Protein AF-0000000065771230 (afdb_homodimer)

Sequence (674 aa):
MNNLIKFIAALPKAELHLHIEGSLEPELMFELAKRNKVTLPFPDVESVKAAYNFNNLQEFLDIYYQGTNVLKTEEDFCDLAMAYFYRAHRDNVLHSEIFFDPQSHTERGIPFNVVMNGLLAAITKAEAELGMSVQLIMCFLRHLDEESAFATLRMAEPFLDKIAGVGLDSSEVGNPPSKFRHVFAEARQKGLKLVAHAGEEGDASYIKEALDILNIDRIDHGNRITEDRLLMTRAARSAIALTICPLSNQKLQVVPDLRNHPLPYLLRQGLRVTINSDDPAYFGGYVNDNYKALAEYCGLKAADFVEIARNSFLGSFLPDQTVAAYLDVLDKYVDSFMNNLIKFIAALPKAELHLHIEGSLEPELMFELAKRNKVTLPFPDVESVKAAYNFNNLQEFLDIYYQGTNVLKTEEDFCDLAMAYFYRAHRDNVLHSEIFFDPQSHTERGIPFNVVMNGLLAAITKAEAELGMSVQLIMCFLRHLDEESAFATLRMAEPFLDKIAGVGLDSSEVGNPPSKFRHVFAEARQKGLKLVAHAGEEGDASYIKEALDILNIDRIDHGNRITEDRLLMTRAARSAIALTICPLSNQKLQVVPDLRNHPLPYLLRQGLRVTINSDDPAYFGGYVNDNYKALAEYCGLKAADFVEIARNSFLGSFLPDQTVAAYLDVLDKYVDSF

InterPro domains:
  IPR001365 Adenosine deaminase domain [PF00962] (12-332)
  IPR006330 Adenosine/adenine deaminase [PTHR43114] (3-335)
  IPR006330 Adenosine/adenine deaminase [TIGR01430] (11-328)
  IPR006330 Adenosine/adenine deaminase [cd01320] (11-328)
  IPR028892 Adenine deaminase type 2 [MF_01962] (7-319)
  IPR032466 Metal-dependent hydrolase [SSF51556] (6-336)

Solvent-accessible surface area (backbone atoms only — not comparable to full-atom values): 33976 Å² total; per-residue (Å²): 108,70,66,54,51,57,51,57,41,62,39,53,28,31,33,73,36,30,35,54,76,32,46,58,36,54,66,57,45,52,52,34,12,63,75,64,71,45,88,66,98,47,93,45,55,65,53,47,59,64,60,56,68,44,76,30,64,66,60,42,50,57,53,51,58,59,58,50,66,37,58,71,46,33,66,45,36,18,50,46,46,41,57,44,50,54,52,39,47,72,39,31,35,49,33,37,35,34,31,44,54,59,66,75,38,44,77,71,69,32,56,69,64,40,52,48,52,7,42,51,51,23,47,55,47,38,35,72,75,68,67,32,48,73,42,36,26,46,30,34,59,38,75,54,57,47,66,58,41,42,54,50,53,59,71,39,58,91,45,50,91,68,38,55,23,37,30,35,39,68,58,47,71,95,34,56,46,64,69,39,32,65,53,40,51,52,40,44,75,72,68,30,44,36,35,33,60,20,7,66,80,29,52,36,65,32,37,51,32,30,48,72,58,44,56,39,66,33,37,32,34,34,70,30,35,80,77,30,61,53,58,42,42,49,36,27,40,54,35,43,25,26,38,29,30,61,44,42,33,31,46,34,50,66,32,74,49,60,67,67,46,59,62,67,59,44,49,73,65,52,36,31,44,24,65,17,24,37,33,21,56,61,36,77,30,46,49,50,50,34,54,48,48,42,44,73,44,53,71,53,50,70,69,54,51,52,51,29,28,48,29,25,45,53,55,44,93,64,56,58,68,57,36,35,52,53,50,50,54,36,50,53,55,60,71,73,105,108,70,64,53,50,56,51,58,42,62,39,53,27,31,35,74,36,30,35,51,77,32,46,58,36,54,67,57,46,52,52,34,13,62,76,64,73,44,88,65,99,48,92,44,54,66,52,47,60,65,60,57,69,43,78,29,64,66,60,42,51,57,53,52,59,58,58,51,68,36,59,70,47,32,67,45,36,18,50,47,45,40,57,45,50,54,53,38,46,72,38,30,36,48,32,38,35,34,31,45,54,57,65,77,38,45,77,72,69,32,55,69,63,41,52,48,52,7,41,50,52,23,46,55,47,38,36,71,76,68,66,31,47,72,43,36,26,46,30,34,59,38,75,52,57,48,65,58,42,43,53,50,54,59,71,39,58,92,44,50,92,69,39,54,22,38,31,36,39,69,57,44,71,94,32,56,47,64,70,38,32,65,53,41,51,52,41,44,76,72,70,31,44,37,34,33,61,20,7,66,81,30,52,36,66,32,38,50,31,30,48,73,57,44,56,40,66,33,38,33,34,35,69,31,35,80,77,29,61,54,58,43,42,50,36,27,41,53,35,43,24,26,38,30,29,62,42,41,32,32,46,36,51,68,32,74,48,59,67,67,48,60,59,67,60,44,48,74,65,52,35,33,44,23,66,16,24,38,33,22,55,62,38,77,31,46,49,51,51,34,54,47,48,41,44,74,44,55,70,54,48,70,69,53,52,51,50,28,27,51,30,26,45,54,56,44,92,65,58,58,69,59,37,33,54,52,50,50,54,36,49,54,55,60,72,72,107

Nearest PDB structures (foldseek):
  3pbm-assembly1_A  TM=9.948E-01  e=5.299E-40  Pseudomonas aeruginosa
  3rys-assembly2_B  TM=9.887E-01  e=3.923E-39  Paenarthrobacter aurescens TC1
  6n9m-assembly1_A  TM=9.463E-01  e=4.422E-25  Salmonella enterica subsp. enterica serovar Typhimurium str. LT2
  6n91-assembly1_B  TM=9.454E-01  e=1.305E-24  Vibrio cholerae O1 biovar El Tor str. N16961
  1uio-assembly1_A  TM=9.023E-01  e=1.659E-23  Mus musculus

Radius of gyration: 28.14 Å; Cα contacts (8 Å, |Δi|>4): 1259; chains: 2; bounding box: 51×90×60 Å

Foldseek 3Di:
DVVLLVLQQQFEFAFEAAALLLQCALVLLVVLCVVQVNDAPAPGNVRLLVCLQAQAQVSVVVSSLSSCVSDAALQSLLVSLLVVLVVCLSSNYQEYEYEYEVCSVVVVVRAPVRNVNSNVVNQVVSCVPRVHHYAYEYEYEQVDALVSVQVVVVSCVVPLVRHQAYEYDDDDVPRAPLRNLVSLVVRVVSVHAYEYAAPLPHALVSVVCCCPRSVHQAYEANQRVVVPPVSLLVQLVVLHEYEHEQLVCCSNVVPVASLPRCVVVSVVSNHLYAYAHNSVSSSPHGRSVRVVSCVVRHVDGSVSSLSRRLSRLVNDSDDPVVSVVSVVVSVVSVVVD/DVVLLVLQQQFEFAFEAAALLLQCALVLLVVLCVVQVNDAPDPGNVRLLVCLQAQAQVSVVVSSLSSCVSQAALQSLLVSLLVVLVVCLSSNYQEYEYEYEVCSHVVVVRAPVRNVNSNVVNQVVSCVPRVHHYAYEYEYEQVDALVSVQVVVVSCVVPLVRHQAYEYDDDDVPRAPLRNLPSLVVRVVSVHAYEYAAPLPHALVSVVCCCPRSVHQAYEANQRVVVPPVSLLVQLVVLHEYEHEQLVCCSNVVPVASLPRCVVVSVVSNHLYAYAHNSVSSSPHGRSVRVVSCVVRHVDDSVSSLSRRLSRLVNDSDDPVVSVVSVVVSVVSVVVD

Organism: Zymomonas mobilis subsp. mobilis (strain ATCC 31821 / ZM4 / CP4) (NCBI:txid264203)

pLDDT: mean 96.6, std 3.76, range [71.5, 98.94]

Secondary structure (DSSP, 8-state):
-HHHHHHHHT--EEEEEEEGGGG--HHHHHHHHHHHTPPPS-SSHHHHHHH---SSHHHHHHHHHHHGGG--SHHHHHHHHHHHHHHHHHTTEEEEEEEE-HHHHHTTT--HHHHHHHHHHHHHHHHHHH--EEEEEEEEETTS-HHHHHHHHHHHGGGGGGEEEEEEES--TT--GGGGHHHHHHHHHTT-EEEEEESSSS-HHHHHHHHHTS--SEEEE-GGGGG-HHHHHHHHHHT-EEEE-HHHHHHTTSSS-GGG-SHHHHHHTT-EEEE--BSHHHHT--HHHHHHHHHHHS---HHHHHHHHHHHHHTSSS-HHHHHHHHHHHHHHHHH-/-HHHHHHHHT--EEEEEEEGGGG--HHHHHHHHHHHTPPPS-SSHHHHHHH---SSHHHHHHHHHHHGGG--SHHHHHHHHHHHHHHHHHTTEEEEEEEE-HHHHHTTT--HHHHHHHHHHHHHHHHHHH--EEEEEEEEETTS-HHHHHHHHHHTGGGGGGEEEEEEES--TT--GGGGHHHHHHHHHTT-EEEEEESSSS-HHHHHHHHHTS--SEEEE-GGGGG-HHHHHHHHHHT-EEEE-HHHHHHTTSSS-GGG-SHHHHHHTT-EEEE--BSHHHHT--HHHHHHHHHHHS---HHHHHHHHHHHHHTSSS-HHHHHHHHHHHHHHHHH-

Structure (mmCIF, N/CA/C/O backbone):
data_AF-0000000065771230-model_v1
#
loop_
_entity.id
_entity.type
_entity.pdbx_description
1 polymer 'Adenine deaminase'
#
loop_
_atom_site.group_PDB
_atom_site.id
_atom_site.type_symbol
_atom_site.label_atom_id
_atom_site.label_alt_id
_atom_site.label_comp_id
_atom_site.label_asym_id
_atom_site.label_entity_id
_atom_site.label_seq_id
_atom_site.pdbx_PDB_ins_code
_atom_site.Cartn_x
_atom_site.Cartn_y
_atom_site.Cartn_z
_atom_site.occupancy
_atom_site.B_iso_or_equiv
_atom_site.auth_seq_id
_atom_site.auth_comp_id
_atom_site.auth_asym_id
_atom_site.auth_atom_id
_atom_site.pdbx_PDB_model_num
ATOM 1 N N . MET A 1 1 ? 28.297 -8.625 -8.508 1 71.5 1 MET A N 1
ATOM 2 C CA . MET A 1 1 ? 27.25 -9.422 -9.156 1 71.5 1 MET A CA 1
ATOM 3 C C . MET A 1 1 ? 27.141 -10.805 -8.516 1 71.5 1 MET A C 1
ATOM 5 O O . MET A 1 1 ? 26.047 -11.25 -8.188 1 71.5 1 MET A O 1
ATOM 9 N N . ASN A 1 2 ? 28.234 -11.383 -8.18 1 77.94 2 ASN A N 1
ATOM 10 C CA . ASN A 1 2 ? 28.203 -12.711 -7.57 1 77.94 2 ASN A CA 1
ATOM 11 C C . ASN A 1 2 ? 27.594 -12.672 -6.172 1 77.94 2 ASN A C 1
ATOM 13 O O . ASN A 1 2 ? 26.781 -13.523 -5.824 1 77.94 2 ASN A O 1
ATOM 17 N N . ASN A 1 3 ? 27.859 -11.633 -5.488 1 91.25 3 ASN A N 1
ATOM 18 C CA . ASN A 1 3 ? 27.328 -11.508 -4.137 1 91.25 3 ASN A CA 1
ATOM 19 C C . ASN A 1 3 ? 25.812 -11.242 -4.152 1 91.25 3 ASN A C 1
ATOM 21 O O . ASN A 1 3 ? 25.078 -11.789 -3.328 1 91.25 3 ASN A O 1
ATOM 25 N N . LEU A 1 4 ? 25.406 -10.523 -5.156 1 94.56 4 LEU A N 1
ATOM 26 C CA . LEU A 1 4 ? 23.984 -10.219 -5.277 1 94.56 4 LEU A CA 1
ATOM 27 C C . LEU A 1 4 ? 23.188 -11.469 -5.641 1 94.56 4 LEU A C 1
ATOM 29 O O . LEU A 1 4 ? 22.125 -11.719 -5.078 1 94.56 4 LEU A O 1
ATOM 33 N N . ILE A 1 5 ? 23.719 -12.273 -6.492 1 95 5 ILE A N 1
ATOM 34 C CA . ILE A 1 5 ? 23.047 -13.477 -6.953 1 95 5 ILE A CA 1
ATOM 35 C C . ILE A 1 5 ? 22.906 -14.469 -5.801 1 95 5 ILE A C 1
ATOM 37 O O . ILE A 1 5 ? 21.875 -15.109 -5.641 1 95 5 ILE A O 1
ATOM 41 N N . LYS A 1 6 ? 23.969 -14.609 -5.062 1 95.5 6 LYS A N 1
ATOM 42 C CA . LYS A 1 6 ? 23.922 -15.469 -3.885 1 95.5 6 LYS A CA 1
ATOM 43 C C . LYS A 1 6 ? 22.891 -14.969 -2.877 1 95.5 6 LYS A C 1
ATOM 45 O O . LYS A 1 6 ? 22.141 -15.766 -2.299 1 95.5 6 LYS A O 1
ATOM 50 N N . PHE A 1 7 ? 22.922 -13.672 -2.684 1 97.56 7 PHE A N 1
ATOM 51 C CA . PHE A 1 7 ? 21.984 -13.039 -1.767 1 97.56 7 PHE A CA 1
ATOM 52 C C . PHE A 1 7 ? 20.547 -13.305 -2.199 1 97.56 7 PHE A C 1
ATOM 54 O O . PHE A 1 7 ? 19.719 -13.719 -1.39 1 97.56 7 PHE A O 1
ATOM 61 N N . ILE A 1 8 ? 20.234 -13.133 -3.473 1 97.19 8 ILE A N 1
ATOM 62 C CA . ILE A 1 8 ? 18.859 -13.25 -3.979 1 97.19 8 ILE A CA 1
ATOM 63 C C . ILE A 1 8 ? 18.438 -14.719 -3.994 1 97.19 8 ILE A C 1
ATOM 65 O O . ILE A 1 8 ? 17.266 -15.031 -3.771 1 97.19 8 ILE A O 1
ATOM 69 N N . ALA A 1 9 ? 19.344 -15.625 -4.219 1 96.69 9 ALA A N 1
ATOM 70 C CA . ALA A 1 9 ? 19.047 -17.047 -4.273 1 96.69 9 ALA A CA 1
ATOM 71 C C . ALA A 1 9 ? 18.5 -17.547 -2.934 1 96.69 9 ALA A C 1
ATOM 73 O O . ALA A 1 9 ? 17.625 -18.406 -2.895 1 96.69 9 ALA A O 1
ATOM 74 N N . ALA A 1 10 ? 19.016 -16.953 -1.856 1 97.56 10 ALA A N 1
ATOM 75 C CA . ALA A 1 10 ? 18.656 -17.422 -0.524 1 97.56 10 ALA A CA 1
ATOM 76 C C . ALA A 1 10 ? 17.625 -16.516 0.124 1 97.56 10 ALA A C 1
ATOM 78 O O . ALA A 1 10 ? 17.219 -16.734 1.268 1 97.56 10 ALA A O 1
ATOM 79 N N . LEU A 1 11 ? 17.234 -15.516 -0.562 1 98.44 11 LEU A N 1
ATOM 80 C CA . LEU A 1 11 ? 16.266 -14.555 -0.053 1 98.44 11 LEU A CA 1
ATOM 81 C C . LEU A 1 11 ? 14.922 -15.234 0.202 1 98.44 11 LEU A C 1
ATOM 83 O O . LEU A 1 11 ? 14.336 -15.836 -0.708 1 98.44 11 LEU A O 1
ATOM 87 N N . PRO A 1 12 ? 14.406 -15.234 1.511 1 98.75 12 PRO A N 1
ATOM 88 C CA . PRO A 1 12 ? 13.055 -15.758 1.739 1 98.75 12 PRO A CA 1
ATOM 89 C C . PRO A 1 12 ? 11.992 -15 0.958 1 98.75 12 PRO A C 1
ATOM 91 O O . PRO A 1 12 ? 12.031 -13.773 0.883 1 98.75 12 PRO A O 1
ATOM 94 N N . LYS A 1 13 ? 11.117 -15.703 0.333 1 98.88 13 LYS A N 1
ATOM 95 C CA . LYS A 1 13 ? 10.094 -15.07 -0.492 1 98.88 13 LYS A CA 1
ATOM 96 C C . LYS A 1 13 ? 8.852 -15.961 -0.61 1 98.88 13 LYS A C 1
ATOM 98 O O . LYS A 1 13 ? 8.859 -17.109 -0.151 1 98.88 13 LYS A O 1
ATOM 103 N N . ALA A 1 14 ? 7.809 -15.406 -1.067 1 98.94 14 ALA A N 1
ATOM 104 C CA . ALA A 1 14 ? 6.617 -16.156 -1.474 1 98.94 14 ALA A CA 1
ATOM 105 C C . ALA A 1 14 ? 6.449 -16.125 -2.99 1 98.94 14 ALA A C 1
ATOM 107 O O . ALA A 1 14 ? 7.004 -15.266 -3.672 1 98.94 14 ALA A O 1
ATOM 108 N N . GLU A 1 15 ? 5.855 -17.109 -3.531 1 98.94 15 GLU A N 1
ATOM 109 C CA . GLU A 1 15 ? 5.438 -17.141 -4.93 1 98.94 15 GLU A CA 1
ATOM 110 C C . GLU A 1 15 ? 3.918 -17.125 -5.055 1 98.94 15 GLU A C 1
ATOM 112 O O . GLU A 1 15 ? 3.246 -18.062 -4.617 1 98.94 15 GLU A O 1
ATOM 117 N N . LEU A 1 16 ? 3.391 -16.062 -5.723 1 98.94 16 LEU A N 1
ATOM 118 C CA . LEU A 1 16 ? 1.953 -15.805 -5.691 1 98.94 16 LEU A CA 1
ATOM 119 C C . LEU A 1 16 ? 1.318 -16.094 -7.047 1 98.94 16 LEU A C 1
ATOM 121 O O . LEU A 1 16 ? 0.102 -15.977 -7.207 1 98.94 16 LEU A O 1
ATOM 125 N N . HIS A 1 17 ? 2.143 -16.484 -8.039 1 98.94 17 HIS A N 1
ATOM 126 C CA . HIS A 1 17 ? 1.654 -16.766 -9.391 1 98.94 17 HIS A CA 1
ATOM 127 C C . HIS A 1 17 ? 2.398 -17.953 -10.008 1 98.94 17 HIS A C 1
ATOM 129 O O . HIS A 1 17 ? 3.508 -17.781 -10.523 1 98.94 17 HIS A O 1
ATOM 135 N N . LEU A 1 18 ? 1.807 -19.016 -9.984 1 98.81 18 LEU A N 1
ATOM 136 C CA . LEU A 1 18 ? 2.314 -20.266 -10.555 1 98.81 18 LEU A CA 1
ATOM 137 C C . LEU A 1 18 ? 1.168 -21.172 -10.992 1 98.81 18 LEU A C 1
ATOM 139 O O . LEU A 1 18 ? 0.255 -21.438 -10.211 1 98.81 18 LEU A O 1
ATOM 143 N N . HIS A 1 19 ? 1.149 -21.531 -12.195 1 98.75 19 HIS A N 1
ATOM 144 C CA . HIS A 1 19 ? 0.238 -22.562 -12.664 1 98.75 19 HIS A CA 1
ATOM 145 C C . HIS A 1 19 ? 0.822 -23.953 -12.43 1 98.75 19 HIS A C 1
ATOM 147 O O . HIS A 1 19 ? 1.832 -24.312 -13.039 1 98.75 19 HIS A O 1
ATOM 153 N N . ILE A 1 20 ? 0.173 -24.734 -11.688 1 98.75 20 ILE A N 1
ATOM 154 C CA . ILE A 1 20 ? 0.761 -26.016 -11.281 1 98.75 20 ILE A CA 1
ATOM 155 C C . ILE A 1 20 ? 0.951 -26.906 -12.5 1 98.75 20 ILE A C 1
ATOM 157 O O . ILE A 1 20 ? 1.973 -27.594 -12.633 1 98.75 20 ILE A O 1
ATOM 161 N N . GLU A 1 21 ? -0.003 -26.891 -13.43 1 98.12 21 GLU A N 1
ATOM 162 C CA . GLU A 1 21 ? 0.123 -27.672 -14.664 1 98.12 21 GLU A CA 1
ATOM 163 C C . GLU A 1 21 ? 1.32 -27.203 -15.492 1 98.12 21 GLU A C 1
ATOM 165 O O . GLU A 1 21 ? 1.944 -28 -16.188 1 98.12 21 GLU A O 1
ATOM 170 N N . GLY A 1 22 ? 1.637 -25.891 -15.328 1 97.81 22 GLY A N 1
ATOM 171 C CA . GLY A 1 22 ? 2.744 -25.297 -16.062 1 97.81 22 GLY A CA 1
ATOM 172 C C . GLY A 1 22 ? 4.102 -25.625 -15.461 1 97.81 22 GLY A C 1
ATOM 173 O O . GLY A 1 22 ? 5.133 -25.203 -15.977 1 97.81 22 GLY A O 1
ATOM 174 N N . SER A 1 23 ? 4.121 -26.391 -14.422 1 98.12 23 SER A N 1
ATOM 175 C CA . SER A 1 23 ? 5.359 -26.859 -13.797 1 98.12 23 SER A CA 1
ATOM 176 C C . SER A 1 23 ? 5.672 -28.297 -14.195 1 98.12 23 SER A C 1
ATOM 178 O O . SER A 1 23 ? 6.621 -28.891 -13.688 1 98.12 23 SER A O 1
ATOM 180 N N . LEU A 1 24 ? 4.895 -28.906 -15.078 1 97.56 24 LEU A N 1
ATOM 181 C CA . LEU A 1 24 ? 5.121 -30.266 -15.562 1 97.56 24 LEU A CA 1
ATOM 182 C C . LEU A 1 24 ? 6.367 -30.328 -16.438 1 97.56 24 LEU A C 1
ATOM 184 O O . LEU A 1 24 ? 6.305 -30.031 -17.625 1 97.56 24 LEU A O 1
ATOM 188 N N . GLU A 1 25 ? 7.426 -30.828 -15.859 1 96.56 25 GLU A N 1
ATOM 189 C CA . GLU A 1 25 ? 8.68 -30.969 -16.594 1 96.56 25 GLU A CA 1
ATOM 190 C C . GLU A 1 25 ? 8.602 -32.125 -17.594 1 96.56 25 GLU A C 1
ATOM 192 O O . GLU A 1 25 ? 7.895 -33.094 -17.375 1 96.56 25 GLU A O 1
ATOM 197 N N . PRO A 1 26 ? 9.398 -31.984 -18.641 1 95.5 26 PRO A N 1
ATOM 198 C CA . PRO A 1 26 ? 9.359 -33.031 -19.672 1 95.5 26 PRO A CA 1
ATOM 199 C C . PRO A 1 26 ? 9.648 -34.406 -19.109 1 95.5 26 PRO A C 1
ATOM 201 O O . PRO A 1 26 ? 9.016 -35.406 -19.5 1 95.5 26 PRO A O 1
ATOM 204 N N . GLU A 1 27 ? 10.586 -34.531 -18.188 1 96.31 27 GLU A N 1
ATOM 205 C CA . GLU A 1 27 ? 10.938 -35.812 -17.609 1 96.31 27 GLU A CA 1
ATOM 206 C C . GLU A 1 27 ? 9.742 -36.438 -16.891 1 96.31 27 GLU A C 1
ATOM 208 O O . GLU A 1 27 ? 9.438 -37.625 -17.094 1 96.31 27 GLU A O 1
ATOM 213 N N . LEU A 1 28 ? 9.062 -35.656 -16.078 1 97.06 28 LEU A N 1
ATOM 214 C CA . LEU A 1 28 ? 7.887 -36.156 -15.375 1 97.06 28 LEU A CA 1
ATOM 215 C C . LEU A 1 28 ? 6.75 -36.469 -16.344 1 97.06 28 LEU A C 1
ATOM 217 O O . LEU A 1 28 ? 6 -37.406 -16.172 1 97.06 28 LEU A O 1
ATOM 221 N N . MET A 1 29 ? 6.582 -35.594 -17.375 1 96.44 29 MET A N 1
ATOM 222 C CA . MET A 1 29 ? 5.574 -35.812 -18.406 1 96.44 29 MET A CA 1
ATOM 223 C C . MET A 1 29 ? 5.707 -37.219 -19.016 1 96.44 29 MET A C 1
ATOM 225 O O . MET A 1 29 ? 4.715 -37.938 -19.156 1 96.44 29 MET A O 1
ATOM 229 N N . PHE A 1 30 ? 6.934 -37.625 -19.312 1 96.06 30 PHE A N 1
ATOM 230 C CA . PHE A 1 30 ? 7.176 -38.938 -19.906 1 96.06 30 PHE A CA 1
ATOM 231 C C . PHE A 1 30 ? 6.93 -40.062 -18.906 1 96.06 30 PHE A C 1
ATOM 233 O O . PHE A 1 30 ? 6.402 -41.094 -19.266 1 96.06 30 PHE A O 1
ATOM 240 N N . GLU A 1 31 ? 7.324 -39.812 -17.703 1 97.25 31 GLU A N 1
ATOM 241 C CA . GLU A 1 31 ? 7.055 -40.781 -16.656 1 97.25 31 GLU A CA 1
ATOM 242 C C . GLU A 1 31 ? 5.555 -41.031 -16.5 1 97.25 31 GLU A C 1
ATOM 244 O O . GLU A 1 31 ? 5.113 -42.188 -16.438 1 97.25 31 GLU A O 1
ATOM 249 N N . LEU A 1 32 ? 4.789 -39.969 -16.438 1 97.88 32 LEU A N 1
ATOM 250 C CA . LEU A 1 32 ? 3.342 -40.062 -16.25 1 97.88 32 LEU A CA 1
ATOM 251 C C . LEU A 1 32 ? 2.684 -40.656 -17.5 1 97.88 32 LEU A C 1
ATOM 253 O O . LEU A 1 32 ? 1.686 -41.375 -17.391 1 97.88 32 LEU A O 1
ATOM 257 N N . ALA A 1 33 ? 3.242 -40.281 -18.672 1 96.62 33 ALA A N 1
ATOM 258 C CA . ALA A 1 33 ? 2.74 -40.875 -19.922 1 96.62 33 ALA A CA 1
ATOM 259 C C . ALA A 1 33 ? 2.857 -42.406 -19.891 1 96.62 33 ALA A C 1
ATOM 261 O O . ALA A 1 33 ? 1.925 -43.094 -20.281 1 96.62 33 ALA A O 1
ATOM 262 N N . LYS A 1 34 ? 4 -42.875 -19.469 1 96.94 34 LYS A N 1
ATOM 263 C CA . LYS A 1 34 ? 4.227 -44.312 -19.359 1 96.94 34 LYS A CA 1
ATOM 264 C C . LYS A 1 34 ? 3.287 -44.938 -18.328 1 96.94 34 LYS A C 1
ATOM 266 O O . LYS A 1 34 ? 2.65 -45.938 -18.594 1 96.94 34 LYS A O 1
ATOM 271 N N . ARG A 1 35 ? 3.146 -44.281 -17.156 1 97.75 35 ARG A N 1
ATOM 272 C CA . ARG A 1 35 ? 2.303 -44.75 -16.078 1 97.75 35 ARG A CA 1
ATOM 273 C C . ARG A 1 35 ? 0.853 -44.906 -16.531 1 97.75 35 ARG A C 1
ATOM 275 O O . ARG A 1 35 ? 0.183 -45.875 -16.203 1 97.75 35 ARG A O 1
ATOM 282 N N . ASN A 1 36 ? 0.423 -43.938 -17.297 1 97.56 36 ASN A N 1
ATOM 283 C CA . ASN A 1 36 ? -0.994 -43.844 -17.641 1 97.56 36 ASN A CA 1
ATOM 284 C C . ASN A 1 36 ? -1.267 -44.312 -19.062 1 97.56 36 ASN A C 1
ATOM 286 O O . ASN A 1 36 ? -2.383 -44.188 -19.562 1 97.56 36 ASN A O 1
ATOM 290 N N . LYS A 1 37 ? -0.222 -44.812 -19.75 1 96.38 37 LYS A N 1
ATOM 291 C CA . LYS A 1 37 ? -0.319 -45.344 -21.109 1 96.38 37 LYS A CA 1
ATOM 292 C C . LYS A 1 37 ? -0.861 -44.312 -22.078 1 96.38 37 LYS A C 1
ATOM 294 O O . LYS A 1 37 ? -1.798 -44.594 -22.844 1 96.38 37 LYS A O 1
ATOM 299 N N . VAL A 1 38 ? -0.374 -43.156 -21.938 1 95.31 38 VAL A N 1
ATOM 300 C CA . VAL A 1 38 ? -0.702 -42.062 -22.844 1 95.31 38 VAL A CA 1
ATOM 301 C C . VAL A 1 38 ? 0.401 -41.938 -23.891 1 95.31 38 VAL A C 1
ATOM 303 O O . VAL A 1 38 ? 1.588 -41.906 -23.562 1 95.31 38 VAL A O 1
ATOM 306 N N . THR A 1 39 ? 0.064 -41.875 -25.141 1 92.94 39 THR A N 1
ATOM 307 C CA . THR A 1 39 ? 1.026 -41.656 -26.219 1 92.94 39 THR A CA 1
ATOM 308 C C . THR A 1 39 ? 1.262 -40.156 -26.406 1 92.94 39 THR A C 1
ATOM 310 O O . THR A 1 39 ? 0.318 -39.406 -26.656 1 92.94 39 THR A O 1
ATOM 313 N N . LEU A 1 40 ? 2.498 -39.719 -26.297 1 91.5 40 LEU A N 1
ATOM 314 C CA . LEU A 1 40 ? 2.873 -38.312 -26.5 1 91.5 40 LEU A CA 1
ATOM 315 C C . LEU A 1 40 ? 3.283 -38.062 -27.938 1 91.5 40 LEU A C 1
ATOM 317 O O . LEU A 1 40 ? 3.854 -38.938 -28.594 1 91.5 40 LEU A O 1
ATOM 321 N N . PRO A 1 41 ? 2.969 -36.906 -28.438 1 88.56 41 PRO A N 1
ATOM 322 C CA . PRO A 1 41 ? 3.385 -36.594 -29.797 1 88.56 41 PRO A CA 1
ATOM 323 C C . PRO A 1 41 ? 4.875 -36.25 -29.906 1 88.56 41 PRO A C 1
ATOM 325 O O . PRO A 1 41 ? 5.34 -35.812 -30.953 1 88.56 41 PRO A O 1
ATOM 328 N N . PHE A 1 42 ? 5.594 -36.469 -28.891 1 90.88 42 PHE A N 1
ATOM 329 C CA . PHE A 1 42 ? 7.035 -36.219 -28.828 1 90.88 42 PHE A CA 1
ATOM 330 C C . PHE A 1 42 ? 7.773 -37.531 -28.531 1 90.88 42 PHE A C 1
ATOM 332 O O . PHE A 1 42 ? 7.363 -38.281 -27.656 1 90.88 42 PHE A O 1
ATOM 339 N N . PRO A 1 43 ? 8.828 -37.719 -29.281 1 91.25 43 PRO A N 1
ATOM 340 C CA . PRO A 1 43 ? 9.523 -39 -29.109 1 91.25 43 PRO A CA 1
ATOM 341 C C . PRO A 1 43 ? 10.375 -39.062 -27.844 1 91.25 43 PRO A C 1
ATOM 343 O O . PRO A 1 43 ? 10.68 -40.125 -27.344 1 91.25 43 PRO A O 1
ATOM 346 N N . ASP A 1 44 ? 10.836 -37.875 -27.422 1 92.38 44 ASP A N 1
ATOM 347 C CA . ASP A 1 44 ? 11.719 -37.875 -26.25 1 92.38 44 ASP A CA 1
ATOM 348 C C . ASP A 1 44 ? 11.688 -36.5 -25.562 1 92.38 44 ASP A C 1
ATOM 350 O O . ASP A 1 44 ? 11.008 -35.594 -26.031 1 92.38 44 ASP A O 1
ATOM 354 N N . VAL A 1 45 ? 12.352 -36.5 -24.422 1 91.62 45 VAL A N 1
ATOM 355 C CA . VAL A 1 45 ? 12.398 -35.312 -23.578 1 91.62 45 VAL A CA 1
ATOM 356 C C . VAL A 1 45 ? 12.992 -34.125 -24.344 1 91.62 45 VAL A C 1
ATOM 358 O O . VAL A 1 45 ? 12.484 -33 -24.266 1 91.62 45 VAL A O 1
ATOM 361 N N . GLU A 1 46 ? 13.961 -34.344 -25.109 1 92.31 46 GLU A N 1
ATOM 362 C CA . GLU A 1 46 ? 14.656 -33.281 -25.859 1 92.31 46 GLU A CA 1
ATOM 363 C C . GLU A 1 46 ? 13.734 -32.656 -26.906 1 92.31 46 GLU A C 1
ATOM 365 O O . GLU A 1 46 ? 13.797 -31.438 -27.141 1 92.31 46 GLU A O 1
ATOM 370 N N . SER A 1 47 ? 12.969 -33.469 -27.484 1 91.5 47 SER A N 1
ATOM 371 C CA . SER A 1 47 ? 12.031 -32.969 -28.484 1 91.5 47 SER A CA 1
ATOM 372 C C . SER A 1 47 ? 10.969 -32.094 -27.859 1 91.5 47 SER A C 1
ATOM 374 O O . SER A 1 47 ? 10.523 -31.109 -28.469 1 91.5 47 SER A O 1
ATOM 376 N N . VAL A 1 48 ? 10.57 -32.469 -26.672 1 89.38 48 VAL A N 1
ATOM 377 C CA . VAL A 1 48 ? 9.602 -31.641 -25.953 1 89.38 48 VAL A CA 1
ATOM 378 C C . VAL A 1 48 ? 10.211 -30.281 -25.641 1 89.38 48 VAL A C 1
ATOM 380 O O . VAL A 1 48 ? 9.586 -29.234 -25.891 1 89.38 48 VAL A O 1
ATOM 383 N N . LYS A 1 49 ? 11.383 -30.281 -25.156 1 89.94 49 LYS A N 1
ATOM 384 C CA . LYS A 1 49 ? 12.086 -29.047 -24.828 1 89.94 49 LYS A CA 1
ATOM 385 C C . LYS A 1 49 ? 12.266 -28.172 -26.047 1 89.94 49 LYS A C 1
ATOM 387 O O . LYS A 1 49 ? 12.141 -26.938 -25.969 1 89.94 49 LYS A O 1
ATOM 392 N N . ALA A 1 50 ? 12.492 -28.797 -27.141 1 88 50 ALA A N 1
ATOM 393 C CA . ALA A 1 50 ? 12.688 -28.078 -28.391 1 88 50 ALA A CA 1
ATOM 394 C C . ALA A 1 50 ? 11.375 -27.453 -28.859 1 88 50 ALA A C 1
ATOM 396 O O . ALA A 1 50 ? 11.391 -26.422 -29.547 1 88 50 ALA A O 1
ATOM 397 N N . ALA A 1 51 ? 10.359 -28.062 -28.453 1 86.38 51 ALA A N 1
ATOM 398 C CA . ALA A 1 51 ? 9.047 -27.578 -28.875 1 86.38 51 ALA A CA 1
ATOM 399 C C . ALA A 1 51 ? 8.641 -26.344 -28.062 1 86.38 51 ALA A C 1
ATOM 401 O O . ALA A 1 51 ? 7.719 -25.625 -28.453 1 86.38 51 ALA A O 1
ATOM 402 N N . TYR A 1 52 ? 9.375 -26.078 -27 1 87.5 52 TYR A N 1
ATOM 403 C CA . TYR A 1 52 ? 9.031 -24.969 -26.109 1 87.5 52 TYR A CA 1
ATOM 404 C C . TYR A 1 52 ? 9.531 -23.656 -26.688 1 87.5 52 TYR A C 1
ATOM 406 O O . TYR A 1 52 ? 10.273 -22.922 -26.016 1 87.5 52 TYR A O 1
ATOM 414 N N . ASN A 1 53 ? 9.336 -23.406 -27.875 1 85.19 53 ASN A N 1
ATOM 415 C CA . ASN A 1 53 ? 9.586 -22.141 -28.578 1 85.19 53 ASN A CA 1
ATOM 416 C C . ASN A 1 53 ? 8.297 -21.484 -29.031 1 85.19 53 ASN A C 1
ATOM 418 O O . ASN A 1 53 ? 7.715 -21.859 -30.047 1 85.19 53 ASN A O 1
ATOM 422 N N . PHE A 1 54 ? 7.941 -20.469 -28.203 1 86.06 54 PHE A N 1
ATOM 423 C CA . PHE A 1 54 ? 6.633 -19.859 -28.422 1 86.06 54 PHE A CA 1
ATOM 424 C C . PHE A 1 54 ? 6.777 -18.438 -28.953 1 86.06 54 PHE A C 1
ATOM 426 O O . PHE A 1 54 ? 7.695 -17.703 -28.562 1 86.06 54 PHE A O 1
ATOM 433 N N . ASN A 1 55 ? 5.859 -18.109 -29.828 1 85.19 55 ASN A N 1
ATOM 434 C CA . ASN A 1 55 ? 5.844 -16.734 -30.328 1 85.19 55 ASN A CA 1
ATOM 435 C C . ASN A 1 55 ? 4.773 -15.898 -29.641 1 85.19 55 ASN A C 1
ATOM 437 O O . ASN A 1 55 ? 4.785 -14.672 -29.734 1 85.19 55 ASN A O 1
ATOM 441 N N . ASN A 1 56 ? 3.863 -16.594 -29.031 1 87.19 56 ASN A N 1
ATOM 442 C CA . ASN A 1 56 ? 2.775 -15.914 -28.344 1 87.19 56 ASN A CA 1
ATOM 443 C C . ASN A 1 56 ? 2.068 -16.844 -27.359 1 87.19 56 ASN A C 1
ATOM 445 O O . ASN A 1 56 ? 2.395 -18.031 -27.281 1 87.19 56 ASN A O 1
ATOM 449 N N . LEU A 1 57 ? 1.146 -16.328 -26.625 1 84 57 LEU A N 1
ATOM 450 C CA . LEU A 1 57 ? 0.432 -17.031 -25.562 1 84 57 LEU A CA 1
ATOM 451 C C . LEU A 1 57 ? -0.36 -18.203 -26.125 1 84 57 LEU A C 1
ATOM 453 O O . LEU A 1 57 ? -0.375 -19.297 -25.531 1 84 57 LEU A O 1
ATOM 457 N N . GLN A 1 58 ? -0.962 -18.031 -27.297 1 85.12 58 GLN A N 1
ATOM 458 C CA . GLN A 1 58 ? -1.798 -19.078 -27.844 1 85.12 58 GLN A CA 1
ATOM 459 C C . GLN A 1 58 ? -0.961 -20.297 -28.234 1 85.12 58 GLN A C 1
ATOM 461 O O . GLN A 1 58 ? -1.359 -21.438 -27.984 1 85.12 58 GLN A O 1
ATOM 466 N N . GLU A 1 59 ? 0.203 -20.078 -28.844 1 85.5 59 GLU A N 1
ATOM 467 C CA . GLU A 1 59 ? 1.106 -21.172 -29.188 1 85.5 59 GLU A CA 1
ATOM 468 C C . GLU A 1 59 ? 1.526 -21.953 -27.953 1 85.5 59 GLU A C 1
ATOM 470 O O . GLU A 1 59 ? 1.586 -23.172 -27.969 1 85.5 59 GLU A O 1
ATOM 475 N N . PHE A 1 60 ? 1.788 -21.25 -26.922 1 88.25 60 PHE A N 1
ATOM 476 C CA . PHE A 1 60 ? 2.104 -21.875 -25.641 1 88.25 60 PHE A CA 1
ATOM 477 C C . PHE A 1 60 ? 0.943 -22.734 -25.156 1 88.25 60 PHE A C 1
ATOM 479 O O . PHE A 1 60 ? 1.126 -23.906 -24.844 1 88.25 60 PHE A O 1
ATOM 486 N N . LEU A 1 61 ? -0.237 -22.172 -25.141 1 86.38 61 LEU A N 1
ATOM 487 C CA . LEU A 1 61 ? -1.404 -22.844 -24.578 1 86.38 61 LEU A CA 1
ATOM 488 C C . LEU A 1 61 ? -1.702 -24.141 -25.344 1 86.38 61 LEU A C 1
ATOM 490 O O . LEU A 1 61 ? -2.16 -25.109 -24.75 1 86.38 61 LEU A O 1
ATOM 494 N N . ASP A 1 62 ? -1.348 -24.188 -26.562 1 84.31 62 ASP A N 1
ATOM 495 C CA . ASP A 1 62 ? -1.571 -25.375 -27.375 1 84.31 62 ASP A CA 1
ATOM 496 C C . ASP A 1 62 ? -0.73 -26.547 -26.891 1 84.31 62 ASP A C 1
ATOM 498 O O . ASP A 1 62 ? -1.229 -27.672 -26.766 1 84.31 62 ASP A O 1
ATOM 502 N N . ILE A 1 63 ? 0.478 -26.234 -26.578 1 85.12 63 ILE A N 1
ATOM 503 C CA . ILE A 1 63 ? 1.384 -27.281 -26.094 1 85.12 63 ILE A CA 1
ATOM 504 C C . ILE A 1 63 ? 1.068 -27.594 -24.641 1 85.12 63 ILE A C 1
ATOM 506 O O . ILE A 1 63 ? 1.131 -28.766 -24.234 1 85.12 63 ILE A O 1
ATOM 510 N N . TYR A 1 64 ? 0.721 -26.609 -23.969 1 90.19 64 TYR A N 1
ATOM 511 C CA . TYR A 1 64 ? 0.377 -26.688 -22.547 1 90.19 64 TYR A CA 1
ATOM 512 C C . TYR A 1 64 ? -0.755 -27.688 -22.312 1 90.19 64 TYR A C 1
ATOM 514 O O . TYR A 1 64 ? -0.636 -28.594 -21.484 1 90.19 64 TYR A O 1
ATOM 522 N N . TYR A 1 65 ? -1.789 -27.625 -23.125 1 88.06 65 TYR A N 1
ATOM 523 C CA . TYR A 1 65 ? -2.967 -28.469 -22.938 1 88.06 65 TYR A CA 1
ATOM 524 C C . TYR A 1 65 ? -2.682 -29.891 -23.391 1 88.06 65 TYR A C 1
ATOM 526 O O . TYR A 1 65 ? -3.213 -30.844 -22.812 1 88.06 65 TYR A O 1
ATOM 534 N N . GLN A 1 66 ? -1.817 -30.031 -24.281 1 84.88 66 GLN A N 1
ATOM 535 C CA . GLN A 1 66 ? -1.407 -31.375 -24.688 1 84.88 66 GLN A CA 1
ATOM 536 C C . GLN A 1 66 ? -0.647 -32.062 -23.578 1 84.88 66 GLN A C 1
ATOM 538 O O . GLN A 1 66 ? -0.859 -33.281 -23.328 1 84.88 66 GLN A O 1
ATOM 543 N N . GLY A 1 67 ? 0.151 -31.312 -22.938 1 88.88 67 GLY A N 1
ATOM 544 C CA . GLY A 1 67 ? 0.937 -31.859 -21.844 1 88.88 67 GLY A CA 1
ATOM 545 C C . GLY A 1 67 ? 0.09 -32.344 -20.688 1 88.88 67 GLY A C 1
ATOM 546 O O . GLY A 1 67 ? 0.401 -33.344 -20.062 1 88.88 67 GLY A O 1
ATOM 547 N N . THR A 1 68 ? -1.024 -31.719 -20.5 1 93.06 68 THR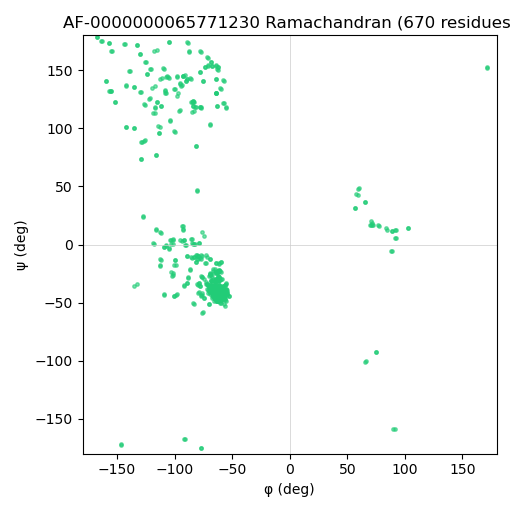 A N 1
ATOM 548 C CA . THR A 1 68 ? -1.866 -32.031 -19.344 1 93.06 68 THR A CA 1
ATOM 549 C C . THR A 1 68 ? -2.551 -33.375 -19.531 1 93.06 68 THR A C 1
ATOM 551 O O . THR A 1 68 ? -3.08 -33.938 -18.562 1 93.06 68 THR A O 1
ATOM 554 N N . ASN A 1 69 ? -2.463 -33.938 -20.656 1 94.5 69 ASN A N 1
ATOM 555 C CA . ASN A 1 69 ? -3.146 -35.188 -20.969 1 94.5 69 ASN A CA 1
ATOM 556 C C . ASN A 1 69 ? -2.59 -36.375 -20.156 1 94.5 69 ASN A C 1
ATOM 558 O O . ASN A 1 69 ? -3.26 -37.375 -19.984 1 94.5 69 ASN A O 1
ATOM 562 N N . VAL A 1 70 ? -1.4 -36.219 -19.672 1 97 70 VAL A N 1
ATOM 563 C CA . VAL A 1 70 ? -0.76 -37.312 -18.953 1 97 70 VAL A CA 1
ATOM 564 C C . VAL A 1 70 ? -1.259 -37.344 -17.516 1 97 70 VAL A C 1
ATOM 566 O O . VAL A 1 70 ? -1.038 -38.344 -16.812 1 97 70 VAL A O 1
ATOM 569 N N . LEU A 1 71 ? -1.896 -36.281 -17.047 1 98.5 71 LEU A N 1
ATOM 570 C CA . LEU A 1 71 ? -2.422 -36.219 -15.688 1 98.5 71 LEU A CA 1
ATOM 571 C C . LEU A 1 71 ? -3.799 -36.844 -15.594 1 98.5 71 LEU A C 1
ATOM 573 O O . LEU A 1 71 ? -4.785 -36.312 -16.078 1 98.5 71 LEU A O 1
ATOM 577 N N . LYS A 1 72 ? -3.869 -37.969 -14.852 1 98.19 72 LYS A N 1
ATOM 578 C CA . LYS A 1 72 ? -5.117 -38.719 -14.883 1 98.19 72 LYS A CA 1
ATOM 579 C C . LYS A 1 72 ? -5.57 -39.094 -13.477 1 98.19 72 LYS A C 1
ATOM 581 O O . LYS A 1 72 ? -6.77 -39.125 -13.188 1 98.19 72 LYS A O 1
ATOM 586 N N . THR A 1 73 ? -4.633 -39.344 -12.625 1 98.5 73 THR A N 1
ATOM 587 C CA . THR A 1 73 ? -4.969 -39.906 -11.32 1 98.5 73 THR A CA 1
ATOM 588 C C . THR A 1 73 ? -4.566 -38.938 -10.211 1 98.5 73 THR A C 1
ATOM 590 O O . THR A 1 73 ? -3.814 -38 -10.445 1 98.5 73 THR A O 1
ATOM 593 N N . GLU A 1 74 ? -5.09 -39.219 -8.992 1 98.75 74 GLU A N 1
ATOM 594 C CA . GLU A 1 74 ? -4.699 -38.438 -7.836 1 98.75 74 GLU A CA 1
ATOM 595 C C . GLU A 1 74 ? -3.182 -38.438 -7.656 1 98.75 74 GLU A C 1
ATOM 597 O O . GLU A 1 74 ? -2.596 -37.375 -7.34 1 98.75 74 GLU A O 1
ATOM 602 N N . GLU A 1 75 ? -2.607 -39.562 -7.852 1 98.75 75 GLU A N 1
ATOM 603 C CA . GLU A 1 75 ? -1.163 -39.719 -7.699 1 98.75 75 GLU A CA 1
ATOM 604 C C . GLU A 1 75 ? -0.416 -38.812 -8.688 1 98.75 75 GLU A C 1
ATOM 606 O O . GLU A 1 75 ? 0.628 -38.25 -8.352 1 98.75 75 GLU A O 1
ATOM 611 N N . ASP A 1 76 ? -0.944 -38.688 -9.914 1 98.81 76 ASP A N 1
ATOM 612 C CA . ASP A 1 76 ? -0.325 -37.844 -10.922 1 98.81 76 ASP A CA 1
ATOM 613 C C . ASP A 1 76 ? -0.283 -36.406 -10.453 1 98.81 76 ASP A C 1
ATOM 615 O O . ASP A 1 76 ? 0.751 -35.719 -10.562 1 98.81 76 ASP A O 1
ATOM 619 N N . PHE A 1 77 ? -1.398 -35.938 -9.906 1 98.88 77 PHE A N 1
ATOM 620 C CA . PHE A 1 77 ? -1.486 -34.562 -9.453 1 98.88 77 PHE A CA 1
ATOM 621 C C . PHE A 1 77 ? -0.616 -34.344 -8.219 1 98.88 77 PHE A C 1
ATOM 623 O O . PHE A 1 77 ? -0.006 -33.281 -8.07 1 98.88 77 PHE A O 1
ATOM 630 N N . CYS A 1 78 ? -0.568 -35.312 -7.375 1 98.88 78 CYS A N 1
ATOM 631 C CA . CYS A 1 78 ? 0.307 -35.219 -6.211 1 98.88 78 CYS A CA 1
ATOM 632 C C . CYS A 1 78 ? 1.769 -35.125 -6.633 1 98.88 78 CYS A C 1
ATOM 634 O O . CYS A 1 78 ? 2.508 -34.281 -6.141 1 98.88 78 CYS A O 1
ATOM 636 N N . ASP A 1 79 ? 2.162 -36 -7.574 1 98.81 79 ASP A N 1
ATOM 637 C CA . ASP A 1 79 ? 3.541 -36.031 -8.055 1 98.81 79 ASP A CA 1
ATOM 638 C C . ASP A 1 79 ? 3.906 -34.688 -8.727 1 98.81 79 ASP A C 1
ATOM 640 O O . ASP A 1 79 ? 5.004 -34.188 -8.531 1 98.81 79 ASP A O 1
ATOM 644 N N . LEU A 1 80 ? 3.012 -34.219 -9.523 1 98.81 80 LEU A N 1
ATOM 645 C CA . LEU A 1 80 ? 3.205 -32.938 -10.195 1 98.81 80 LEU A CA 1
ATOM 646 C C . LEU A 1 80 ? 3.467 -31.844 -9.18 1 98.81 80 LEU A C 1
ATOM 648 O O . LEU A 1 80 ? 4.457 -31.125 -9.289 1 98.81 80 LEU A O 1
ATOM 652 N N . ALA A 1 81 ? 2.602 -31.719 -8.203 1 98.94 81 ALA A N 1
ATOM 653 C CA . ALA A 1 81 ? 2.701 -30.656 -7.215 1 98.94 81 ALA A CA 1
ATOM 654 C C . ALA A 1 81 ? 3.957 -30.812 -6.363 1 98.94 81 ALA A C 1
ATOM 656 O O . ALA A 1 81 ? 4.656 -29.828 -6.098 1 98.94 81 ALA A O 1
ATOM 657 N N . MET A 1 82 ? 4.277 -32 -6.008 1 98.81 82 MET A N 1
ATOM 658 C CA . MET A 1 82 ? 5.445 -32.219 -5.16 1 98.81 82 MET A CA 1
ATOM 659 C C . MET A 1 82 ? 6.73 -31.859 -5.898 1 98.81 82 MET A C 1
ATOM 661 O O . MET A 1 82 ? 7.672 -31.344 -5.297 1 98.81 82 MET A O 1
ATOM 665 N N . ALA A 1 83 ? 6.738 -32.219 -7.172 1 98.75 83 ALA A N 1
ATOM 666 C CA . ALA A 1 83 ? 7.914 -31.844 -7.957 1 98.75 83 ALA A CA 1
ATOM 667 C C . ALA A 1 83 ? 8.156 -30.328 -7.898 1 98.75 83 ALA A C 1
ATOM 669 O O . ALA A 1 83 ? 9.289 -29.891 -7.719 1 98.75 83 ALA A O 1
ATOM 670 N N . TYR A 1 84 ? 7.125 -29.609 -7.996 1 98.81 84 TYR A N 1
ATOM 671 C CA . TYR A 1 84 ? 7.238 -28.156 -7.887 1 98.81 84 TYR A CA 1
ATOM 672 C C . TYR A 1 84 ? 7.641 -27.75 -6.473 1 98.81 84 TYR A C 1
ATOM 674 O O . TYR A 1 84 ? 8.5 -26.875 -6.293 1 98.81 84 TYR A O 1
ATOM 682 N N . PHE A 1 85 ? 7.023 -28.312 -5.449 1 98.88 85 PHE A N 1
ATOM 683 C CA . PHE A 1 85 ? 7.277 -27.922 -4.074 1 98.88 85 PHE A CA 1
ATOM 684 C C . PHE A 1 85 ? 8.742 -28.125 -3.709 1 98.88 85 PHE A C 1
ATOM 686 O O . PHE A 1 85 ? 9.336 -27.312 -3.004 1 98.88 85 PHE A O 1
ATOM 693 N N . TYR A 1 86 ? 9.32 -29.188 -4.223 1 98.69 86 TYR A N 1
ATOM 694 C CA . TYR A 1 86 ? 10.742 -29.422 -3.984 1 98.69 86 TYR A CA 1
ATOM 695 C C . TYR A 1 86 ? 11.586 -28.312 -4.602 1 98.69 86 TYR A C 1
ATOM 697 O O . TYR A 1 86 ? 12.539 -27.828 -3.988 1 98.69 86 TYR A O 1
ATOM 705 N N . ARG A 1 87 ? 11.211 -27.953 -5.805 1 98.38 87 ARG A N 1
ATOM 706 C CA . ARG A 1 87 ? 11.922 -26.859 -6.48 1 98.38 87 ARG A CA 1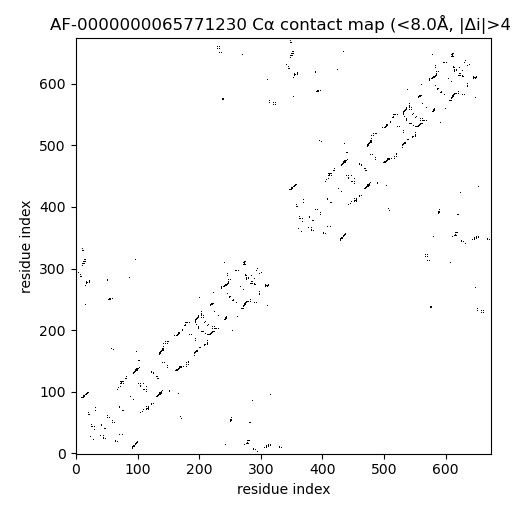
ATOM 707 C C . ARG A 1 87 ? 11.75 -25.547 -5.734 1 98.38 87 ARG A C 1
ATOM 709 O O . ARG A 1 87 ? 12.719 -24.812 -5.535 1 98.38 87 ARG A O 1
ATOM 716 N N . ALA A 1 88 ? 10.555 -25.219 -5.352 1 98.75 88 ALA A N 1
ATOM 717 C CA . ALA A 1 88 ? 10.242 -23.984 -4.625 1 98.75 88 ALA A CA 1
ATOM 718 C C . ALA A 1 88 ? 11.016 -23.922 -3.311 1 98.75 88 ALA A C 1
ATOM 720 O O . ALA A 1 88 ? 11.555 -22.875 -2.951 1 98.75 88 ALA A O 1
ATOM 721 N N . HIS A 1 89 ? 11.055 -25.047 -2.646 1 98.62 89 HIS A N 1
ATOM 722 C CA . HIS A 1 89 ? 11.781 -25.125 -1.387 1 98.62 89 HIS A CA 1
ATOM 723 C C . HIS A 1 89 ? 13.266 -24.828 -1.593 1 98.62 89 HIS A C 1
ATOM 725 O O . HIS A 1 89 ? 13.875 -24.094 -0.808 1 98.62 89 HIS A O 1
ATOM 731 N N . ARG A 1 90 ? 13.82 -25.344 -2.623 1 98.12 90 ARG A N 1
ATOM 732 C CA . ARG A 1 90 ? 15.219 -25.109 -2.941 1 98.12 90 ARG A CA 1
ATOM 733 C C . ARG A 1 90 ? 15.469 -23.641 -3.24 1 98.12 90 ARG A C 1
ATOM 735 O O . ARG A 1 90 ? 16.562 -23.125 -2.973 1 98.12 90 ARG A O 1
ATOM 742 N N . ASP A 1 91 ? 14.492 -22.984 -3.75 1 98.62 91 ASP A N 1
ATOM 743 C CA . ASP A 1 91 ? 14.594 -21.562 -4.074 1 98.62 91 ASP A CA 1
ATOM 744 C C . ASP A 1 91 ? 14.266 -20.703 -2.857 1 98.62 91 ASP A C 1
ATOM 746 O O . ASP A 1 91 ? 14.148 -19.484 -2.973 1 98.62 91 ASP A O 1
ATOM 750 N N . ASN A 1 92 ? 14.047 -21.297 -1.707 1 98.56 92 ASN A N 1
ATOM 751 C CA . ASN A 1 92 ? 13.742 -20.656 -0.428 1 98.56 92 ASN A CA 1
ATOM 752 C C . ASN A 1 92 ? 12.391 -19.938 -0.465 1 98.56 92 ASN A C 1
ATOM 754 O O . ASN A 1 92 ? 12.258 -18.844 0.06 1 98.56 92 ASN A O 1
ATOM 758 N N . VAL A 1 93 ? 11.453 -20.5 -1.15 1 98.88 93 VAL A N 1
ATOM 759 C CA . VAL A 1 93 ? 10.055 -20.094 -1.104 1 98.88 93 VAL A CA 1
ATOM 760 C C . VAL A 1 93 ? 9.398 -20.625 0.165 1 98.88 93 VAL A C 1
ATOM 762 O O . VAL A 1 93 ? 9.305 -21.844 0.356 1 98.88 93 VAL A O 1
ATOM 765 N N . LEU A 1 94 ? 8.938 -19.703 0.988 1 98.81 94 LEU A N 1
ATOM 766 C CA . LEU A 1 94 ? 8.32 -20.109 2.246 1 98.81 94 LEU A CA 1
ATOM 767 C C . LEU A 1 94 ? 6.824 -20.359 2.059 1 98.81 94 LEU A C 1
ATOM 769 O O . LEU A 1 94 ? 6.223 -21.125 2.801 1 98.81 94 LEU A O 1
ATOM 773 N N . HIS A 1 95 ? 6.238 -19.688 1.114 1 98.88 95 HIS A N 1
ATOM 774 C CA . HIS A 1 95 ? 4.809 -19.766 0.829 1 98.88 95 HIS A CA 1
ATOM 775 C C . HIS A 1 95 ? 4.543 -19.719 -0.672 1 98.88 95 HIS A C 1
ATOM 777 O O . HIS A 1 95 ? 5.188 -18.953 -1.394 1 98.88 95 HIS A O 1
ATOM 783 N N . SER A 1 96 ? 3.633 -20.578 -1.112 1 98.88 96 SER A N 1
ATOM 784 C CA . SER A 1 96 ? 3.213 -20.547 -2.51 1 98.88 96 SER A CA 1
ATOM 785 C C . SER A 1 96 ? 1.693 -20.516 -2.631 1 98.88 96 SER A C 1
ATOM 787 O O . SER A 1 96 ? 0.997 -21.234 -1.913 1 98.88 96 SER A O 1
ATOM 789 N N . GLU A 1 97 ? 1.19 -19.641 -3.414 1 98.94 97 GLU A N 1
ATOM 790 C CA . GLU A 1 97 ? -0.191 -19.688 -3.887 1 98.94 97 GLU A CA 1
ATOM 791 C C . GLU A 1 97 ? -0.267 -20.172 -5.332 1 98.94 97 GLU A C 1
ATOM 793 O O . GLU A 1 97 ? 0.084 -19.438 -6.258 1 98.94 97 GLU A O 1
ATOM 798 N N . ILE A 1 98 ? -0.715 -21.359 -5.52 1 98.88 98 ILE A N 1
ATOM 799 C CA . ILE A 1 98 ? -0.604 -21.984 -6.832 1 98.88 98 ILE A CA 1
ATOM 800 C C . ILE A 1 98 ? -1.979 -22.047 -7.496 1 98.88 98 ILE A C 1
ATOM 802 O O . ILE A 1 98 ? -2.994 -22.219 -6.82 1 98.88 98 ILE A O 1
ATOM 806 N N . PHE A 1 99 ? -1.932 -21.859 -8.781 1 98.94 99 PHE A N 1
ATOM 807 C CA . PHE A 1 99 ? -3.131 -21.938 -9.609 1 98.94 99 PHE A CA 1
ATOM 808 C C . PHE A 1 99 ? -3.334 -23.359 -10.133 1 98.94 99 PHE A C 1
ATOM 810 O O . PHE A 1 99 ? -2.367 -24.078 -10.391 1 98.94 99 PHE A O 1
ATOM 817 N N . PHE A 1 100 ? -4.555 -23.766 -10.266 1 98.75 100 PHE A N 1
ATOM 818 C CA . PHE A 1 100 ? -4.91 -24.953 -11.039 1 98.75 100 PHE A CA 1
ATOM 819 C C . PHE A 1 100 ? -6.18 -24.703 -11.844 1 98.75 100 PHE A C 1
ATOM 821 O O . PHE A 1 100 ? -7.027 -23.906 -11.453 1 98.75 100 PHE A O 1
ATOM 828 N N . ASP A 1 101 ? -6.297 -25.328 -12.984 1 98.44 101 ASP A N 1
ATOM 829 C CA . ASP A 1 101 ? -7.395 -25.141 -13.922 1 98.44 101 ASP A CA 1
ATOM 830 C C . ASP A 1 101 ? -8.234 -26.406 -14.039 1 98.44 101 ASP A C 1
ATOM 832 O O . ASP A 1 101 ? -8.023 -27.219 -14.945 1 98.44 101 ASP A O 1
ATOM 836 N N . PRO A 1 102 ? -9.305 -26.484 -13.297 1 98.5 102 PRO A N 1
ATOM 837 C CA . PRO A 1 102 ? -10.062 -27.734 -13.289 1 98.5 102 PRO A CA 1
ATOM 838 C C . PRO A 1 102 ? -10.672 -28.062 -14.648 1 98.5 102 PRO A C 1
ATOM 840 O O . PRO A 1 102 ? -10.75 -29.234 -15.031 1 98.5 102 PRO A O 1
ATOM 843 N N . GLN A 1 103 ? -11.094 -27.031 -15.367 1 98.38 103 GLN A N 1
ATOM 844 C CA . GLN A 1 103 ? -11.812 -27.25 -16.625 1 98.38 103 GLN A CA 1
ATOM 845 C C . GLN A 1 103 ? -10.945 -28 -17.625 1 98.38 103 GLN A C 1
ATOM 847 O O . GLN A 1 103 ? -11.461 -28.766 -18.438 1 98.38 103 GLN A O 1
ATOM 852 N N . SER A 1 104 ? -9.648 -27.828 -17.578 1 96.88 104 SER A N 1
ATOM 853 C CA . SER A 1 104 ? -8.734 -28.531 -18.453 1 96.88 104 SER A CA 1
ATOM 854 C C . SER A 1 104 ? -8.734 -30.031 -18.172 1 96.88 104 SER A C 1
ATOM 856 O O . SER A 1 104 ? -8.375 -30.844 -19.031 1 96.88 104 SER A O 1
ATOM 858 N N . HIS A 1 105 ? -9.094 -30.453 -17 1 98.06 105 HIS A N 1
ATOM 859 C CA . HIS A 1 105 ? -9.102 -31.844 -16.594 1 98.06 105 HIS A CA 1
ATOM 860 C C . HIS A 1 105 ? -10.5 -32.469 -16.719 1 98.06 105 HIS A C 1
ATOM 862 O O . HIS A 1 105 ? -10.656 -33.562 -17.25 1 98.06 105 HIS A O 1
ATOM 868 N N . THR A 1 106 ? -11.523 -31.719 -16.297 1 98.12 106 THR A N 1
ATOM 869 C CA . THR A 1 106 ? -12.883 -32.25 -16.312 1 98.12 106 THR A CA 1
ATOM 870 C C . THR A 1 106 ? -13.367 -32.438 -17.75 1 98.12 106 THR A C 1
ATOM 872 O O . THR A 1 106 ? -14.133 -33.375 -18.031 1 98.12 106 THR A O 1
ATOM 875 N N . GLU A 1 107 ? -12.922 -31.625 -18.609 1 96 107 GLU A N 1
ATOM 876 C CA . GLU A 1 107 ? -13.281 -31.781 -20.016 1 96 107 GLU A CA 1
ATOM 877 C C . GLU A 1 107 ? -12.719 -33.094 -20.578 1 96 107 GLU A C 1
ATOM 879 O O . GLU A 1 107 ? -13.266 -33.625 -21.547 1 96 107 GLU A O 1
ATOM 884 N N . ARG A 1 108 ? -11.664 -33.594 -19.953 1 95.38 108 ARG A N 1
ATOM 885 C CA . ARG A 1 108 ? -11.039 -34.844 -20.375 1 95.38 108 ARG A CA 1
ATOM 886 C C . ARG A 1 108 ? -11.586 -36.031 -19.609 1 95.38 108 ARG A C 1
ATOM 888 O O . ARG A 1 108 ? -11.078 -37.125 -19.719 1 95.38 108 ARG A O 1
ATOM 895 N N . GLY A 1 109 ? -12.531 -35.75 -18.781 1 96.81 109 GLY A N 1
ATOM 896 C CA . GLY A 1 109 ? -13.188 -36.812 -18.047 1 96.81 109 GLY A CA 1
ATOM 897 C C . GLY A 1 109 ? -12.562 -37.094 -16.703 1 96.81 109 GLY A C 1
ATOM 898 O O . GLY A 1 109 ? -12.898 -38.094 -16.047 1 96.81 109 GLY A O 1
ATOM 899 N N . ILE A 1 110 ? -11.617 -36.344 -16.266 1 98.31 110 ILE A N 1
ATOM 900 C CA . ILE A 1 110 ? -11.016 -36.469 -14.945 1 98.31 110 ILE A CA 1
ATOM 901 C C . ILE A 1 110 ? -11.883 -35.75 -13.914 1 98.31 110 ILE A C 1
ATOM 903 O O . ILE A 1 110 ? -12.055 -34.531 -13.977 1 98.31 110 ILE A O 1
ATOM 907 N N . PRO A 1 111 ? -12.406 -36.469 -12.945 1 98.56 111 PRO A N 1
ATOM 908 C CA . PRO A 1 111 ? -13.281 -35.812 -11.961 1 98.56 111 PRO A CA 1
ATOM 909 C C . PRO A 1 111 ? -12.57 -34.75 -11.148 1 98.56 111 PRO A C 1
ATOM 911 O O . PRO A 1 111 ? -11.383 -34.875 -10.844 1 98.56 111 PRO A O 1
ATOM 914 N N . PHE A 1 112 ? -13.359 -33.781 -10.734 1 98.69 112 PHE A N 1
ATOM 915 C CA . PHE A 1 112 ? -12.859 -32.625 -9.969 1 98.69 112 PHE A CA 1
ATOM 916 C C . PHE A 1 112 ? -12.164 -33.094 -8.695 1 98.69 112 PHE A C 1
ATOM 918 O O . PHE A 1 112 ? -11.094 -32.594 -8.352 1 98.69 112 PHE A O 1
ATOM 925 N N . ASN A 1 113 ? -12.75 -34.031 -8.039 1 98.62 113 ASN A N 1
ATOM 926 C CA . ASN A 1 113 ? -12.219 -34.5 -6.754 1 98.62 113 ASN A CA 1
ATOM 927 C C . ASN A 1 113 ? -10.883 -35.188 -6.918 1 98.62 113 ASN A C 1
ATOM 929 O O . ASN A 1 113 ? -10.062 -35.219 -5.996 1 98.62 113 ASN A O 1
ATOM 933 N N . VAL A 1 114 ? -10.641 -35.812 -8.07 1 98.81 114 VAL A N 1
ATOM 934 C CA . VAL A 1 114 ? -9.359 -36.469 -8.336 1 98.81 114 VAL A CA 1
ATOM 935 C C . VAL A 1 114 ? -8.25 -35.406 -8.336 1 98.81 114 VAL A C 1
ATOM 937 O O . VAL A 1 114 ? -7.199 -35.625 -7.719 1 98.81 114 VAL A O 1
ATOM 940 N N . VAL A 1 115 ? -8.484 -34.312 -8.984 1 98.81 115 VAL A N 1
ATOM 941 C CA . VAL A 1 115 ? -7.531 -33.219 -9.047 1 98.81 115 VAL A CA 1
ATOM 942 C C . VAL A 1 115 ? -7.293 -32.656 -7.641 1 98.81 115 VAL A C 1
ATOM 944 O O . VAL A 1 115 ? -6.148 -32.562 -7.195 1 98.81 115 VAL A O 1
ATOM 947 N N . MET A 1 116 ? -8.359 -32.406 -6.918 1 98.88 116 MET A N 1
ATOM 948 C CA . MET A 1 116 ? -8.281 -31.781 -5.598 1 98.88 116 MET A CA 1
ATOM 949 C C . MET A 1 116 ? -7.57 -32.719 -4.609 1 98.88 116 MET A C 1
ATOM 951 O O . MET A 1 116 ? -6.672 -32.281 -3.887 1 98.88 116 MET A O 1
ATOM 955 N N . ASN A 1 117 ? -8.008 -33.938 -4.621 1 98.81 117 ASN A N 1
ATOM 956 C CA . ASN A 1 117 ? -7.406 -34.875 -3.678 1 98.81 117 ASN A CA 1
ATOM 957 C C . ASN A 1 117 ? -5.906 -35 -3.912 1 98.81 117 ASN A C 1
ATOM 959 O O . ASN A 1 117 ? -5.129 -35.094 -2.957 1 98.81 117 ASN A O 1
ATOM 963 N N . GLY A 1 118 ? -5.496 -35.062 -5.16 1 98.88 118 GLY A N 1
ATOM 964 C CA . GLY A 1 118 ? -4.078 -35.156 -5.48 1 98.88 118 GLY A CA 1
ATOM 965 C C . GLY A 1 118 ? -3.295 -33.938 -5.012 1 98.88 118 GLY A C 1
ATOM 966 O O . GLY A 1 118 ? -2.256 -34.094 -4.367 1 98.88 118 GLY A O 1
ATOM 967 N N . LEU A 1 119 ? -3.787 -32.781 -5.316 1 98.94 119 LEU A N 1
ATOM 968 C CA . LEU A 1 119 ? -3.113 -31.531 -4.93 1 98.94 119 LEU A CA 1
ATOM 969 C C . LEU A 1 119 ? -3.07 -31.391 -3.412 1 98.94 119 LEU A C 1
ATOM 971 O O . LEU A 1 119 ? -2.045 -31 -2.85 1 98.94 119 LEU A O 1
ATOM 975 N N . LEU A 1 120 ? -4.18 -31.75 -2.725 1 98.88 120 LEU A N 1
ATOM 976 C CA . LEU A 1 120 ? -4.25 -31.625 -1.273 1 98.88 120 LEU A CA 1
ATOM 977 C C . LEU A 1 120 ? -3.293 -32.594 -0.595 1 98.88 120 LEU A C 1
ATOM 979 O O . LEU A 1 120 ? -2.705 -32.281 0.44 1 98.88 120 LEU A O 1
ATOM 983 N N . ALA A 1 121 ? -3.182 -33.75 -1.191 1 98.81 121 ALA A N 1
ATOM 984 C CA . ALA A 1 121 ? -2.213 -34.719 -0.664 1 98.81 121 ALA A CA 1
ATOM 985 C C . ALA A 1 121 ? -0.795 -34.156 -0.733 1 98.81 121 ALA A C 1
ATOM 987 O O . ALA A 1 121 ? -0.017 -34.312 0.214 1 98.81 121 ALA A O 1
ATOM 988 N N . ALA A 1 122 ? -0.466 -33.562 -1.838 1 98.88 122 ALA A N 1
ATOM 989 C CA . ALA A 1 122 ? 0.854 -32.969 -2.01 1 98.88 122 ALA A CA 1
ATOM 990 C C . ALA A 1 122 ? 1.067 -31.828 -1.025 1 98.88 122 ALA A C 1
ATOM 992 O O . ALA A 1 122 ? 2.152 -31.672 -0.456 1 98.88 122 ALA A O 1
ATOM 993 N N . ILE A 1 123 ? 0.075 -31 -0.805 1 98.88 123 ILE A N 1
ATOM 994 C CA . ILE A 1 123 ? 0.168 -29.859 0.089 1 98.88 123 ILE A CA 1
ATOM 995 C C . ILE A 1 123 ? 0.431 -30.328 1.516 1 98.88 123 ILE A C 1
ATOM 997 O O . ILE A 1 123 ? 1.294 -29.781 2.209 1 98.88 123 ILE A O 1
ATOM 1001 N N . THR A 1 124 ? -0.293 -31.328 1.902 1 98.69 124 THR A N 1
ATOM 1002 C CA . THR A 1 124 ? -0.091 -31.906 3.225 1 98.69 124 THR A CA 1
ATOM 1003 C C . THR A 1 124 ? 1.344 -32.406 3.387 1 98.69 124 THR A C 1
ATOM 1005 O O . THR A 1 124 ? 1.979 -32.156 4.414 1 98.69 124 THR A O 1
ATOM 1008 N N . LYS A 1 125 ? 1.799 -33.031 2.369 1 98.5 125 LYS A N 1
ATOM 1009 C CA . LYS A 1 125 ? 3.162 -33.562 2.385 1 98.5 125 LYS A CA 1
ATOM 1010 C C . LYS A 1 125 ? 4.184 -32.438 2.432 1 98.5 125 LYS A C 1
ATOM 1012 O O . LYS A 1 125 ? 5.176 -32.5 3.158 1 98.5 125 LYS A O 1
ATOM 1017 N N . ALA A 1 126 ? 4.008 -31.406 1.607 1 98.5 126 ALA A N 1
ATOM 1018 C CA . ALA A 1 126 ? 4.926 -30.281 1.554 1 98.5 126 ALA A CA 1
ATOM 1019 C C . ALA A 1 126 ? 4.992 -29.562 2.9 1 98.5 126 ALA A C 1
ATOM 1021 O O . ALA A 1 126 ? 6.07 -29.141 3.332 1 98.5 126 ALA A O 1
ATOM 1022 N N . GLU A 1 127 ? 3.855 -29.359 3.529 1 97.94 127 GLU A N 1
ATOM 1023 C CA . GLU A 1 127 ? 3.818 -28.734 4.852 1 97.94 127 GLU A CA 1
ATOM 1024 C C . GLU A 1 127 ? 4.594 -29.562 5.871 1 97.94 127 GLU A C 1
ATOM 1026 O O . GLU A 1 127 ? 5.359 -29.016 6.668 1 97.94 127 GLU A O 1
ATOM 1031 N N . ALA A 1 128 ? 4.469 -30.828 5.824 1 98.19 128 ALA A N 1
ATOM 1032 C CA . ALA A 1 128 ? 5.074 -31.734 6.793 1 98.19 128 ALA A CA 1
ATOM 1033 C C . ALA A 1 128 ? 6.57 -31.891 6.543 1 98.19 128 ALA A C 1
ATOM 1035 O O . ALA A 1 128 ? 7.371 -31.875 7.484 1 98.19 128 ALA A O 1
ATOM 1036 N N . GLU A 1 129 ? 6.93 -32.031 5.312 1 98.25 129 GLU A N 1
ATOM 1037 C CA . GLU A 1 129 ? 8.297 -32.406 4.969 1 98.25 129 GLU A CA 1
ATOM 1038 C C . GLU A 1 129 ? 9.164 -31.156 4.754 1 98.25 129 GLU A C 1
ATOM 1040 O O . GLU A 1 129 ? 10.367 -31.172 5.031 1 98.25 129 GLU A O 1
ATOM 1045 N N . LEU A 1 130 ? 8.594 -30.109 4.191 1 98.38 130 LEU A N 1
ATOM 1046 C CA . LEU A 1 130 ? 9.383 -28.969 3.742 1 98.38 130 LEU A CA 1
ATOM 1047 C C . LEU A 1 130 ? 9.102 -27.75 4.594 1 98.38 130 LEU A C 1
ATOM 1049 O O . LEU A 1 130 ? 9.836 -26.75 4.531 1 98.38 130 LEU A O 1
ATOM 1053 N N . GLY A 1 131 ? 8.047 -27.766 5.406 1 97.62 131 GLY A N 1
ATOM 1054 C CA . GLY A 1 131 ? 7.676 -26.609 6.215 1 97.62 131 GLY A CA 1
ATOM 1055 C C . GLY A 1 131 ? 7.133 -25.453 5.395 1 97.62 131 GLY A C 1
ATOM 1056 O O . GLY A 1 131 ? 7.156 -24.312 5.844 1 97.62 131 GLY A O 1
ATOM 1057 N N . MET A 1 132 ? 6.738 -25.703 4.176 1 97.25 132 MET A N 1
ATOM 1058 C CA . MET A 1 132 ? 6.18 -24.672 3.293 1 97.25 132 MET A CA 1
ATOM 1059 C C . MET A 1 132 ? 4.68 -24.531 3.514 1 97.25 132 MET A C 1
ATOM 1061 O O . MET A 1 132 ? 3.99 -25.5 3.811 1 97.25 132 MET A O 1
ATOM 1065 N N . SER A 1 133 ? 4.211 -23.312 3.438 1 98.19 133 SER A N 1
ATOM 1066 C CA . SER A 1 133 ? 2.77 -23.109 3.35 1 98.19 133 SER A CA 1
ATOM 1067 C C . SER A 1 133 ? 2.318 -22.969 1.9 1 98.19 133 SER A C 1
ATOM 1069 O O . SER A 1 133 ? 3.014 -22.359 1.084 1 98.19 133 SER A O 1
ATOM 1071 N N . VAL A 1 134 ? 1.171 -23.609 1.558 1 98.75 134 VAL A N 1
ATOM 1072 C CA . VAL A 1 134 ? 0.658 -23.578 0.192 1 98.75 134 VAL A CA 1
ATOM 1073 C C . VAL A 1 134 ? -0.844 -23.312 0.209 1 98.75 134 VAL A C 1
ATOM 1075 O O . VAL A 1 134 ? -1.567 -23.828 1.062 1 98.75 134 VAL A O 1
ATOM 1078 N N . GLN A 1 135 ? -1.295 -22.453 -0.64 1 98.81 135 GLN A N 1
ATOM 1079 C CA . GLN A 1 135 ? -2.719 -22.219 -0.847 1 98.81 135 GLN A CA 1
ATOM 1080 C C . GLN A 1 135 ? -3.105 -22.422 -2.309 1 98.81 135 GLN A C 1
ATOM 1082 O O . GLN A 1 135 ? -2.314 -22.141 -3.211 1 98.81 135 GLN A O 1
ATOM 1087 N N . LEU A 1 136 ? -4.32 -22.906 -2.52 1 98.88 136 LEU A N 1
ATOM 1088 C CA . LEU A 1 136 ? -4.812 -23.203 -3.861 1 98.88 136 LEU A CA 1
ATOM 1089 C C . LEU A 1 136 ? -5.715 -22.078 -4.363 1 98.88 136 LEU A C 1
ATOM 1091 O O . LEU A 1 136 ? -6.57 -21.594 -3.625 1 98.88 136 LEU A O 1
ATOM 1095 N N . ILE A 1 137 ? -5.48 -21.672 -5.574 1 98.94 137 ILE A N 1
ATOM 1096 C CA . ILE A 1 137 ? -6.375 -20.766 -6.285 1 98.94 137 ILE A CA 1
ATOM 1097 C C . ILE A 1 137 ? -6.941 -21.453 -7.523 1 98.94 137 ILE A C 1
ATOM 1099 O O . ILE A 1 137 ? -6.191 -21.859 -8.414 1 98.94 137 ILE A O 1
ATOM 1103 N N . MET A 1 138 ? -8.211 -21.609 -7.566 1 98.94 138 MET A N 1
ATOM 1104 C CA . MET A 1 138 ? -8.891 -22.25 -8.688 1 98.94 138 MET A CA 1
ATOM 1105 C C . MET A 1 138 ? -9.172 -21.266 -9.805 1 98.94 138 MET A C 1
ATOM 1107 O O . MET A 1 138 ? -9.867 -20.266 -9.602 1 98.94 138 MET A O 1
ATOM 1111 N N . CYS A 1 139 ? -8.68 -21.547 -10.984 1 98.88 139 CYS A N 1
ATOM 1112 C CA . CYS A 1 139 ? -8.844 -20.594 -12.07 1 98.88 139 CYS A CA 1
ATOM 1113 C C . CYS A 1 139 ? -9.906 -21.062 -13.062 1 98.88 139 CYS A C 1
ATOM 1115 O O . CYS A 1 139 ? -10.039 -22.25 -13.312 1 98.88 139 CYS A O 1
ATOM 1117 N N . PHE A 1 140 ? -10.664 -20.094 -13.586 1 98.88 140 PHE A N 1
ATOM 1118 C CA . PHE A 1 140 ? -11.586 -20.312 -14.695 1 98.88 140 PHE A CA 1
ATOM 1119 C C . PHE A 1 140 ? -10.914 -20 -16.031 1 98.88 140 PHE A C 1
ATOM 1121 O O . PHE A 1 140 ? -10.188 -19.016 -16.156 1 98.88 140 PHE A O 1
ATOM 1128 N N . LEU A 1 141 ? -11.156 -20.859 -16.969 1 98.31 141 LEU A N 1
ATOM 1129 C CA . LEU A 1 141 ? -10.648 -20.625 -18.312 1 98.31 141 LEU A CA 1
ATOM 1130 C C . LEU A 1 141 ? -11.5 -19.594 -19.047 1 98.31 141 LEU A C 1
ATOM 1132 O O . LEU A 1 141 ? -12.664 -19.859 -19.359 1 98.31 141 LEU A O 1
ATOM 1136 N N . ARG A 1 142 ? -10.844 -18.5 -19.391 1 97.75 142 ARG A N 1
ATOM 1137 C CA . ARG A 1 142 ? -11.656 -17.375 -19.844 1 97.75 142 ARG A CA 1
ATOM 1138 C C . ARG A 1 142 ? -11.984 -17.484 -21.328 1 97.75 142 ARG A C 1
ATOM 1140 O O . ARG A 1 142 ? -12.828 -16.75 -21.844 1 97.75 142 ARG A O 1
ATOM 1147 N N . HIS A 1 143 ? -11.312 -18.438 -22.094 1 96.62 143 HIS A N 1
ATOM 1148 C CA . HIS A 1 143 ? -11.734 -18.672 -23.469 1 96.62 143 HIS A CA 1
ATOM 1149 C C . HIS A 1 143 ? -13.062 -19.422 -23.531 1 96.62 143 HIS A C 1
ATOM 1151 O O . HIS A 1 143 ? -13.695 -19.484 -24.578 1 96.62 143 HIS A O 1
ATOM 1157 N N . LEU A 1 144 ? -13.492 -20.047 -22.406 1 97.56 144 LEU A N 1
ATOM 1158 C CA . LEU A 1 144 ? -14.805 -20.656 -22.266 1 97.56 144 LEU A CA 1
ATOM 1159 C C . LEU A 1 144 ? -15.828 -19.641 -21.766 1 97.56 144 LEU A C 1
ATOM 1161 O O . LEU A 1 144 ? -15.469 -18.5 -21.453 1 97.56 144 LEU A O 1
ATOM 1165 N N . ASP A 1 145 ? -17.141 -20.047 -21.719 1 97.25 145 ASP A N 1
ATOM 1166 C CA . ASP A 1 145 ? -18.172 -19.094 -21.297 1 97.25 145 ASP A CA 1
ATOM 1167 C C . ASP A 1 145 ? -18.344 -19.094 -19.781 1 97.25 145 ASP A C 1
ATOM 1169 O O . ASP A 1 145 ? -17.75 -19.938 -19.094 1 97.25 145 ASP A O 1
ATOM 1173 N N . GLU A 1 146 ? -19.016 -18.141 -19.25 1 98.62 146 GLU A N 1
ATOM 1174 C CA . GLU A 1 146 ? -19.203 -17.984 -17.812 1 98.62 146 GLU A CA 1
ATOM 1175 C C . GLU A 1 146 ? -19.953 -19.188 -17.219 1 98.62 146 GLU A C 1
ATOM 1177 O O . GLU A 1 146 ? -19.75 -19.531 -16.062 1 98.62 146 GLU A O 1
ATOM 1182 N N . GLU A 1 147 ? -20.828 -19.812 -18.016 1 98.56 147 GLU A N 1
ATOM 1183 C CA . GLU A 1 147 ? -21.562 -20.969 -17.547 1 98.56 147 GLU A CA 1
ATOM 1184 C C . GLU A 1 147 ? -20.609 -22.109 -17.156 1 98.56 147 GLU A C 1
ATOM 1186 O O . GLU A 1 147 ? -20.859 -22.812 -16.172 1 98.56 147 GLU A O 1
ATOM 1191 N N . SER A 1 148 ? -19.625 -22.25 -17.969 1 98.5 148 SER A N 1
ATOM 1192 C CA . SER A 1 148 ? -18.594 -23.234 -17.641 1 98.5 148 SER A CA 1
ATOM 1193 C C . SER A 1 148 ? -17.938 -22.922 -16.297 1 98.5 148 SER A C 1
ATOM 1195 O O . SER A 1 148 ? -17.641 -23.844 -15.523 1 98.5 148 SER A O 1
ATOM 1197 N N . ALA A 1 149 ? -17.672 -21.703 -16.047 1 98.81 149 ALA A N 1
ATOM 1198 C CA . ALA A 1 149 ? -17.078 -21.266 -14.781 1 98.81 149 ALA A CA 1
ATOM 1199 C C . ALA A 1 149 ? -18.016 -21.562 -13.609 1 98.81 149 ALA A C 1
ATOM 1201 O O . ALA A 1 149 ? -17.578 -22.031 -12.555 1 98.81 149 ALA A O 1
ATOM 1202 N N . PHE A 1 150 ? -19.312 -21.328 -13.828 1 98.88 150 PHE A N 1
ATOM 1203 C CA . PHE A 1 150 ? -20.297 -21.625 -12.789 1 98.88 150 PHE A CA 1
ATOM 1204 C C . PHE A 1 150 ? -20.328 -23.109 -12.492 1 98.88 150 PHE A C 1
ATOM 1206 O O . PHE A 1 150 ? -20.406 -23.516 -11.328 1 98.88 150 PHE A O 1
ATOM 1213 N N . ALA A 1 151 ? -20.312 -23.875 -13.531 1 98.75 151 ALA A N 1
ATOM 1214 C CA . ALA A 1 151 ? -20.297 -25.328 -13.344 1 98.75 151 ALA A CA 1
ATOM 1215 C C . ALA A 1 151 ? -19.078 -25.75 -12.523 1 98.75 151 ALA A C 1
ATOM 1217 O O . ALA A 1 151 ? -19.188 -26.609 -11.641 1 98.75 151 ALA A O 1
ATOM 1218 N N . THR A 1 152 ? -17.984 -25.156 -12.82 1 98.81 152 THR A N 1
ATOM 1219 C CA . THR A 1 152 ? -16.75 -25.453 -12.109 1 98.81 152 THR A CA 1
ATOM 1220 C C . THR A 1 152 ? -16.859 -25.047 -10.641 1 98.81 152 THR A C 1
ATOM 1222 O O . THR A 1 152 ? -16.469 -25.781 -9.75 1 98.81 152 THR A O 1
ATOM 1225 N N . LEU A 1 153 ? -17.375 -23.828 -10.391 1 98.88 153 LEU A N 1
ATOM 1226 C CA . LEU A 1 153 ? -17.562 -23.344 -9.031 1 98.88 153 LEU A CA 1
ATOM 1227 C C . LEU A 1 153 ? -18.469 -24.281 -8.242 1 98.88 153 LEU A C 1
ATOM 1229 O O . LEU A 1 153 ? -18.234 -24.531 -7.055 1 98.88 153 LEU A O 1
ATOM 1233 N N . ARG A 1 154 ? -19.469 -24.859 -8.891 1 98.62 154 ARG A N 1
ATOM 1234 C CA . ARG A 1 154 ? -20.359 -25.812 -8.234 1 98.62 154 ARG A CA 1
ATOM 1235 C C . ARG A 1 154 ? -19.625 -27.094 -7.848 1 98.62 154 ARG A C 1
ATOM 1237 O O . ARG A 1 154 ? -19.812 -27.609 -6.75 1 98.62 154 ARG A O 1
ATOM 1244 N N . MET A 1 155 ? -18.797 -27.562 -8.727 1 98.62 155 MET A N 1
ATOM 1245 C CA . MET A 1 155 ? -18 -28.766 -8.438 1 98.62 155 MET A CA 1
ATOM 1246 C C . MET A 1 155 ? -17.078 -28.516 -7.25 1 98.62 155 MET A C 1
ATOM 1248 O O . MET A 1 155 ? -16.75 -29.453 -6.523 1 98.62 155 MET A O 1
ATOM 1252 N N . ALA A 1 156 ? -16.688 -27.25 -7.027 1 98.75 156 ALA A N 1
ATOM 1253 C CA . ALA A 1 156 ? -15.711 -26.906 -6 1 98.75 156 ALA A CA 1
ATOM 1254 C C . ALA A 1 156 ? -16.375 -26.781 -4.629 1 98.75 156 ALA A C 1
ATOM 1256 O O . ALA A 1 156 ? -15.695 -26.688 -3.607 1 98.75 156 ALA A O 1
ATOM 1257 N N . GLU A 1 157 ? -17.672 -26.766 -4.52 1 98.31 157 GLU A N 1
ATOM 1258 C CA . GLU A 1 157 ? -18.422 -26.438 -3.311 1 98.31 157 GLU A CA 1
ATOM 1259 C C . GLU A 1 157 ? -17.984 -27.312 -2.137 1 98.31 157 GLU A C 1
ATOM 1261 O O . GLU A 1 157 ? -17.766 -26.812 -1.031 1 98.31 157 GLU A O 1
ATOM 1266 N N . PRO A 1 158 ? -17.734 -28.641 -2.348 1 98.19 158 PRO A N 1
ATOM 1267 C CA . PRO A 1 158 ? -17.297 -29.469 -1.221 1 98.19 158 PRO A CA 1
ATOM 1268 C C . PRO A 1 158 ? -15.891 -29.125 -0.745 1 98.19 158 PRO A C 1
ATOM 1270 O O . PRO A 1 158 ? -15.469 -29.578 0.324 1 98.19 158 PRO A O 1
ATOM 1273 N N . PHE A 1 159 ? -15.18 -28.344 -1.522 1 98.56 159 PHE A N 1
ATOM 1274 C CA . PHE A 1 159 ? -13.766 -28.094 -1.244 1 98.56 159 PHE A CA 1
ATOM 1275 C C . PHE A 1 159 ? -13.516 -26.625 -0.929 1 98.56 159 PHE A C 1
ATOM 1277 O O . PHE A 1 159 ? -12.367 -26.188 -0.916 1 98.56 159 PHE A O 1
ATOM 1284 N N . LEU A 1 160 ? -14.516 -25.875 -0.705 1 98.38 160 LEU A N 1
ATOM 1285 C CA . LEU A 1 160 ? -14.375 -24.422 -0.596 1 98.38 160 LEU A CA 1
ATOM 1286 C C . LEU A 1 160 ? -13.453 -24.047 0.56 1 98.38 160 LEU A C 1
ATOM 1288 O O . LEU A 1 160 ? -12.734 -23.047 0.487 1 98.38 160 LEU A O 1
ATOM 1292 N N . ASP A 1 161 ? -13.406 -24.891 1.587 1 98.06 161 ASP A N 1
ATOM 1293 C CA . ASP A 1 161 ? -12.57 -24.594 2.744 1 98.06 161 ASP A CA 1
ATOM 1294 C C . ASP A 1 161 ? -11.094 -24.875 2.434 1 98.06 161 ASP A C 1
ATOM 1296 O O . ASP A 1 161 ? -10.211 -24.469 3.188 1 98.06 161 ASP A O 1
ATOM 1300 N N . LYS A 1 162 ? -10.781 -25.516 1.26 1 98.62 162 LYS A N 1
ATOM 1301 C CA . LYS A 1 162 ? -9.422 -25.859 0.86 1 98.62 162 LYS A CA 1
ATOM 1302 C C . LYS A 1 162 ? -8.945 -24.953 -0.28 1 98.62 162 LYS A C 1
ATOM 1304 O O . LYS A 1 162 ? -7.785 -25.031 -0.695 1 98.62 162 LYS A O 1
ATOM 1309 N N . ILE A 1 163 ? -9.812 -24.062 -0.727 1 98.81 163 ILE A N 1
ATOM 1310 C CA . ILE A 1 163 ? -9.508 -23.172 -1.834 1 98.81 163 ILE A CA 1
ATOM 1311 C C . ILE A 1 163 ? -9.492 -21.719 -1.334 1 98.81 163 ILE A C 1
ATOM 1313 O O . ILE A 1 163 ? -10.477 -21.25 -0.772 1 98.81 163 ILE A O 1
ATOM 1317 N N . ALA A 1 164 ? -8.367 -21.078 -1.542 1 98.81 164 ALA A N 1
ATOM 1318 C CA . ALA A 1 164 ? -8.188 -19.734 -1.019 1 98.81 164 ALA A CA 1
ATOM 1319 C C . ALA A 1 164 ? -8.898 -18.703 -1.901 1 98.81 164 ALA A C 1
ATOM 1321 O O . ALA A 1 164 ? -9.359 -17.672 -1.415 1 98.81 164 ALA A O 1
ATOM 1322 N N . GLY A 1 165 ? -8.922 -19 -3.197 1 98.88 165 GLY A N 1
ATOM 1323 C CA . GLY A 1 165 ? -9.516 -18.031 -4.109 1 98.88 165 GLY A CA 1
ATOM 1324 C C . GLY A 1 165 ? -9.766 -18.594 -5.496 1 98.88 165 GLY A C 1
ATOM 1325 O O . GLY A 1 165 ? -9.484 -19.766 -5.758 1 98.88 165 GLY A O 1
ATOM 1326 N N . VAL A 1 166 ? -10.352 -17.719 -6.359 1 98.94 166 VAL A N 1
ATOM 1327 C CA . VAL A 1 166 ? -10.547 -18.062 -7.766 1 98.94 166 VAL A CA 1
ATOM 1328 C C . VAL A 1 166 ? -9.82 -17.062 -8.648 1 98.94 166 VAL A C 1
ATOM 1330 O O . VAL A 1 166 ? -9.562 -15.93 -8.234 1 98.94 166 VAL A O 1
ATOM 1333 N N . GLY A 1 167 ? -9.414 -17.531 -9.781 1 98.88 167 GLY A N 1
ATOM 1334 C CA . GLY A 1 167 ? -8.734 -16.688 -10.75 1 98.88 167 GLY A CA 1
ATOM 1335 C C . GLY A 1 167 ? -9.281 -16.844 -12.156 1 98.88 167 GLY A C 1
ATOM 1336 O O . GLY A 1 167 ? -10.172 -17.656 -12.398 1 98.88 167 GLY A O 1
ATOM 1337 N N . LEU A 1 168 ? -8.82 -16 -13 1 98.81 168 LEU A N 1
ATOM 1338 C CA . LEU A 1 168 ? -9.188 -15.984 -14.414 1 98.81 168 LEU A CA 1
ATOM 1339 C C . LEU A 1 168 ? -7.945 -16.031 -15.297 1 98.81 168 LEU A C 1
ATOM 1341 O O . LEU A 1 168 ? -7.055 -15.188 -15.164 1 98.81 168 LEU A O 1
ATOM 1345 N N . ASP A 1 169 ? -7.902 -17.062 -16.094 1 97.88 169 ASP A N 1
ATOM 1346 C CA . ASP A 1 169 ? -6.727 -17.156 -16.953 1 97.88 169 ASP A CA 1
ATOM 1347 C C . ASP A 1 169 ? -7.082 -17.781 -18.297 1 97.88 169 ASP A C 1
ATOM 1349 O O . ASP A 1 169 ? -8.258 -17.844 -18.672 1 97.88 169 ASP A O 1
ATOM 1353 N N . SER A 1 170 ? -6.129 -18.062 -19.094 1 95.5 170 SER A N 1
ATOM 1354 C CA . SER A 1 170 ? -6.164 -18.547 -20.469 1 95.5 170 SER A CA 1
ATOM 1355 C C . SER A 1 170 ? -6.141 -17.391 -21.469 1 95.5 170 SER A C 1
ATOM 1357 O O . SER A 1 170 ? -5.629 -16.312 -21.156 1 95.5 170 SER A O 1
ATOM 1359 N N . SER A 1 171 ? -6.605 -17.609 -22.734 1 93.81 171 SER A N 1
ATOM 1360 C CA . SER A 1 171 ? -6.48 -16.578 -23.766 1 93.81 171 SER A CA 1
ATOM 1361 C C . SER A 1 171 ? -7.125 -15.273 -23.312 1 93.81 171 SER A C 1
ATOM 1363 O O . SER A 1 171 ? -8.344 -15.203 -23.125 1 93.81 171 SER A O 1
ATOM 1365 N N . GLU A 1 172 ? -6.316 -14.266 -23.219 1 92.81 172 GLU A N 1
ATOM 1366 C CA . GLU A 1 172 ? -6.758 -13 -22.641 1 92.81 172 GLU A CA 1
ATOM 1367 C C . GLU A 1 172 ? -7.477 -12.141 -23.672 1 92.81 172 GLU A C 1
ATOM 1369 O O . GLU A 1 172 ? -8.594 -11.672 -23.438 1 92.81 172 GLU A O 1
ATOM 1374 N N . VAL A 1 173 ? -6.816 -11.945 -24.875 1 93.12 173 VAL A N 1
ATOM 1375 C CA . VAL A 1 173 ? -7.379 -11.07 -25.891 1 93.12 173 VAL A CA 1
ATOM 1376 C C . VAL A 1 173 ? -8.711 -11.633 -26.391 1 93.12 173 VAL A C 1
ATOM 1378 O O . VAL A 1 173 ? -8.797 -12.812 -26.719 1 93.12 173 VAL A O 1
ATOM 1381 N N . GLY A 1 174 ? -9.664 -10.828 -26.422 1 95.06 174 GLY A N 1
ATOM 1382 C CA . GLY A 1 174 ? -10.977 -11.258 -26.859 1 95.06 174 GLY A CA 1
ATOM 1383 C C . GLY A 1 174 ? -11.828 -11.82 -25.734 1 95.06 174 GLY A C 1
ATOM 1384 O O . GLY A 1 174 ? -13.008 -12.117 -25.938 1 95.06 174 GLY A O 1
ATOM 1385 N N . ASN A 1 175 ? -11.273 -11.961 -24.547 1 97.31 175 ASN A N 1
ATOM 1386 C CA . ASN A 1 175 ? -11.969 -12.492 -23.375 1 97.31 175 ASN A CA 1
ATOM 1387 C C . ASN A 1 175 ? -11.82 -11.578 -22.172 1 97.31 175 ASN A C 1
ATOM 1389 O O . ASN A 1 175 ? -11.133 -11.922 -21.203 1 97.31 175 ASN A O 1
ATOM 1393 N N . PRO A 1 176 ? -12.516 -10.477 -22.203 1 97.88 176 PRO A N 1
ATOM 1394 C CA . PRO A 1 176 ? -12.359 -9.484 -21.125 1 97.88 176 PRO A CA 1
ATOM 1395 C C . PRO A 1 176 ? -12.906 -9.969 -19.797 1 97.88 176 PRO A C 1
ATOM 1397 O O . PRO A 1 176 ? -13.75 -10.867 -19.75 1 97.88 176 PRO A O 1
ATOM 1400 N N . PRO A 1 177 ? -12.445 -9.414 -18.672 1 98.56 177 PRO A N 1
ATOM 1401 C CA . PRO A 1 177 ? -12.906 -9.812 -17.344 1 98.56 177 PRO A CA 1
ATOM 1402 C C . PRO A 1 177 ? -14.422 -9.703 -17.188 1 98.56 177 PRO A C 1
ATOM 1404 O O . PRO A 1 177 ? -15.039 -10.539 -16.516 1 98.56 177 PRO A O 1
ATOM 1407 N N . SER A 1 178 ? -15.039 -8.734 -17.828 1 98.31 178 SER A N 1
ATOM 1408 C CA . SER A 1 178 ? -16.453 -8.461 -17.656 1 98.31 178 SER A CA 1
ATOM 1409 C C . SER A 1 178 ? -17.297 -9.672 -18.047 1 98.31 178 SER A C 1
ATOM 1411 O O . SER A 1 178 ? -18.438 -9.828 -17.562 1 98.31 178 SER A O 1
ATOM 1413 N N . LYS A 1 179 ? -16.734 -10.5 -18.875 1 98.19 179 LYS A N 1
ATOM 1414 C CA . LYS A 1 179 ? -17.391 -11.727 -19.312 1 98.19 179 LYS A CA 1
ATOM 1415 C C . LYS A 1 179 ? -17.703 -12.633 -18.125 1 98.19 179 LYS A C 1
ATOM 1417 O O . LYS A 1 179 ? -18.547 -13.516 -18.234 1 98.19 179 LYS A O 1
ATOM 1422 N N . PHE A 1 180 ? -17.125 -12.406 -16.984 1 98.88 180 PHE A N 1
ATOM 1423 C CA . PHE A 1 180 ? -17.219 -13.344 -15.867 1 98.88 180 PHE A CA 1
ATOM 1424 C C . PHE A 1 180 ? -17.703 -12.641 -14.602 1 98.88 180 PHE A C 1
ATOM 1426 O O . PHE A 1 180 ? -17.438 -13.094 -13.492 1 98.88 180 PHE A O 1
ATOM 1433 N N . ARG A 1 181 ? -18.391 -11.547 -14.734 1 98.69 181 ARG A N 1
ATOM 1434 C CA . ARG A 1 181 ? -18.812 -10.688 -13.633 1 98.69 181 ARG A CA 1
ATOM 1435 C C . ARG A 1 181 ? -19.641 -11.453 -12.617 1 98.69 181 ARG A C 1
ATOM 1437 O O . ARG A 1 181 ? -19.484 -11.289 -11.406 1 98.69 181 ARG A O 1
ATOM 1444 N N . HIS A 1 182 ? -20.547 -12.359 -13.062 1 98.81 182 HIS A N 1
ATOM 1445 C CA . HIS A 1 182 ? -21.5 -12.992 -12.156 1 98.81 182 HIS A CA 1
ATOM 1446 C C . HIS A 1 182 ? -20.844 -14.117 -11.359 1 98.81 182 HIS A C 1
ATOM 1448 O O . HIS A 1 182 ? -21.125 -14.281 -10.172 1 98.81 182 HIS A O 1
ATOM 1454 N N . VAL A 1 183 ? -20.016 -14.914 -11.977 1 98.94 183 VAL A N 1
ATOM 1455 C CA . VAL A 1 183 ? -19.391 -16.031 -11.281 1 98.94 183 VAL A CA 1
ATOM 1456 C C . VAL A 1 183 ? -18.391 -15.492 -10.258 1 98.94 183 VAL A C 1
ATOM 1458 O O . VAL A 1 183 ? -18.234 -16.078 -9.18 1 98.94 183 VAL A O 1
ATOM 1461 N N . PHE A 1 184 ? -17.719 -14.383 -10.562 1 98.94 184 PHE A N 1
ATOM 1462 C CA . PHE A 1 184 ? -16.797 -13.773 -9.602 1 98.94 184 PHE A CA 1
ATOM 1463 C C . PHE A 1 184 ? -17.562 -13.211 -8.406 1 98.94 184 PHE A C 1
ATOM 1465 O O . PHE A 1 184 ? -17.125 -13.328 -7.266 1 98.94 184 PHE A O 1
ATOM 1472 N N . ALA A 1 185 ? -18.703 -12.602 -8.68 1 98.88 185 ALA A N 1
ATOM 1473 C CA . ALA A 1 185 ? -19.547 -12.117 -7.59 1 98.88 185 ALA A CA 1
ATOM 1474 C C . ALA A 1 185 ? -19.984 -13.273 -6.688 1 98.88 185 ALA A C 1
ATOM 1476 O O . ALA A 1 185 ? -20 -13.141 -5.461 1 98.88 185 ALA A O 1
ATOM 1477 N N . GLU A 1 186 ? -20.375 -14.375 -7.328 1 98.88 186 GLU A N 1
ATOM 1478 C CA . GLU A 1 186 ? -20.781 -15.547 -6.566 1 98.88 186 GLU A CA 1
ATOM 1479 C C . GLU A 1 186 ? -19.609 -16.094 -5.742 1 98.88 186 GLU A C 1
ATOM 1481 O O . GLU A 1 186 ? -19.797 -16.5 -4.59 1 98.88 186 GLU A O 1
ATOM 1486 N N . ALA A 1 187 ? -18.422 -16.156 -6.336 1 98.88 187 ALA A N 1
ATOM 1487 C CA . ALA A 1 187 ? -17.234 -16.641 -5.629 1 98.88 187 ALA A CA 1
ATOM 1488 C C . ALA A 1 187 ? -16.953 -15.773 -4.402 1 98.88 187 ALA A C 1
ATOM 1490 O O . ALA A 1 187 ? -16.625 -16.297 -3.336 1 98.88 187 ALA A O 1
ATOM 1491 N N . ARG A 1 188 ? -17.062 -14.469 -4.582 1 98.62 188 ARG A N 1
ATOM 1492 C CA . ARG A 1 188 ? -16.875 -13.562 -3.459 1 98.62 188 ARG A CA 1
ATOM 1493 C C . ARG A 1 188 ? -17.859 -13.852 -2.338 1 98.62 188 ARG A C 1
ATOM 1495 O O . ARG A 1 188 ? -17.5 -13.859 -1.162 1 98.62 188 ARG A O 1
ATOM 1502 N N . GLN A 1 189 ? -19.094 -14.055 -2.656 1 98.5 189 GLN A N 1
ATOM 1503 C CA . GLN A 1 189 ? -20.141 -14.359 -1.683 1 98.5 189 GLN A CA 1
ATOM 1504 C C . GLN A 1 189 ? -19.812 -15.641 -0.911 1 98.5 189 GLN A C 1
ATOM 1506 O O . GLN A 1 189 ? -20.203 -15.781 0.252 1 98.5 189 GLN A O 1
ATOM 1511 N N . LYS A 1 190 ? -19.109 -16.5 -1.572 1 98.56 190 LYS A N 1
ATOM 1512 C CA . LYS A 1 190 ? -18.75 -17.766 -0.942 1 98.56 190 LYS A CA 1
ATOM 1513 C C . LYS A 1 190 ? -17.484 -17.609 -0.096 1 98.56 190 LYS A C 1
ATOM 1515 O O . LYS A 1 190 ? -17 -18.594 0.483 1 98.56 190 LYS A O 1
ATOM 1520 N N . GLY A 1 191 ? -16.938 -16.406 -0.035 1 98.12 191 GLY A N 1
ATOM 1521 C CA . GLY A 1 191 ? -15.812 -16.109 0.846 1 98.12 191 GLY A CA 1
ATOM 1522 C C . GLY A 1 191 ? -14.461 -16.312 0.187 1 98.12 191 GLY A C 1
ATOM 1523 O O . GLY A 1 191 ? -13.43 -16.312 0.862 1 98.12 191 GLY A O 1
ATOM 1524 N N . LEU A 1 192 ? -14.406 -16.469 -1.133 1 98.88 192 LEU A N 1
ATOM 1525 C CA . LEU A 1 192 ? -13.156 -16.719 -1.843 1 98.88 192 LEU A CA 1
ATOM 1526 C C . LEU A 1 192 ? -12.484 -15.422 -2.25 1 98.88 192 LEU A C 1
ATOM 1528 O O . LEU A 1 192 ? -13.156 -14.438 -2.582 1 98.88 192 LEU A O 1
ATOM 1532 N N . LYS A 1 193 ? -11.156 -15.375 -2.17 1 98.88 193 LYS A N 1
ATOM 1533 C CA . LYS A 1 193 ? -10.398 -14.273 -2.756 1 98.88 193 LYS A CA 1
ATOM 1534 C C . LYS A 1 193 ? -10.484 -14.297 -4.281 1 98.88 193 LYS A C 1
ATOM 1536 O O . LYS A 1 193 ? -10.75 -15.344 -4.875 1 98.88 193 LYS A O 1
ATOM 1541 N N . LEU A 1 194 ? -10.328 -13.164 -4.891 1 98.94 194 LEU A N 1
ATOM 1542 C CA . LEU A 1 194 ? -10.492 -13.039 -6.332 1 98.94 194 LEU A CA 1
ATOM 1543 C C . LEU A 1 194 ? -9.227 -12.492 -6.977 1 98.94 194 LEU A C 1
ATOM 1545 O O . LEU A 1 194 ? -8.703 -11.453 -6.551 1 98.94 194 LEU A O 1
ATOM 1549 N N . VAL A 1 195 ? -8.68 -13.188 -7.969 1 98.94 195 VAL A N 1
ATOM 1550 C CA . VAL A 1 195 ? -7.574 -12.688 -8.781 1 98.94 195 VAL A CA 1
ATOM 1551 C C . VAL A 1 195 ? -7.902 -12.844 -10.258 1 98.94 195 VAL A C 1
ATOM 1553 O O . VAL A 1 195 ? -8.852 -13.539 -10.625 1 98.94 195 VAL A O 1
ATOM 1556 N N . ALA A 1 196 ? -7.219 -12.188 -11.117 1 98.88 196 ALA A N 1
ATOM 1557 C CA . ALA A 1 196 ? -7.434 -12.32 -12.555 1 98.88 196 ALA A CA 1
ATOM 1558 C C . ALA A 1 196 ? -6.18 -11.93 -13.336 1 98.88 196 ALA A C 1
ATOM 1560 O O . ALA A 1 196 ? -5.543 -10.914 -13.031 1 98.88 196 ALA A O 1
ATOM 1561 N N . HIS A 1 197 ? -5.855 -12.781 -14.242 1 98.69 197 HIS A N 1
ATOM 1562 C CA . HIS A 1 197 ? -4.93 -12.32 -15.273 1 98.69 197 HIS A CA 1
ATOM 1563 C C . HIS A 1 197 ? -5.48 -11.102 -16 1 98.69 197 HIS A C 1
ATOM 1565 O O . HIS A 1 197 ? -6.555 -11.164 -16.609 1 98.69 197 HIS A O 1
ATOM 1571 N N . ALA A 1 198 ? -4.812 -10.078 -15.992 1 98.38 198 ALA A N 1
ATOM 1572 C CA . ALA A 1 198 ? -5.191 -8.844 -16.688 1 98.38 198 ALA A CA 1
ATOM 1573 C C . ALA A 1 198 ? -3.969 -7.992 -17 1 98.38 198 ALA A C 1
ATOM 1575 O O . ALA A 1 198 ? -3.123 -7.762 -16.125 1 98.38 198 ALA A O 1
ATOM 1576 N N . GLY A 1 199 ? -3.893 -7.547 -18.219 1 95.69 199 GLY A N 1
ATOM 1577 C CA . GLY A 1 199 ? -2.775 -6.707 -18.625 1 95.69 199 GLY A CA 1
ATOM 1578 C C . GLY A 1 199 ? -1.547 -7.5 -19.016 1 95.69 199 GLY A C 1
ATOM 1579 O O . GLY A 1 199 ? -0.433 -6.969 -19.031 1 95.69 199 GLY A O 1
ATOM 1580 N N . GLU A 1 200 ? -1.664 -8.812 -19.234 1 92.19 200 GLU A N 1
ATOM 1581 C CA . GLU A 1 200 ? -0.579 -9.594 -19.812 1 92.19 200 GLU A CA 1
ATOM 1582 C C . GLU A 1 200 ? -0.458 -9.352 -21.312 1 92.19 200 GLU A C 1
ATOM 1584 O O . GLU A 1 200 ? 0.613 -8.992 -21.797 1 92.19 200 GLU A O 1
ATOM 1589 N N . GLU A 1 201 ? -1.528 -9.625 -21.969 1 91.12 201 GLU A N 1
ATOM 1590 C CA . GLU A 1 201 ? -1.675 -9.328 -23.391 1 91.12 201 GLU A CA 1
ATOM 1591 C C . GLU A 1 201 ? -2.666 -8.188 -23.609 1 91.12 201 GLU A C 1
ATOM 1593 O O . GLU A 1 201 ? -2.443 -7.324 -24.469 1 91.12 201 GLU A O 1
ATOM 1598 N N . GLY A 1 202 ? -3.742 -8.312 -22.859 1 93.12 202 GLY A N 1
ATOM 1599 C CA . GLY A 1 202 ? -4.742 -7.258 -22.938 1 93.12 202 GLY A CA 1
ATOM 1600 C C . GLY A 1 202 ? -4.234 -5.914 -22.453 1 93.12 202 GLY A C 1
ATOM 1601 O O . GLY A 1 202 ? -3.35 -5.852 -21.594 1 93.12 202 GLY A O 1
ATOM 1602 N N . ASP A 1 203 ? -4.84 -4.852 -22.953 1 96.31 203 ASP A N 1
ATOM 1603 C CA . ASP A 1 203 ? -4.398 -3.512 -22.578 1 96.31 203 ASP A CA 1
ATOM 1604 C C . ASP A 1 203 ? -4.898 -3.139 -21.188 1 96.31 203 ASP A C 1
ATOM 1606 O O . ASP A 1 203 ? -5.453 -3.979 -20.469 1 96.31 203 ASP A O 1
ATOM 1610 N N . ALA A 1 204 ? -4.664 -1.931 -20.75 1 98.06 204 ALA A N 1
ATOM 1611 C CA . ALA A 1 204 ? -4.949 -1.471 -19.391 1 98.06 204 ALA A CA 1
ATOM 1612 C C . ALA A 1 204 ? -6.441 -1.54 -19.094 1 98.06 204 ALA A C 1
ATOM 1614 O O . ALA A 1 204 ? -6.844 -1.608 -17.922 1 98.06 204 ALA A O 1
ATOM 1615 N N . SER A 1 205 ? -7.301 -1.525 -20.109 1 98.25 205 SER A N 1
ATOM 1616 C CA . SER A 1 205 ? -8.734 -1.613 -19.875 1 98.25 205 SER A CA 1
ATOM 1617 C C . SER A 1 205 ? -9.109 -2.949 -19.25 1 98.25 205 SER A C 1
ATOM 1619 O O . SER A 1 205 ? -10.086 -3.033 -18.484 1 98.25 205 SER A O 1
ATOM 1621 N N . TYR A 1 206 ? -8.359 -4.043 -19.531 1 98.5 206 TYR A N 1
ATOM 1622 C CA . TYR A 1 206 ? -8.602 -5.336 -18.906 1 98.5 206 TYR A CA 1
ATOM 1623 C C . TYR A 1 206 ? -8.352 -5.266 -17.391 1 98.5 206 TYR A C 1
ATOM 1625 O O . TYR A 1 206 ? -9.078 -5.879 -16.609 1 98.5 206 TYR A O 1
ATOM 1633 N N . ILE A 1 207 ? -7.285 -4.535 -17.031 1 98.75 207 ILE A N 1
ATOM 1634 C CA . ILE A 1 207 ? -6.984 -4.348 -15.625 1 98.75 207 ILE A CA 1
ATOM 1635 C C . ILE A 1 207 ? -8.109 -3.555 -14.961 1 98.75 207 ILE A C 1
ATOM 1637 O O . ILE A 1 207 ? -8.586 -3.924 -13.883 1 98.75 207 ILE A O 1
ATOM 1641 N N . LYS A 1 208 ? -8.523 -2.484 -15.641 1 98.56 208 LYS A N 1
ATOM 1642 C CA . LYS A 1 208 ? -9.609 -1.653 -15.125 1 98.56 208 LYS A CA 1
ATOM 1643 C C . LYS A 1 208 ? -10.875 -2.477 -14.906 1 98.56 208 LYS A C 1
ATOM 1645 O O . LYS A 1 208 ? -11.531 -2.354 -13.875 1 98.56 208 LYS A O 1
ATOM 1650 N N . GLU A 1 209 ? -11.242 -3.332 -15.852 1 98.62 209 GLU A N 1
ATOM 1651 C CA . GLU A 1 209 ? -12.422 -4.184 -15.727 1 98.62 209 GLU A CA 1
ATOM 1652 C C . GLU A 1 209 ? -12.266 -5.18 -14.586 1 98.62 209 GLU A C 1
ATOM 1654 O O . GLU A 1 209 ? -13.219 -5.441 -13.844 1 98.62 209 GLU A O 1
ATOM 1659 N N . ALA A 1 210 ? -11.07 -5.785 -14.508 1 98.81 210 ALA A N 1
ATOM 1660 C CA . ALA A 1 210 ? -10.836 -6.746 -13.438 1 98.81 210 ALA A CA 1
ATOM 1661 C C . ALA A 1 210 ? -11.039 -6.102 -12.07 1 98.81 210 ALA A C 1
ATOM 1663 O O . ALA A 1 210 ? -11.625 -6.711 -11.164 1 98.81 210 ALA A O 1
ATOM 1664 N N . LEU A 1 211 ? -10.594 -4.875 -11.93 1 98.69 211 LEU A N 1
ATOM 1665 C CA . LEU A 1 211 ? -10.703 -4.156 -10.664 1 98.69 211 LEU A CA 1
ATOM 1666 C C . LEU A 1 211 ? -12.141 -3.707 -10.422 1 98.69 211 LEU A C 1
ATOM 1668 O O . LEU A 1 211 ? -12.688 -3.928 -9.336 1 98.69 211 LEU A O 1
ATOM 1672 N N . ASP A 1 212 ? -12.805 -3.135 -11.422 1 98.56 212 ASP A N 1
ATOM 1673 C CA . ASP A 1 212 ? -14.055 -2.406 -11.219 1 98.56 212 ASP A CA 1
ATOM 1674 C C . ASP A 1 212 ? -15.258 -3.34 -11.336 1 98.56 212 ASP A C 1
ATOM 1676 O O . ASP A 1 212 ? -16.297 -3.111 -10.711 1 98.56 212 ASP A O 1
ATOM 1680 N N . ILE A 1 213 ? -15.094 -4.312 -12.188 1 98.75 213 ILE A N 1
ATOM 1681 C CA . ILE A 1 213 ? -16.234 -5.176 -12.469 1 98.75 213 ILE A CA 1
ATOM 1682 C C . ILE A 1 213 ? -16.094 -6.477 -11.68 1 98.75 213 ILE A C 1
ATOM 1684 O O . ILE A 1 213 ? -17.047 -6.902 -11.008 1 98.75 213 ILE A O 1
ATOM 1688 N N . LEU A 1 214 ? -14.93 -7.062 -11.664 1 98.81 214 LEU A N 1
ATOM 1689 C CA . LEU A 1 214 ? -14.742 -8.328 -10.953 1 98.81 214 LEU A CA 1
ATOM 1690 C C . LEU A 1 214 ? -14.414 -8.078 -9.484 1 98.81 214 LEU A C 1
ATOM 1692 O O . LEU A 1 214 ? -14.523 -8.984 -8.656 1 98.81 214 LEU A O 1
ATOM 1696 N N . ASN A 1 215 ? -13.914 -6.883 -9.141 1 98.44 215 ASN A N 1
ATOM 1697 C CA . ASN A 1 215 ? -13.539 -6.527 -7.777 1 98.44 215 ASN A CA 1
ATOM 1698 C C . ASN A 1 215 ? -12.453 -7.457 -7.238 1 98.44 215 ASN A C 1
ATOM 1700 O O . ASN A 1 215 ? -12.57 -7.988 -6.133 1 98.44 215 ASN A O 1
ATOM 1704 N N . ILE A 1 216 ? -11.469 -7.629 -8.008 1 98.88 216 ILE A N 1
ATOM 1705 C CA . ILE A 1 216 ? -10.422 -8.586 -7.656 1 98.88 216 ILE A CA 1
ATOM 1706 C C . ILE A 1 216 ? -9.586 -8.031 -6.512 1 98.88 216 ILE A C 1
ATOM 1708 O O . ILE A 1 216 ? -9.578 -6.82 -6.262 1 98.88 216 ILE A O 1
ATOM 1712 N N . ASP A 1 217 ? -8.859 -8.977 -5.832 1 98.75 217 ASP A N 1
ATOM 1713 C CA . ASP A 1 217 ? -8.031 -8.664 -4.672 1 98.75 217 ASP A CA 1
ATOM 1714 C C . ASP A 1 217 ? -6.559 -8.547 -5.066 1 98.75 217 ASP A C 1
ATOM 1716 O O . ASP A 1 217 ? -5.746 -8.031 -4.297 1 98.75 217 ASP A O 1
ATOM 1720 N N . ARG A 1 218 ? -6.211 -8.984 -6.23 1 98.88 218 ARG A N 1
ATOM 1721 C CA . ARG A 1 218 ? -4.84 -9.008 -6.723 1 98.88 218 ARG A CA 1
ATOM 1722 C C . ARG A 1 218 ? -4.809 -9.086 -8.25 1 98.88 218 ARG A C 1
ATOM 1724 O O . ARG A 1 218 ? -5.625 -9.781 -8.859 1 98.88 218 ARG A O 1
ATOM 1731 N N . ILE A 1 219 ? -3.893 -8.367 -8.852 1 98.88 219 ILE A N 1
ATOM 1732 C CA . ILE A 1 219 ? -3.748 -8.352 -10.305 1 98.88 219 ILE A CA 1
ATOM 1733 C C . ILE A 1 219 ? -2.676 -9.359 -10.727 1 98.88 219 ILE A C 1
ATOM 1735 O O . ILE A 1 219 ? -1.502 -9.203 -10.383 1 98.88 219 ILE A O 1
ATOM 1739 N N . ASP A 1 220 ? -3.045 -10.352 -11.43 1 98.81 220 ASP A N 1
ATOM 1740 C CA . ASP A 1 220 ? -2.061 -11.281 -11.984 1 98.81 220 ASP A CA 1
ATOM 1741 C C . ASP A 1 220 ? -1.488 -10.75 -13.297 1 98.81 220 ASP A C 1
ATOM 1743 O O . ASP A 1 220 ? -2.232 -10.508 -14.25 1 98.81 220 ASP A O 1
ATOM 1747 N N . HIS A 1 221 ? -0.188 -10.617 -13.375 1 98.06 221 HIS A N 1
ATOM 1748 C CA . HIS A 1 221 ? 0.611 -9.961 -14.406 1 98.06 221 HIS A CA 1
ATOM 1749 C C . HIS A 1 221 ? 0.529 -8.438 -14.281 1 98.06 221 HIS A C 1
ATOM 1751 O O . HIS A 1 221 ? 1.236 -7.844 -13.469 1 98.06 221 HIS A O 1
ATOM 1757 N N . GLY A 1 222 ? -0.386 -7.824 -14.969 1 96.94 222 GLY A N 1
ATOM 1758 C CA . GLY A 1 222 ? -0.582 -6.387 -14.859 1 96.94 222 GLY A CA 1
ATOM 1759 C C . GLY A 1 222 ? 0.461 -5.582 -15.609 1 96.94 222 GLY A C 1
ATOM 1760 O O . GLY A 1 222 ? 0.632 -4.387 -15.359 1 96.94 222 GLY A O 1
ATOM 1761 N N . ASN A 1 223 ? 1.248 -6.109 -16.547 1 94.44 223 ASN A N 1
ATOM 1762 C CA . ASN A 1 223 ? 2.365 -5.48 -17.234 1 94.44 223 ASN A CA 1
ATOM 1763 C C . ASN A 1 223 ? 1.946 -4.176 -17.906 1 94.44 223 ASN A C 1
ATOM 1765 O O . ASN A 1 223 ? 2.689 -3.191 -17.875 1 94.44 223 ASN A O 1
ATOM 1769 N N . ARG A 1 224 ? 0.79 -4.168 -18.438 1 96.31 224 ARG A N 1
ATOM 1770 C CA . ARG A 1 224 ? 0.394 -3.062 -19.312 1 96.31 224 ARG A CA 1
ATOM 1771 C C . ARG A 1 224 ? -0.336 -1.98 -18.516 1 96.31 224 ARG A C 1
ATOM 1773 O O . ARG A 1 224 ? -0.98 -1.106 -19.109 1 96.31 224 ARG A O 1
ATOM 1780 N N . ILE A 1 225 ? -0.255 -2.072 -17.172 1 98.25 225 ILE A N 1
ATOM 1781 C CA . ILE A 1 225 ? -0.825 -1.02 -16.344 1 98.25 225 ILE A CA 1
ATOM 1782 C C . ILE A 1 225 ? -0.129 0.308 -16.641 1 98.25 225 ILE A C 1
ATOM 1784 O O . ILE A 1 225 ? -0.688 1.378 -16.391 1 98.25 225 ILE A O 1
ATOM 1788 N N . THR A 1 226 ? 1.079 0.322 -17.188 1 97.19 226 THR A N 1
ATOM 1789 C CA . THR A 1 226 ? 1.882 1.496 -17.5 1 97.19 226 THR A CA 1
ATOM 1790 C C . THR A 1 226 ? 1.191 2.35 -18.562 1 97.19 226 THR A C 1
ATOM 1792 O O . THR A 1 226 ? 1.544 3.516 -18.75 1 97.19 226 THR A O 1
ATOM 1795 N N . GLU A 1 227 ? 0.213 1.748 -19.219 1 97.69 227 GLU A N 1
ATOM 1796 C CA . GLU A 1 227 ? -0.484 2.449 -20.297 1 97.69 227 GLU A CA 1
ATOM 1797 C C . GLU A 1 227 ? -1.549 3.391 -19.75 1 97.69 227 GLU A C 1
ATOM 1799 O O . GLU A 1 227 ? -2.131 4.184 -20.484 1 97.69 227 GLU A O 1
ATOM 1804 N N . ASP A 1 228 ? -1.838 3.342 -18.516 1 98.19 228 ASP A N 1
ATOM 1805 C CA . ASP A 1 228 ? -2.867 4.148 -17.859 1 98.19 228 ASP A CA 1
ATOM 1806 C C . ASP A 1 228 ? -2.359 4.727 -16.547 1 98.19 228 ASP A C 1
ATOM 1808 O O . ASP A 1 228 ? -2.447 4.078 -15.5 1 98.19 228 ASP A O 1
ATOM 1812 N N . ARG A 1 229 ? -1.957 5.984 -16.547 1 97.62 229 ARG A N 1
ATOM 1813 C CA . ARG A 1 229 ? -1.355 6.66 -15.398 1 97.62 229 ARG A CA 1
ATOM 1814 C C . ARG A 1 229 ? -2.32 6.699 -14.219 1 97.62 229 ARG A C 1
ATOM 1816 O O . ARG A 1 229 ? -1.905 6.555 -13.07 1 97.62 229 ARG A O 1
ATOM 1823 N N . LEU A 1 230 ? -3.543 6.953 -14.492 1 97.94 230 LEU A N 1
ATOM 1824 C CA . LEU A 1 230 ? -4.559 7 -13.445 1 97.94 230 LEU A CA 1
ATOM 1825 C C . LEU A 1 230 ? -4.723 5.633 -12.781 1 97.94 230 LEU A C 1
ATOM 1827 O O . LEU A 1 230 ? -4.832 5.539 -11.562 1 97.94 230 LEU A O 1
ATOM 1831 N N . LEU A 1 231 ? -4.75 4.617 -13.609 1 98.25 231 LEU A N 1
ATOM 1832 C CA . LEU A 1 231 ? -4.875 3.254 -13.102 1 98.25 231 LEU A CA 1
ATOM 1833 C C . LEU A 1 231 ? -3.66 2.871 -12.266 1 98.25 231 LEU A C 1
ATOM 1835 O O . LEU A 1 231 ? -3.797 2.221 -11.227 1 98.25 231 LEU A O 1
ATOM 1839 N N . MET A 1 232 ? -2.504 3.234 -12.727 1 98.19 232 MET A N 1
ATOM 1840 C CA . MET A 1 232 ? -1.271 2.975 -11.992 1 98.19 232 MET A CA 1
ATOM 1841 C C . MET A 1 232 ? -1.301 3.662 -10.625 1 98.19 232 MET A C 1
ATOM 1843 O O . MET A 1 232 ? -0.921 3.064 -9.617 1 98.19 232 MET A O 1
ATOM 1847 N N . THR A 1 233 ? -1.792 4.883 -10.625 1 98.38 233 THR A N 1
ATOM 1848 C CA . THR A 1 233 ? -1.899 5.652 -9.391 1 98.38 233 THR A CA 1
ATOM 1849 C C . THR A 1 233 ? -2.873 4.988 -8.422 1 98.38 233 THR A C 1
ATOM 1851 O O . THR A 1 233 ? -2.57 4.84 -7.234 1 98.38 233 THR A O 1
ATOM 1854 N N . ARG A 1 234 ? -3.959 4.586 -8.961 1 97.88 234 ARG A N 1
ATOM 1855 C CA . ARG A 1 234 ? -4.957 3.914 -8.133 1 97.88 234 ARG A CA 1
ATOM 1856 C C . ARG A 1 234 ? -4.391 2.643 -7.512 1 97.88 234 ARG A C 1
ATOM 1858 O O . ARG A 1 234 ? -4.605 2.377 -6.328 1 97.88 234 ARG A O 1
ATOM 1865 N N . ALA A 1 235 ? -3.695 1.878 -8.328 1 98.44 235 ALA A N 1
ATOM 1866 C CA . ALA A 1 235 ? -3.105 0.629 -7.852 1 98.44 235 ALA A CA 1
ATOM 1867 C C . ALA A 1 235 ? -2.062 0.893 -6.77 1 98.44 235 ALA A C 1
ATOM 1869 O O . ALA A 1 235 ? -1.992 0.165 -5.777 1 98.44 235 ALA A O 1
ATOM 1870 N N . ALA A 1 236 ? -1.248 1.91 -6.949 1 98.44 236 ALA A N 1
ATOM 1871 C CA . ALA A 1 236 ? -0.238 2.273 -5.961 1 98.44 236 ALA A CA 1
ATOM 1872 C C . ALA A 1 236 ? -0.885 2.689 -4.641 1 98.44 236 ALA A C 1
ATOM 1874 O O . ALA A 1 236 ? -0.436 2.285 -3.566 1 98.44 236 ALA A O 1
ATOM 1875 N N . ARG A 1 237 ? -1.939 3.432 -4.723 1 98.25 237 ARG A N 1
ATOM 1876 C CA . ARG A 1 237 ? -2.604 3.961 -3.535 1 98.25 237 ARG A CA 1
ATOM 1877 C C . ARG A 1 237 ? -3.244 2.84 -2.721 1 98.25 237 ARG A C 1
ATOM 1879 O O . ARG A 1 237 ? -3.207 2.861 -1.489 1 98.25 237 ARG A O 1
ATOM 1886 N N . SER A 1 238 ? -3.789 1.873 -3.434 1 97.12 238 SER A N 1
ATOM 1887 C CA . SER A 1 238 ? -4.484 0.792 -2.744 1 97.12 238 SER A CA 1
ATOM 1888 C C . SER A 1 238 ? -3.529 -0.346 -2.396 1 97.12 238 SER A C 1
ATOM 1890 O O . SER A 1 238 ? -3.908 -1.289 -1.699 1 97.12 238 SER A O 1
ATOM 1892 N N . ALA A 1 239 ? -2.301 -0.327 -2.898 1 97.75 239 ALA A N 1
ATOM 1893 C CA . ALA A 1 239 ? -1.276 -1.348 -2.699 1 97.75 239 ALA A CA 1
ATOM 1894 C C . ALA A 1 239 ? -1.775 -2.721 -3.139 1 97.75 239 ALA A C 1
ATOM 1896 O O . ALA A 1 239 ? -1.48 -3.73 -2.494 1 97.75 239 ALA A O 1
ATOM 1897 N N . ILE A 1 240 ? -2.637 -2.717 -4.129 1 98.38 240 ILE A N 1
ATOM 1898 C CA . ILE A 1 240 ? -3.004 -4.008 -4.699 1 98.38 240 ILE A CA 1
ATOM 1899 C C . ILE A 1 240 ? -1.777 -4.66 -5.336 1 98.38 240 ILE A C 1
ATOM 1901 O O . ILE A 1 240 ? -1.032 -4.008 -6.07 1 98.38 240 ILE A O 1
ATOM 1905 N N . ALA A 1 241 ? -1.525 -5.93 -5.016 1 98.75 241 ALA A N 1
ATOM 1906 C CA . ALA A 1 241 ? -0.314 -6.602 -5.473 1 98.75 241 ALA A CA 1
ATOM 1907 C C . ALA A 1 241 ? -0.417 -6.969 -6.953 1 98.75 241 ALA A C 1
ATOM 1909 O O . ALA A 1 241 ? -1.496 -7.312 -7.441 1 98.75 241 ALA A O 1
ATOM 1910 N N . LEU A 1 242 ? 0.637 -6.828 -7.664 1 98.81 242 LEU A N 1
ATOM 1911 C CA . LEU A 1 242 ? 0.819 -7.316 -9.031 1 98.81 242 LEU A CA 1
ATOM 1912 C C . LEU A 1 242 ? 1.771 -8.508 -9.055 1 98.81 242 LEU A C 1
ATOM 1914 O O . LEU A 1 242 ? 2.852 -8.461 -8.461 1 98.81 242 LEU A O 1
ATOM 1918 N N . THR A 1 243 ? 1.398 -9.562 -9.695 1 98.88 243 THR A N 1
ATOM 1919 C CA . THR A 1 243 ? 2.285 -10.711 -9.828 1 98.88 243 THR A CA 1
ATOM 1920 C C . THR A 1 243 ? 2.957 -10.727 -11.203 1 98.88 243 THR A C 1
ATOM 1922 O O . THR A 1 243 ? 2.406 -11.266 -12.164 1 98.88 243 THR A O 1
ATOM 1925 N N . ILE A 1 244 ? 4.129 -10.242 -11.266 1 98.44 244 ILE A N 1
ATOM 1926 C CA . ILE A 1 244 ? 4.875 -10.078 -12.508 1 98.44 244 ILE A CA 1
ATOM 1927 C C . ILE A 1 244 ? 5.699 -11.336 -12.773 1 98.44 244 ILE A C 1
ATOM 1929 O O . ILE A 1 244 ? 6.273 -11.922 -11.852 1 98.44 244 ILE A O 1
ATOM 1933 N N . CYS A 1 245 ? 5.77 -11.742 -13.984 1 98.38 245 CYS A N 1
ATOM 1934 C CA . CYS A 1 245 ? 6.457 -12.961 -14.398 1 98.38 245 CYS A CA 1
ATOM 1935 C C . CYS A 1 245 ? 7.43 -12.68 -15.539 1 98.38 245 CYS A C 1
ATOM 1937 O O . CYS A 1 245 ? 7.109 -12.922 -16.703 1 98.38 245 CYS A O 1
ATOM 1939 N N . PRO A 1 246 ? 8.672 -12.305 -15.234 1 97.69 246 PRO A N 1
ATOM 1940 C CA . PRO A 1 246 ? 9.602 -11.75 -16.234 1 97.69 246 PRO A CA 1
ATOM 1941 C C . PRO A 1 246 ? 9.938 -12.742 -17.344 1 97.69 246 PRO A C 1
ATOM 1943 O O . PRO A 1 246 ? 9.898 -12.391 -18.516 1 97.69 246 PRO A O 1
ATOM 1946 N N . LEU A 1 247 ? 10.289 -13.969 -17 1 97.12 247 LEU A N 1
ATOM 1947 C CA . LEU A 1 247 ? 10.672 -14.93 -18.031 1 97.12 247 LEU A CA 1
ATOM 1948 C C . LEU A 1 247 ? 9.477 -15.297 -18.906 1 97.12 247 LEU A C 1
ATOM 1950 O O . LEU A 1 247 ? 9.625 -15.508 -20.109 1 97.12 247 LEU A O 1
ATOM 1954 N N . SER A 1 248 ? 8.297 -15.406 -18.25 1 96.38 248 SER A N 1
ATOM 1955 C CA . SER A 1 248 ? 7.062 -15.594 -19.016 1 96.38 248 SER A CA 1
ATOM 1956 C C . SER A 1 248 ? 6.852 -14.453 -20.016 1 96.38 248 SER A C 1
ATOM 1958 O O . SER A 1 248 ? 6.547 -14.688 -21.188 1 96.38 248 SER A O 1
ATOM 1960 N N . ASN A 1 249 ? 7.016 -13.188 -19.547 1 94.38 249 ASN A N 1
ATOM 1961 C CA . ASN A 1 249 ? 6.844 -12.008 -20.406 1 94.38 249 ASN A CA 1
ATOM 1962 C C . ASN A 1 249 ? 7.789 -12.047 -21.594 1 94.38 249 ASN A C 1
ATOM 1964 O O . ASN A 1 249 ? 7.418 -11.641 -22.703 1 94.38 249 ASN A O 1
ATOM 1968 N N . GLN A 1 250 ? 9 -12.484 -21.344 1 93.62 250 GLN A N 1
ATOM 1969 C CA . GLN A 1 250 ? 9.984 -12.57 -22.406 1 93.62 250 GLN A CA 1
ATOM 1970 C C . GLN A 1 250 ? 9.625 -13.68 -23.391 1 93.62 250 GLN A C 1
ATOM 1972 O O . GLN A 1 250 ? 9.602 -13.453 -24.609 1 93.62 250 GLN A O 1
ATOM 1977 N N . LYS A 1 251 ? 9.359 -14.875 -22.922 1 93.12 251 LYS A N 1
ATOM 1978 C CA . LYS A 1 251 ? 9.102 -16.047 -23.75 1 93.12 251 LYS A CA 1
ATOM 1979 C C . LYS A 1 251 ? 7.875 -15.836 -24.625 1 93.12 251 LYS A C 1
ATOM 1981 O O . LYS A 1 251 ? 7.836 -16.312 -25.766 1 93.12 251 LYS A O 1
ATOM 1986 N N . LEU A 1 252 ? 6.906 -15.125 -24.094 1 90.62 252 LEU A N 1
ATOM 1987 C CA . LEU A 1 252 ? 5.652 -14.922 -24.812 1 90.62 252 LEU A CA 1
ATOM 1988 C C . LEU A 1 252 ? 5.699 -13.641 -25.641 1 90.62 252 LEU A C 1
ATOM 1990 O O . LEU A 1 252 ? 4.688 -13.227 -26.203 1 90.62 252 LEU A O 1
ATOM 1994 N N . GLN A 1 253 ? 6.871 -12.992 -25.625 1 88.31 253 GLN A N 1
ATOM 1995 C CA . GLN A 1 253 ? 7.191 -11.867 -26.5 1 88.31 253 GLN A CA 1
ATOM 1996 C C . GLN A 1 253 ? 6.406 -10.625 -26.094 1 88.31 253 GLN A C 1
ATOM 1998 O O . GLN A 1 253 ? 6.203 -9.719 -26.906 1 88.31 253 GLN A O 1
ATOM 2003 N N . VAL A 1 254 ? 5.945 -10.672 -24.906 1 86.5 254 VAL A N 1
ATOM 2004 C CA . VAL A 1 254 ? 5.34 -9.469 -24.344 1 86.5 254 VAL A CA 1
ATOM 2005 C C . VAL A 1 254 ? 6.418 -8.414 -24.094 1 86.5 254 VAL A C 1
ATOM 2007 O O . VAL A 1 254 ? 6.199 -7.227 -24.312 1 86.5 254 VAL A O 1
ATOM 2010 N N . VAL A 1 255 ? 7.527 -8.875 -23.562 1 90.81 255 VAL A N 1
ATOM 2011 C CA . VAL A 1 255 ? 8.742 -8.094 -23.359 1 90.81 255 VAL A CA 1
ATOM 2012 C C . VAL A 1 255 ? 9.93 -8.797 -24.016 1 90.81 255 VAL A C 1
ATOM 2014 O O . VAL A 1 255 ? 10.672 -9.523 -23.359 1 90.81 255 VAL A O 1
ATOM 2017 N N . PRO A 1 256 ? 10.203 -8.508 -25.25 1 89.81 256 PRO A N 1
ATOM 2018 C CA . PRO A 1 256 ? 11.219 -9.266 -25.984 1 89.81 256 PRO A CA 1
ATOM 2019 C C . PRO A 1 256 ? 12.625 -9.07 -25.422 1 89.81 256 PRO A C 1
ATOM 2021 O O . PRO A 1 256 ? 13.453 -9.977 -25.484 1 89.81 256 PRO A O 1
ATOM 2024 N N . ASP A 1 257 ? 12.852 -7.949 -24.906 1 94.56 257 ASP A N 1
ATOM 2025 C CA . ASP A 1 257 ? 14.133 -7.621 -24.281 1 94.56 257 ASP A CA 1
ATOM 2026 C C . ASP A 1 257 ? 13.961 -7.293 -22.797 1 94.56 257 ASP A C 1
ATOM 2028 O O . ASP A 1 257 ? 13.398 -6.258 -22.453 1 94.56 257 ASP A O 1
ATOM 2032 N N . LEU A 1 258 ? 14.508 -8.148 -21.922 1 95.25 258 LEU A N 1
ATOM 2033 C CA . LEU A 1 258 ? 14.352 -7.996 -20.469 1 95.25 258 LEU A CA 1
ATOM 2034 C C . LEU A 1 258 ? 14.945 -6.672 -20 1 95.25 258 LEU A C 1
ATOM 2036 O O . LEU A 1 258 ? 14.555 -6.156 -18.953 1 95.25 258 LEU A O 1
ATOM 2040 N N . ARG A 1 259 ? 15.922 -6.07 -20.812 1 95.38 259 ARG A N 1
ATOM 2041 C CA . ARG A 1 259 ? 16.516 -4.785 -20.469 1 95.38 259 ARG A CA 1
ATOM 2042 C C . ARG A 1 259 ? 15.453 -3.688 -20.422 1 95.38 259 ARG A C 1
ATOM 2044 O O . ARG A 1 259 ? 15.656 -2.646 -19.797 1 95.38 259 ARG A O 1
ATOM 2051 N N . ASN A 1 260 ? 14.312 -3.957 -21 1 95.31 260 ASN A N 1
ATOM 2052 C CA . ASN A 1 260 ? 13.219 -2.992 -21.078 1 95.31 260 ASN A CA 1
ATOM 2053 C C . ASN A 1 260 ? 12.023 -3.422 -20.219 1 95.31 260 ASN A C 1
ATOM 2055 O O . ASN A 1 260 ? 10.922 -2.91 -20.391 1 95.31 260 ASN A O 1
ATOM 2059 N N . HIS A 1 261 ? 12.227 -4.406 -19.438 1 96.56 261 HIS A N 1
ATOM 2060 C CA . HIS A 1 261 ? 11.117 -4.887 -18.609 1 96.56 261 HIS A CA 1
ATOM 2061 C C . HIS A 1 261 ? 10.555 -3.77 -17.734 1 96.56 261 HIS A C 1
ATOM 2063 O O . HIS A 1 261 ? 11.312 -2.994 -17.156 1 96.56 261 HIS A O 1
ATOM 2069 N N . PRO A 1 262 ? 9.258 -3.693 -17.547 1 96.12 262 PRO A N 1
ATOM 2070 C CA . PRO A 1 262 ? 8.641 -2.561 -16.844 1 96.12 262 PRO A CA 1
ATOM 2071 C C . PRO A 1 262 ? 8.758 -2.67 -15.328 1 96.12 262 PRO A C 1
ATOM 2073 O O . PRO A 1 262 ? 8.469 -1.706 -14.617 1 96.12 262 PRO A O 1
ATOM 2076 N N . LEU A 1 263 ? 9.18 -3.789 -14.789 1 97.44 263 LEU A N 1
ATOM 2077 C CA . LEU A 1 263 ? 9.133 -4.055 -13.352 1 97.44 263 LEU A CA 1
ATOM 2078 C C . LEU A 1 263 ? 9.883 -2.979 -12.578 1 97.44 263 LEU A C 1
ATOM 2080 O O . LEU A 1 263 ? 9.359 -2.439 -11.594 1 97.44 263 LEU A O 1
ATOM 2084 N N . PRO A 1 264 ? 11.133 -2.572 -13 1 96.88 264 PRO A N 1
ATOM 2085 C CA . PRO A 1 264 ? 11.828 -1.531 -12.234 1 96.88 264 PRO A CA 1
ATOM 2086 C C . PRO A 1 264 ? 11.039 -0.223 -12.172 1 96.88 264 PRO A C 1
ATOM 2088 O O . PRO A 1 264 ? 11.008 0.435 -11.133 1 96.88 264 PRO A O 1
ATOM 2091 N N . TYR A 1 265 ? 10.445 0.129 -13.297 1 96.69 265 TYR A N 1
ATOM 2092 C CA . TYR A 1 265 ? 9.633 1.342 -13.352 1 96.69 265 TYR A CA 1
ATOM 2093 C C . TYR A 1 265 ? 8.43 1.237 -12.422 1 96.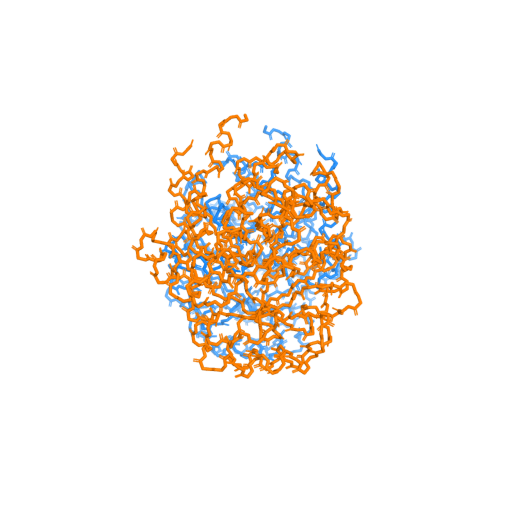69 265 TYR A C 1
ATOM 2095 O O . TYR A 1 265 ? 8.141 2.168 -11.672 1 96.69 265 TYR A O 1
ATOM 2103 N N . LEU A 1 266 ? 7.715 0.115 -12.461 1 97.94 266 LEU A N 1
ATOM 2104 C CA . LEU A 1 266 ? 6.551 -0.104 -11.609 1 97.94 266 LEU A CA 1
ATOM 2105 C C . LEU A 1 266 ? 6.934 -0.006 -10.133 1 97.94 266 LEU A C 1
ATOM 2107 O O . LEU A 1 266 ? 6.203 0.59 -9.336 1 97.94 266 LEU A O 1
ATOM 2111 N N . LEU A 1 267 ? 8.047 -0.637 -9.805 1 97.31 267 LEU A N 1
ATOM 2112 C CA . LEU A 1 267 ? 8.539 -0.604 -8.438 1 97.31 267 LEU A CA 1
ATOM 2113 C C . LEU A 1 267 ? 8.797 0.83 -7.984 1 97.31 267 LEU A C 1
ATOM 2115 O O . LEU A 1 267 ? 8.398 1.221 -6.883 1 97.31 267 LEU A O 1
ATOM 2119 N N . ARG A 1 268 ? 9.359 1.651 -8.828 1 94.75 268 ARG A N 1
ATOM 2120 C CA . ARG A 1 268 ? 9.68 3.041 -8.516 1 94.75 268 ARG A CA 1
ATOM 2121 C C . ARG A 1 268 ? 8.414 3.875 -8.375 1 94.75 268 ARG A C 1
ATOM 2123 O O . ARG A 1 268 ? 8.398 4.883 -7.668 1 94.75 268 ARG A O 1
ATOM 2130 N N . GLN A 1 269 ? 7.371 3.412 -9.016 1 96.62 269 GLN A N 1
ATOM 2131 C CA . GLN A 1 269 ? 6.105 4.133 -8.969 1 96.62 269 GLN A CA 1
ATOM 2132 C C . GLN A 1 269 ? 5.324 3.781 -7.703 1 96.62 269 GLN A C 1
ATOM 2134 O O . GLN A 1 269 ? 4.215 4.277 -7.492 1 96.62 269 GLN A O 1
ATOM 2139 N N . GLY A 1 270 ? 5.867 2.936 -6.871 1 96.62 270 GLY A N 1
ATOM 2140 C CA . GLY A 1 270 ? 5.254 2.635 -5.59 1 96.62 270 GLY A CA 1
ATOM 2141 C C . GLY A 1 270 ? 4.262 1.488 -5.656 1 96.62 270 GLY A C 1
ATOM 2142 O O . GLY A 1 270 ? 3.469 1.292 -4.73 1 96.62 270 GLY A O 1
ATOM 2143 N N . LEU A 1 271 ? 4.266 0.777 -6.773 1 98.31 271 LEU A N 1
ATOM 2144 C CA . LEU A 1 271 ? 3.357 -0.359 -6.883 1 98.31 271 LEU A CA 1
ATOM 2145 C C . LEU A 1 271 ? 3.896 -1.561 -6.113 1 98.31 271 LEU A C 1
ATOM 2147 O O . LEU A 1 271 ? 5.113 -1.722 -5.977 1 98.31 271 LEU A O 1
ATOM 2151 N N . ARG A 1 272 ? 3 -2.391 -5.566 1 98.31 272 ARG A N 1
ATOM 2152 C CA . ARG A 1 272 ? 3.357 -3.631 -4.887 1 98.31 272 ARG A CA 1
ATOM 2153 C C . ARG A 1 272 ? 3.594 -4.758 -5.891 1 98.31 272 ARG A C 1
ATOM 2155 O O . ARG A 1 272 ? 2.729 -5.609 -6.086 1 98.31 272 ARG A O 1
ATOM 2162 N N . VAL A 1 273 ? 4.793 -4.82 -6.406 1 98.44 273 VAL A N 1
ATOM 2163 C CA . VAL A 1 273 ? 5.09 -5.805 -7.445 1 98.44 273 VAL A CA 1
ATOM 2164 C C . VAL A 1 273 ? 5.758 -7.023 -6.82 1 98.44 273 VAL A C 1
ATOM 2166 O O . VAL A 1 273 ? 6.504 -6.902 -5.844 1 98.44 273 VAL A O 1
ATOM 2169 N N . THR A 1 274 ? 5.492 -8.125 -7.301 1 98.81 274 THR A N 1
ATOM 2170 C CA . THR A 1 274 ? 6.129 -9.391 -6.938 1 98.81 274 THR A CA 1
ATOM 2171 C C . THR A 1 274 ? 6.684 -10.086 -8.172 1 98.81 274 THR A C 1
ATOM 2173 O O . THR A 1 274 ? 6.277 -9.797 -9.297 1 98.81 274 THR A O 1
ATOM 2176 N N . ILE A 1 275 ? 7.645 -10.945 -7.992 1 98.75 275 ILE A N 1
ATOM 2177 C CA . ILE A 1 275 ? 8.234 -11.734 -9.062 1 98.75 275 ILE A CA 1
ATOM 2178 C C . ILE A 1 275 ? 7.801 -13.195 -8.93 1 98.75 275 ILE A C 1
ATOM 2180 O O . ILE A 1 275 ? 7.883 -13.773 -7.844 1 98.75 275 ILE A O 1
ATOM 2184 N N . ASN A 1 276 ? 7.367 -13.781 -10.016 1 98.88 276 ASN A N 1
ATOM 2185 C CA . ASN A 1 276 ? 6.84 -15.148 -10.016 1 98.88 276 ASN A CA 1
ATOM 2186 C C . ASN A 1 276 ? 7.23 -15.891 -11.289 1 98.88 276 ASN A C 1
ATOM 2188 O O . ASN A 1 276 ? 7.73 -15.289 -12.242 1 98.88 276 ASN A O 1
ATOM 2192 N N . SER A 1 277 ? 6.938 -17.172 -11.344 1 98.56 277 SER A N 1
ATOM 2193 C CA . SER A 1 277 ? 7.461 -18 -12.43 1 98.56 277 SER A CA 1
ATOM 2194 C C . SER A 1 277 ? 6.391 -18.281 -13.477 1 98.56 277 SER A C 1
ATOM 2196 O O . SER A 1 277 ? 6.711 -18.578 -14.633 1 98.56 277 SER A O 1
ATOM 2198 N N . ASP A 1 278 ? 5.125 -18.203 -13.086 1 98.31 278 ASP A N 1
ATOM 2199 C CA . ASP A 1 278 ? 4.023 -18.484 -14 1 98.31 278 ASP A CA 1
ATOM 2200 C C . ASP A 1 278 ? 4.023 -19.953 -14.422 1 98.31 278 ASP A C 1
ATOM 2202 O O . ASP A 1 278 ? 3.605 -20.828 -13.648 1 98.31 278 ASP A O 1
ATOM 2206 N N . ASP A 1 279 ? 4.523 -20.328 -15.617 1 98.12 279 ASP A N 1
ATOM 2207 C CA . ASP A 1 279 ? 4.652 -21.688 -16.141 1 98.12 279 ASP A CA 1
ATOM 2208 C C . ASP A 1 279 ? 6.117 -22.062 -16.344 1 98.12 279 ASP A C 1
ATOM 2210 O O . ASP A 1 279 ? 6.574 -22.172 -17.484 1 98.12 279 ASP A O 1
ATOM 2214 N N . PRO A 1 280 ? 6.84 -22.391 -15.258 1 97.69 280 PRO A N 1
ATOM 2215 C CA . PRO A 1 280 ? 8.305 -22.406 -15.305 1 97.69 280 PRO A CA 1
ATOM 2216 C C . PRO A 1 280 ? 8.859 -23.516 -16.188 1 97.69 280 PRO A C 1
ATOM 2218 O O . PRO A 1 280 ? 9.93 -23.359 -16.781 1 97.69 280 PRO A O 1
ATOM 2221 N N . ALA A 1 281 ? 8.203 -24.625 -16.297 1 96.38 281 ALA A N 1
ATOM 2222 C CA . ALA A 1 281 ? 8.68 -25.719 -17.141 1 96.38 281 ALA A CA 1
ATOM 2223 C C . ALA A 1 281 ? 8.711 -25.297 -18.609 1 96.38 281 ALA A C 1
ATOM 2225 O O . ALA A 1 281 ? 9.5 -25.828 -19.391 1 96.38 281 ALA A O 1
ATOM 2226 N N . TYR A 1 282 ? 7.902 -24.344 -18.922 1 95.38 282 TYR A N 1
ATOM 2227 C CA . TYR A 1 282 ? 7.742 -23.938 -20.312 1 95.38 282 TYR A CA 1
ATOM 2228 C C . TYR A 1 282 ? 8.516 -22.656 -20.594 1 95.38 282 TYR A C 1
ATOM 2230 O O . TYR A 1 282 ? 8.914 -22.391 -21.734 1 95.38 282 TYR A O 1
ATOM 2238 N N . PHE A 1 283 ? 8.695 -21.875 -19.531 1 94.81 283 PHE A N 1
ATOM 2239 C CA . PHE A 1 283 ? 9.203 -20.516 -19.766 1 94.81 283 PHE A CA 1
ATOM 2240 C C . PHE A 1 283 ? 10.672 -20.422 -19.359 1 94.81 283 PHE A C 1
ATOM 2242 O O . PHE A 1 283 ? 11.289 -19.359 -19.5 1 94.81 283 PHE A O 1
ATOM 2249 N N . GLY A 1 284 ? 11.266 -21.438 -18.828 1 90.75 284 GLY A N 1
ATOM 2250 C CA . GLY A 1 284 ? 12.711 -21.516 -18.734 1 90.75 284 GLY A CA 1
ATOM 2251 C C . GLY A 1 284 ? 13.242 -21.203 -17.344 1 90.75 284 GLY A C 1
ATOM 2252 O O . GLY A 1 284 ? 14.445 -21.016 -17.156 1 90.75 284 GLY A O 1
ATOM 2253 N N . GLY A 1 285 ? 12.273 -21.219 -16.422 1 96.5 285 GLY A N 1
ATOM 2254 C CA . GLY A 1 285 ? 12.859 -20.969 -15.109 1 96.5 285 GLY A CA 1
ATOM 2255 C C . GLY A 1 285 ? 11.82 -20.766 -14.023 1 96.5 285 GLY A C 1
ATOM 2256 O O . GLY A 1 285 ? 10.711 -20.312 -14.297 1 96.5 285 GLY A O 1
ATOM 2257 N N . TYR A 1 286 ? 12.312 -21.125 -12.859 1 98.5 286 TYR A N 1
ATOM 2258 C CA . TYR A 1 286 ? 11.484 -20.953 -11.664 1 98.5 286 TYR A CA 1
ATOM 2259 C C . TYR A 1 286 ? 11.75 -19.609 -11.016 1 98.5 286 TYR A C 1
ATOM 2261 O O . TYR A 1 286 ? 12.297 -18.703 -11.648 1 98.5 286 TYR A O 1
ATOM 2269 N N . VAL A 1 287 ? 11.297 -19.375 -9.797 1 98.75 287 VAL A N 1
ATOM 2270 C CA . VAL A 1 287 ? 11.203 -18.031 -9.234 1 98.75 287 VAL A CA 1
ATOM 2271 C C . VAL A 1 287 ? 12.602 -17.422 -9.094 1 98.75 287 VAL A C 1
ATOM 2273 O O . VAL A 1 287 ? 12.812 -16.25 -9.414 1 98.75 287 VAL A O 1
ATOM 2276 N N . ASN A 1 288 ? 13.633 -18.188 -8.625 1 98.62 288 ASN A N 1
ATOM 2277 C CA . ASN A 1 288 ? 14.977 -17.641 -8.492 1 98.62 288 ASN A CA 1
ATOM 2278 C C . ASN A 1 288 ? 15.578 -17.281 -9.844 1 98.62 288 ASN A C 1
ATOM 2280 O O . ASN A 1 288 ? 16.359 -16.344 -9.953 1 98.62 288 ASN A O 1
ATOM 2284 N N . ASP A 1 289 ? 15.188 -18.016 -10.891 1 98.38 289 ASP A N 1
ATOM 2285 C CA . ASP A 1 289 ? 15.656 -17.688 -12.227 1 98.38 289 ASP A CA 1
ATOM 2286 C C . ASP A 1 289 ? 15.094 -16.344 -12.68 1 98.38 289 ASP A C 1
ATOM 2288 O O . ASP A 1 289 ? 15.766 -15.578 -13.383 1 98.38 289 ASP A O 1
ATOM 2292 N N . ASN A 1 290 ? 13.859 -16.078 -12.32 1 98.5 290 ASN A N 1
ATOM 2293 C CA . ASN A 1 290 ? 13.258 -14.789 -12.633 1 98.5 290 ASN A CA 1
ATOM 2294 C C . ASN A 1 290 ? 13.945 -13.656 -11.883 1 98.5 290 ASN A C 1
ATOM 2296 O O . ASN A 1 290 ? 14.219 -12.602 -12.453 1 98.5 290 ASN A O 1
ATOM 2300 N N . TYR A 1 291 ? 14.211 -13.867 -10.562 1 98.38 291 TYR A N 1
ATOM 2301 C CA . TYR A 1 291 ? 14.961 -12.898 -9.781 1 98.38 291 TYR A CA 1
ATOM 2302 C C . TYR A 1 291 ? 16.312 -12.625 -10.414 1 98.38 291 TYR A C 1
ATOM 2304 O O . TYR A 1 291 ? 16.703 -11.461 -10.594 1 98.38 291 TYR A O 1
ATOM 2312 N N . LYS A 1 292 ? 17.047 -13.68 -10.789 1 97.5 292 LYS A N 1
ATOM 2313 C CA . LYS A 1 292 ? 18.375 -13.578 -11.359 1 97.5 292 LYS A CA 1
ATOM 2314 C C . LYS A 1 292 ? 18.359 -12.805 -12.68 1 97.5 292 LYS A C 1
ATOM 2316 O O . LYS A 1 292 ? 19.234 -11.977 -12.93 1 97.5 292 LYS A O 1
ATOM 2321 N N . ALA A 1 293 ? 17.359 -13.109 -13.484 1 96.69 293 ALA A N 1
ATOM 2322 C CA . ALA A 1 293 ? 17.25 -12.438 -14.773 1 96.69 293 ALA A CA 1
ATOM 2323 C C . ALA A 1 293 ? 17.125 -10.93 -14.594 1 96.69 293 ALA A C 1
ATOM 2325 O O . ALA A 1 293 ? 17.766 -10.156 -15.305 1 96.69 293 ALA A O 1
ATOM 2326 N N . LEU A 1 294 ? 16.281 -10.508 -13.664 1 96.75 294 LEU A N 1
ATOM 2327 C CA . LEU A 1 294 ? 16.078 -9.078 -13.438 1 96.75 294 LEU A CA 1
ATOM 2328 C C . LEU A 1 294 ? 17.344 -8.445 -12.859 1 96.75 294 LEU A C 1
ATOM 2330 O O . LEU A 1 294 ? 17.641 -7.281 -13.141 1 96.75 294 LEU A O 1
ATOM 2334 N N . ALA A 1 295 ? 18.062 -9.18 -12 1 96.88 295 ALA A N 1
ATOM 2335 C CA . ALA A 1 295 ? 19.344 -8.68 -11.477 1 96.88 295 ALA A CA 1
ATOM 2336 C C . ALA A 1 295 ? 20.344 -8.453 -12.609 1 96.88 295 ALA A C 1
ATOM 2338 O O . ALA A 1 295 ? 21.047 -7.445 -12.617 1 96.88 295 ALA A O 1
ATOM 2339 N N . GLU A 1 296 ? 20.328 -9.312 -13.555 1 95.94 296 GLU A N 1
ATOM 2340 C CA . GLU A 1 296 ? 21.312 -9.297 -14.633 1 95.94 296 GLU A CA 1
ATOM 2341 C C . GLU A 1 296 ? 20.953 -8.258 -15.688 1 95.94 296 GLU A C 1
ATOM 2343 O O . GLU A 1 296 ? 21.844 -7.59 -16.234 1 95.94 296 GLU A O 1
ATOM 2348 N N . TYR A 1 297 ? 19.656 -8.078 -15.906 1 95.81 297 TYR A N 1
ATOM 2349 C CA . TYR A 1 297 ? 19.312 -7.359 -17.125 1 95.81 297 TYR A CA 1
ATOM 2350 C C . TYR A 1 297 ? 18.688 -6.008 -16.812 1 95.81 297 TYR A C 1
ATOM 2352 O O . TYR A 1 297 ? 18.594 -5.133 -17.672 1 95.81 297 TYR A O 1
ATOM 2360 N N . CYS A 1 298 ? 18.188 -5.797 -15.547 1 94.56 298 CYS A N 1
ATOM 2361 C CA . CYS A 1 298 ? 17.391 -4.605 -15.289 1 94.56 298 CYS A CA 1
ATOM 2362 C C . CYS A 1 298 ? 18.047 -3.715 -14.242 1 94.56 298 CYS A C 1
ATOM 2364 O O . CYS A 1 298 ? 17.5 -2.689 -13.852 1 94.56 298 CYS A O 1
ATOM 2366 N N . GLY A 1 299 ? 19.203 -4.09 -13.75 1 89.75 299 GLY A N 1
ATOM 2367 C CA . GLY A 1 299 ? 19.984 -3.242 -12.859 1 89.75 299 GLY A CA 1
ATOM 2368 C C . GLY A 1 299 ? 19.375 -3.119 -11.477 1 89.75 299 GLY A C 1
ATOM 2369 O O . GLY A 1 299 ? 19.641 -2.148 -10.758 1 89.75 299 GLY A O 1
ATOM 2370 N N . LEU A 1 300 ? 18.469 -3.979 -11.086 1 95.06 300 LEU A N 1
ATOM 2371 C CA . LEU A 1 300 ? 17.922 -3.994 -9.734 1 95.06 300 LEU A CA 1
ATOM 2372 C C . LEU A 1 300 ? 19.016 -4.324 -8.711 1 95.06 300 LEU A C 1
ATOM 2374 O O . LEU A 1 300 ? 19.922 -5.117 -8.992 1 95.06 300 LEU A O 1
ATOM 2378 N N . LYS A 1 301 ? 18.938 -3.68 -7.602 1 93.88 301 LYS A N 1
ATOM 2379 C CA . LYS A 1 301 ? 19.906 -3.846 -6.523 1 93.88 301 LYS A CA 1
ATOM 2380 C C . LYS A 1 301 ? 19.328 -4.68 -5.387 1 93.88 301 LYS A C 1
ATOM 2382 O O . LYS A 1 301 ? 18.156 -5.07 -5.422 1 93.88 301 LYS A O 1
ATOM 2387 N N . ALA A 1 302 ? 20.172 -4.977 -4.438 1 96.31 302 ALA A N 1
ATOM 2388 C CA . ALA A 1 302 ? 19.781 -5.832 -3.32 1 96.31 302 ALA A CA 1
ATOM 2389 C C . ALA A 1 302 ? 18.531 -5.305 -2.623 1 96.31 302 ALA A C 1
ATOM 2391 O O . ALA A 1 302 ? 17.609 -6.066 -2.32 1 96.31 302 ALA A O 1
ATOM 2392 N N . ALA A 1 303 ? 18.484 -4.004 -2.422 1 95.31 303 ALA A N 1
ATOM 2393 C CA . ALA A 1 303 ? 17.359 -3.398 -1.711 1 95.31 303 ALA A CA 1
ATOM 2394 C C . ALA A 1 303 ? 16.062 -3.57 -2.492 1 95.31 303 ALA A C 1
ATOM 2396 O O . ALA A 1 303 ? 14.992 -3.727 -1.9 1 95.31 303 ALA A O 1
ATOM 2397 N N . ASP A 1 304 ? 16.172 -3.508 -3.803 1 97.06 304 ASP A N 1
ATOM 2398 C CA . ASP A 1 304 ? 15 -3.719 -4.645 1 97.06 304 ASP A CA 1
ATOM 2399 C C . ASP A 1 304 ? 14.438 -5.125 -4.461 1 97.06 304 ASP A C 1
ATOM 2401 O O . ASP A 1 304 ? 13.227 -5.305 -4.336 1 97.06 304 ASP A O 1
ATOM 2405 N N . PHE A 1 305 ? 15.344 -6.074 -4.406 1 98.38 305 PHE A N 1
ATOM 2406 C CA . PHE A 1 305 ? 14.906 -7.461 -4.281 1 98.38 305 PHE A CA 1
ATOM 2407 C C . PHE A 1 305 ? 14.336 -7.723 -2.893 1 98.38 305 PHE A C 1
ATOM 2409 O O . PHE A 1 305 ? 13.414 -8.523 -2.738 1 98.38 305 PHE A O 1
ATOM 2416 N N . VAL A 1 306 ? 14.891 -7.094 -1.87 1 98.31 306 VAL A N 1
ATOM 2417 C CA . VAL A 1 306 ? 14.32 -7.203 -0.53 1 98.31 306 VAL A CA 1
ATOM 2418 C C . VAL A 1 306 ? 12.891 -6.668 -0.529 1 98.31 306 VAL A C 1
ATOM 2420 O O . VAL A 1 306 ? 11.992 -7.285 0.044 1 98.31 306 VAL A O 1
ATOM 2423 N N . GLU A 1 307 ? 12.695 -5.539 -1.174 1 98.06 307 GLU A N 1
ATOM 2424 C CA . GLU A 1 307 ? 11.359 -4.965 -1.27 1 98.06 307 GLU A CA 1
ATOM 2425 C C . GLU A 1 307 ? 10.406 -5.898 -2.01 1 98.06 307 GLU A C 1
ATOM 2427 O O . GLU A 1 307 ? 9.258 -6.086 -1.594 1 98.06 307 GLU A O 1
ATOM 2432 N N . ILE A 1 308 ? 10.883 -6.48 -3.072 1 98.75 308 ILE A N 1
ATOM 2433 C CA . ILE A 1 308 ? 10.055 -7.371 -3.881 1 98.75 308 ILE A CA 1
ATOM 2434 C C . ILE A 1 308 ? 9.703 -8.617 -3.072 1 98.75 308 ILE A C 1
ATOM 2436 O O . ILE A 1 308 ? 8.555 -9.078 -3.104 1 98.75 308 ILE A O 1
ATOM 2440 N N . ALA A 1 309 ? 10.688 -9.156 -2.361 1 98.81 309 ALA A N 1
ATOM 2441 C CA . ALA A 1 309 ? 10.422 -10.297 -1.488 1 98.81 309 ALA A CA 1
ATOM 2442 C C . ALA A 1 309 ? 9.414 -9.93 -0.402 1 98.81 309 ALA A C 1
ATOM 2444 O O . ALA A 1 309 ? 8.492 -10.703 -0.112 1 98.81 309 ALA A O 1
ATOM 2445 N N . ARG A 1 310 ? 9.586 -8.82 0.194 1 98.75 310 ARG A N 1
ATOM 2446 C CA . ARG A 1 310 ? 8.641 -8.336 1.195 1 98.75 310 ARG A CA 1
ATOM 2447 C C . ARG A 1 310 ? 7.234 -8.211 0.607 1 98.75 310 ARG A C 1
ATOM 2449 O O . ARG A 1 310 ? 6.254 -8.625 1.228 1 98.75 310 ARG A O 1
ATOM 2456 N N . ASN A 1 311 ? 7.156 -7.625 -0.571 1 98.81 311 ASN A N 1
ATOM 2457 C CA . ASN A 1 311 ? 5.887 -7.48 -1.275 1 98.81 311 ASN A CA 1
ATOM 2458 C C . ASN A 1 311 ? 5.199 -8.828 -1.474 1 98.81 311 ASN A C 1
ATOM 2460 O O . ASN A 1 311 ? 3.969 -8.914 -1.448 1 98.81 311 ASN A O 1
ATOM 2464 N N . SER A 1 312 ? 5.992 -9.867 -1.686 1 98.88 312 SER A N 1
ATOM 2465 C CA . SER A 1 312 ? 5.41 -11.188 -1.919 1 98.88 312 SER A CA 1
ATOM 2466 C C . SER A 1 312 ? 4.676 -11.695 -0.682 1 98.88 312 SER A C 1
ATOM 2468 O O . SER A 1 312 ? 3.656 -12.375 -0.794 1 98.88 312 SER A O 1
ATOM 2470 N N . PHE A 1 313 ? 5.18 -11.383 0.503 1 98.88 313 PHE A N 1
ATOM 2471 C CA . PHE A 1 313 ? 4.484 -11.742 1.731 1 98.88 313 PHE A CA 1
ATOM 2472 C C . PHE A 1 313 ? 3.309 -10.805 1.983 1 98.88 313 PHE A C 1
ATOM 2474 O O . PHE A 1 313 ? 2.201 -11.25 2.285 1 98.88 313 PHE A O 1
ATOM 2481 N N . LEU A 1 314 ? 3.535 -9.508 1.793 1 98.75 314 LEU A N 1
ATOM 2482 C CA . LEU A 1 314 ? 2.504 -8.508 2.059 1 98.75 314 LEU A CA 1
ATOM 2483 C C . LEU A 1 314 ? 1.315 -8.688 1.122 1 98.75 314 LEU A C 1
ATOM 2485 O O . LEU A 1 314 ? 0.175 -8.406 1.496 1 98.75 314 LEU A O 1
ATOM 2489 N N . GLY A 1 315 ? 1.558 -9.164 -0.066 1 98.69 315 GLY A N 1
ATOM 2490 C CA . GLY A 1 315 ? 0.521 -9.328 -1.073 1 98.69 315 GLY A CA 1
ATOM 2491 C C . GLY A 1 315 ? -0.15 -10.688 -1.032 1 98.69 315 GLY A C 1
ATOM 2492 O O . GLY A 1 315 ? -1.065 -10.953 -1.812 1 98.69 315 GLY A O 1
ATOM 2493 N N . SER A 1 316 ? 0.269 -11.586 -0.095 1 98.88 316 SER A N 1
ATOM 2494 C CA . SER A 1 316 ? -0.277 -12.938 -0.01 1 98.88 316 SER A CA 1
ATOM 2495 C C . SER A 1 316 ? -1.648 -12.938 0.657 1 98.88 316 SER A C 1
ATOM 2497 O O . SER A 1 316 ? -2.066 -11.93 1.23 1 98.88 316 SER A O 1
ATOM 2499 N N . PHE A 1 317 ? -2.371 -14.031 0.549 1 98.69 317 PHE A N 1
ATOM 2500 C CA . PHE A 1 317 ? -3.684 -14.18 1.167 1 98.69 317 PHE A CA 1
ATOM 2501 C C . PHE A 1 317 ? -3.566 -14.828 2.539 1 98.69 317 PHE A C 1
ATOM 2503 O O . PHE A 1 317 ? -4.559 -15.32 3.086 1 98.69 317 PHE A O 1
ATOM 2510 N N . LEU A 1 318 ? -2.322 -14.852 3.105 1 98.5 318 LEU A N 1
ATOM 2511 C CA . LEU A 1 318 ? -2.062 -15.414 4.426 1 98.5 318 LEU A CA 1
ATOM 2512 C C . LEU A 1 318 ? -2.646 -14.523 5.52 1 98.5 318 LEU A C 1
ATOM 2514 O O . LEU A 1 318 ? -2.824 -13.32 5.316 1 98.5 318 LEU A O 1
ATOM 2518 N N . PRO A 1 319 ? -2.955 -15.172 6.684 1 97.62 319 PRO A N 1
ATOM 2519 C CA . PRO A 1 319 ? -3.312 -14.328 7.824 1 97.62 319 PRO A CA 1
ATOM 2520 C C . PRO A 1 319 ? -2.174 -13.414 8.266 1 97.62 319 PRO A C 1
ATOM 2522 O O . PRO A 1 319 ? -1.001 -13.758 8.109 1 97.62 319 PRO A O 1
ATOM 2525 N N . ASP A 1 320 ? -2.461 -12.281 8.859 1 97.5 320 ASP A N 1
ATOM 2526 C CA . ASP A 1 320 ? -1.484 -11.281 9.273 1 97.5 320 ASP A CA 1
ATOM 2527 C C . ASP A 1 320 ? -0.418 -11.891 10.18 1 97.5 320 ASP A C 1
ATOM 2529 O O . ASP A 1 320 ? 0.757 -11.523 10.094 1 97.5 320 ASP A O 1
ATOM 2533 N N . GLN A 1 321 ? -0.843 -12.758 11.016 1 97.94 321 GLN A N 1
ATOM 2534 C CA . GLN A 1 321 ? 0.089 -13.375 11.953 1 97.94 321 GLN A CA 1
ATOM 2535 C C . GLN A 1 321 ? 1.179 -14.148 11.219 1 97.94 321 GLN A C 1
ATOM 2537 O O . GLN A 1 321 ? 2.355 -14.062 11.578 1 97.94 321 GLN A O 1
ATOM 2542 N N . THR A 1 322 ? 0.773 -14.883 10.195 1 98.44 322 THR A N 1
ATOM 2543 C CA . THR A 1 322 ? 1.729 -15.664 9.414 1 98.44 322 THR A CA 1
ATOM 2544 C C . THR A 1 322 ? 2.633 -14.742 8.594 1 98.44 322 THR A C 1
ATOM 2546 O O . THR A 1 322 ? 3.838 -14.977 8.5 1 98.44 322 THR A O 1
ATOM 2549 N N . VAL A 1 323 ? 2.035 -13.711 8.023 1 98.75 323 VAL A N 1
ATOM 2550 C CA . VAL A 1 323 ? 2.814 -12.75 7.258 1 98.75 323 VAL A CA 1
ATOM 2551 C C . VAL A 1 323 ? 3.865 -12.094 8.156 1 98.75 323 VAL A C 1
ATOM 2553 O O . VAL A 1 323 ? 5.031 -11.977 7.773 1 98.75 323 VAL A O 1
ATOM 2556 N N . ALA A 1 324 ? 3.496 -11.688 9.367 1 98.38 324 ALA A N 1
ATOM 2557 C CA . ALA A 1 324 ? 4.43 -11.078 10.312 1 98.38 324 ALA A CA 1
ATOM 2558 C C . ALA A 1 324 ? 5.598 -12.016 10.609 1 98.38 324 ALA A C 1
ATOM 2560 O O . ALA A 1 324 ? 6.754 -11.586 10.664 1 98.38 324 ALA A O 1
ATOM 2561 N N . ALA A 1 325 ? 5.273 -13.25 10.781 1 98.38 325 ALA A N 1
ATOM 2562 C CA . ALA A 1 325 ? 6.312 -14.242 11.062 1 98.38 325 ALA A CA 1
ATOM 2563 C C . ALA A 1 325 ? 7.27 -14.383 9.883 1 98.38 325 ALA A C 1
ATOM 2565 O O . ALA A 1 325 ? 8.484 -14.469 10.07 1 98.38 325 ALA A O 1
ATOM 2566 N N . TYR A 1 326 ? 6.746 -14.438 8.648 1 98.62 326 TYR A N 1
ATOM 2567 C CA . TYR A 1 326 ? 7.59 -14.57 7.469 1 98.62 326 TYR A CA 1
ATOM 2568 C C . TYR A 1 326 ? 8.43 -13.32 7.254 1 98.62 326 TYR A C 1
ATOM 2570 O O . TYR A 1 326 ? 9.57 -13.398 6.805 1 98.62 326 TYR A O 1
ATOM 2578 N N . LEU A 1 327 ? 7.848 -12.156 7.566 1 98.56 327 LEU A N 1
ATOM 2579 C CA . LEU A 1 327 ? 8.609 -10.914 7.473 1 98.56 327 LEU A CA 1
ATOM 2580 C C . LEU A 1 327 ? 9.773 -10.914 8.461 1 98.56 327 LEU A C 1
ATOM 2582 O O . LEU A 1 327 ? 10.844 -10.375 8.172 1 98.56 327 LEU A O 1
ATOM 2586 N N . ASP A 1 328 ? 9.578 -11.484 9.633 1 98.38 328 ASP A N 1
ATOM 2587 C CA . ASP A 1 328 ? 10.664 -11.617 10.602 1 98.38 328 ASP A CA 1
ATOM 2588 C C . ASP A 1 328 ? 11.797 -12.469 10.031 1 98.38 328 ASP A C 1
ATOM 2590 O O . ASP A 1 328 ? 12.977 -12.156 10.219 1 98.38 328 ASP A O 1
ATOM 2594 N N . VAL A 1 329 ? 11.438 -13.555 9.352 1 98.5 329 VAL A N 1
ATOM 2595 C CA . VAL A 1 329 ? 12.43 -14.422 8.719 1 98.5 329 VAL A CA 1
ATOM 2596 C C . VAL A 1 329 ? 13.203 -13.633 7.668 1 98.5 329 VAL A C 1
ATOM 2598 O O . VAL A 1 329 ? 14.438 -13.711 7.602 1 98.5 329 VAL A O 1
ATOM 2601 N N . LEU A 1 330 ? 12.477 -12.867 6.887 1 98.56 330 LEU A N 1
ATOM 2602 C CA . LEU A 1 330 ? 13.102 -12.039 5.855 1 98.56 330 LEU A CA 1
ATOM 2603 C C . LEU A 1 330 ? 14.055 -11.023 6.477 1 98.56 330 LEU A C 1
ATOM 2605 O O . LEU A 1 330 ? 15.195 -10.891 6.023 1 98.56 330 LEU A O 1
ATOM 2609 N N . ASP A 1 331 ? 13.641 -10.359 7.516 1 98 331 ASP A N 1
ATOM 2610 C CA . ASP A 1 331 ? 14.453 -9.32 8.156 1 98 331 ASP A CA 1
ATOM 2611 C C . ASP A 1 331 ? 15.727 -9.914 8.75 1 98 331 ASP A C 1
ATOM 2613 O O . ASP A 1 331 ? 16.797 -9.312 8.641 1 98 331 ASP A O 1
ATOM 2617 N N . LYS A 1 332 ? 15.594 -11.039 9.383 1 97.94 332 LYS A N 1
ATOM 2618 C CA . LYS A 1 332 ? 16.766 -11.703 9.953 1 97.94 332 LYS A CA 1
ATOM 2619 C C . LYS A 1 332 ? 17.781 -12.055 8.875 1 97.94 332 LYS A C 1
ATOM 2621 O O . LYS A 1 332 ? 18.984 -11.875 9.078 1 97.94 332 LYS A O 1
ATOM 2626 N N . TYR A 1 333 ? 17.297 -12.539 7.723 1 98.12 333 TYR A N 1
ATOM 2627 C CA . TYR A 1 333 ? 18.172 -12.875 6.617 1 98.12 333 TYR A CA 1
ATOM 2628 C C . TYR A 1 333 ? 18.891 -11.633 6.082 1 98.12 333 TYR A C 1
ATOM 2630 O O . TYR A 1 333 ? 20.094 -11.656 5.859 1 98.12 333 TYR A O 1
ATOM 2638 N N . VAL A 1 334 ? 18.109 -10.555 5.891 1 97.12 334 VAL A N 1
ATOM 2639 C CA . VAL A 1 334 ? 18.641 -9.312 5.344 1 97.12 334 VAL A CA 1
ATOM 2640 C C . VAL A 1 334 ? 19.703 -8.75 6.285 1 97.12 334 VAL A C 1
ATOM 2642 O O . VAL A 1 334 ? 20.766 -8.289 5.84 1 97.12 334 VAL A O 1
ATOM 2645 N N . ASP A 1 335 ? 19.453 -8.852 7.582 1 95.31 335 ASP A N 1
ATOM 2646 C CA . ASP A 1 335 ? 20.375 -8.328 8.594 1 95.31 335 ASP A CA 1
ATOM 2647 C C . ASP A 1 335 ? 21.672 -9.141 8.625 1 95.31 335 ASP A C 1
ATOM 2649 O O . ASP A 1 335 ? 22.703 -8.648 9.07 1 95.31 335 ASP A O 1
ATOM 2653 N N . SER A 1 336 ? 21.594 -10.352 8.234 1 93 336 SER A N 1
ATOM 2654 C CA . SER A 1 336 ? 22.75 -11.234 8.273 1 93 336 SER A CA 1
ATOM 2655 C C . SER A 1 336 ? 23.672 -10.992 7.082 1 93 336 SER A C 1
ATOM 2657 O O . SER A 1 336 ? 24.812 -11.461 7.062 1 93 336 SER A O 1
ATOM 2659 N N . PHE A 1 337 ? 23.281 -10.289 6.098 1 85.88 337 PHE A N 1
ATOM 2660 C CA . PHE A 1 337 ? 24.078 -10.016 4.906 1 85.88 337 PHE A CA 1
ATOM 2661 C C . PHE A 1 337 ? 24.672 -8.617 4.965 1 85.88 337 PHE A C 1
ATOM 2663 O O . PHE A 1 337 ? 25.734 -8.367 4.391 1 85.88 337 PHE A O 1
ATOM 2670 N N . MET B 1 1 ? 26.609 15.219 0.227 1 71.88 1 MET B N 1
ATOM 2671 C CA . MET B 1 1 ? 25.641 15.773 1.176 1 71.88 1 MET B CA 1
ATOM 2672 C C . MET B 1 1 ? 25.031 17.062 0.642 1 71.88 1 MET B C 1
ATOM 2674 O O . MET B 1 1 ? 23.812 17.234 0.655 1 71.88 1 MET B O 1
ATOM 2678 N N . ASN B 1 2 ? 25.828 17.875 0.05 1 77.62 2 ASN B N 1
ATOM 2679 C CA . ASN B 1 2 ? 25.312 19.141 -0.479 1 77.62 2 ASN B CA 1
ATOM 2680 C C . ASN B 1 2 ? 24.359 18.922 -1.647 1 77.62 2 ASN B C 1
ATOM 2682 O O . ASN B 1 2 ? 23.297 19.531 -1.718 1 77.62 2 ASN B O 1
ATOM 2686 N N . ASN B 1 3 ? 24.656 17.953 -2.412 1 91.19 3 ASN B N 1
ATOM 2687 C CA . ASN B 1 3 ? 23.797 17.656 -3.559 1 91.19 3 ASN B CA 1
ATOM 2688 C C . ASN B 1 3 ? 22.469 17.047 -3.127 1 91.19 3 ASN B C 1
ATOM 2690 O O . ASN B 1 3 ? 21.422 17.375 -3.686 1 91.19 3 ASN B O 1
ATOM 2694 N N . LEU B 1 4 ? 22.547 16.281 -2.074 1 94.56 4 LEU B N 1
ATOM 2695 C CA . LEU B 1 4 ? 21.328 15.656 -1.561 1 94.56 4 LEU B CA 1
ATOM 2696 C C . LEU B 1 4 ? 20.391 16.703 -0.946 1 94.56 4 LEU B C 1
ATOM 2698 O O . LEU B 1 4 ? 19.188 16.656 -1.172 1 94.56 4 LEU B O 1
ATOM 2702 N N . ILE B 1 5 ? 20.938 17.625 -0.262 1 95 5 ILE B N 1
ATOM 2703 C CA . ILE B 1 5 ? 20.156 18.656 0.416 1 95 5 ILE B CA 1
ATOM 2704 C C . ILE B 1 5 ? 19.469 19.547 -0.616 1 95 5 ILE B C 1
ATOM 2706 O O . ILE B 1 5 ? 18.297 19.922 -0.451 1 95 5 ILE B O 1
ATOM 2710 N N . LYS B 1 6 ? 20.203 19.891 -1.616 1 95.44 6 LYS B N 1
ATOM 2711 C CA . LYS B 1 6 ? 19.625 20.688 -2.699 1 95.44 6 LYS B CA 1
ATOM 2712 C C . LYS B 1 6 ? 18.5 19.922 -3.391 1 95.44 6 LYS B C 1
ATOM 2714 O O . LYS B 1 6 ? 17.453 20.484 -3.701 1 95.44 6 LYS B O 1
ATOM 2719 N N . PHE B 1 7 ? 18.781 18.656 -3.637 1 97.56 7 PHE B N 1
ATOM 2720 C CA . PHE B 1 7 ? 17.781 17.797 -4.27 1 97.56 7 PHE B CA 1
ATOM 2721 C C . PHE B 1 7 ? 16.516 17.719 -3.434 1 97.56 7 PHE B C 1
ATOM 2723 O O . PHE B 1 7 ? 15.414 17.906 -3.955 1 97.56 7 PHE B O 1
ATOM 2730 N N . ILE B 1 8 ? 16.625 17.547 -2.127 1 97.19 8 ILE B N 1
ATOM 2731 C CA . ILE B 1 8 ? 15.492 17.359 -1.233 1 97.19 8 ILE B CA 1
ATOM 2732 C C . ILE B 1 8 ? 14.742 18.672 -1.061 1 97.19 8 ILE B C 1
ATOM 2734 O O . ILE B 1 8 ? 13.523 18.688 -0.925 1 97.19 8 ILE B O 1
ATOM 2738 N N . ALA B 1 9 ? 15.438 19.781 -1.075 1 96.69 9 ALA B N 1
ATOM 2739 C CA . ALA B 1 9 ? 14.828 21.094 -0.883 1 96.69 9 ALA B CA 1
ATOM 2740 C C . ALA B 1 9 ? 13.828 21.406 -1.99 1 96.69 9 ALA B C 1
ATOM 2742 O O . ALA B 1 9 ? 12.789 22.031 -1.743 1 96.69 9 ALA B O 1
ATOM 2743 N N . ALA B 1 10 ? 14.125 20.891 -3.197 1 97.5 10 ALA B N 1
ATOM 2744 C CA . ALA B 1 10 ? 13.289 21.219 -4.352 1 97.5 10 ALA B CA 1
ATOM 2745 C C . ALA B 1 10 ? 12.367 20.062 -4.707 1 97.5 10 ALA B C 1
ATOM 2747 O O . ALA B 1 10 ? 11.609 20.141 -5.68 1 97.5 10 ALA B O 1
ATOM 2748 N N . LEU B 1 11 ? 12.445 19.031 -3.971 1 98.44 11 LEU B N 1
ATOM 2749 C CA . LEU B 1 11 ? 11.625 17.844 -4.211 1 98.44 11 LEU B CA 1
ATOM 2750 C C . LEU B 1 11 ? 10.148 18.172 -4.047 1 98.44 11 LEU B C 1
ATOM 2752 O O . LEU B 1 11 ? 9.719 18.641 -2.988 1 98.44 11 LEU B O 1
ATOM 2756 N N . PRO B 1 12 ? 9.289 18 -5.148 1 98.75 12 PRO B N 1
ATOM 2757 C CA . PRO B 1 12 ? 7.848 18.188 -4.965 1 98.75 12 PRO B CA 1
ATOM 2758 C C . PRO B 1 12 ? 7.262 17.219 -3.939 1 98.75 12 PRO B C 1
ATOM 2760 O O . PRO B 1 12 ? 7.613 16.031 -3.93 1 98.75 12 PRO B O 1
ATOM 2763 N N . LYS B 1 13 ? 6.461 17.703 -3.068 1 98.88 13 LYS B N 1
ATOM 2764 C CA . LYS B 1 13 ? 5.895 16.875 -2.01 1 98.88 13 LYS B CA 1
ATOM 2765 C C . LYS B 1 13 ? 4.57 17.453 -1.512 1 98.88 13 LYS B C 1
ATOM 2767 O O . LYS B 1 13 ? 4.176 18.547 -1.902 1 98.88 13 LYS B O 1
ATOM 2772 N N . ALA B 1 14 ? 3.861 16.688 -0.795 1 98.94 14 ALA B N 1
ATOM 2773 C CA . ALA B 1 14 ? 2.695 17.125 -0.04 1 98.94 14 ALA B CA 1
ATOM 2774 C C . ALA B 1 14 ? 2.977 17.125 1.46 1 98.94 14 ALA B C 1
ATOM 2776 O O . ALA B 1 14 ? 3.893 16.438 1.923 1 98.94 14 ALA B O 1
ATOM 2777 N N . GLU B 1 15 ? 2.354 17.953 2.178 1 98.94 15 GLU B N 1
ATOM 2778 C CA . GLU B 1 15 ? 2.357 17.938 3.637 1 98.94 15 GLU B CA 1
ATOM 2779 C C . GLU B 1 15 ? 0.984 17.562 4.188 1 98.94 15 GLU B C 1
ATOM 2781 O O . GLU B 1 15 ? 0.011 18.297 3.992 1 98.94 15 GLU B O 1
ATOM 2786 N N . LEU B 1 16 ? 0.939 16.422 4.949 1 98.94 16 LEU B N 1
ATOM 2787 C CA . LEU B 1 16 ? -0.345 15.836 5.32 1 98.94 16 LEU B CA 1
ATOM 2788 C C . LEU B 1 16 ? -0.62 16.016 6.809 1 98.94 16 LEU B C 1
ATOM 2790 O O . LEU B 1 16 ? -1.676 15.617 7.301 1 98.94 16 LEU B O 1
ATOM 2794 N N . HIS B 1 17 ? 0.338 16.625 7.543 1 98.94 17 HIS B N 1
ATOM 2795 C CA . HIS B 1 17 ? 0.199 16.828 8.977 1 98.94 17 HIS B CA 1
ATOM 2796 C C . HIS B 1 17 ? 0.786 18.172 9.398 1 98.94 17 HIS B C 1
ATOM 2798 O O . HIS B 1 17 ? 2 18.297 9.57 1 98.94 17 HIS B O 1
ATOM 2804 N N . LEU B 1 18 ? -0.028 19.078 9.594 1 98.81 18 LEU B N 1
ATOM 2805 C CA . LEU B 1 18 ? 0.313 20.422 10.039 1 98.81 18 LEU B CA 1
ATOM 2806 C C . LEU B 1 18 ? -0.843 21.047 10.82 1 98.81 18 LEU B C 1
ATOM 2808 O O . LEU B 1 18 ? -1.979 21.062 10.336 1 98.81 18 LEU B O 1
ATOM 2812 N N . HIS B 1 19 ? -0.601 21.422 11.992 1 98.75 19 HIS B N 1
ATOM 2813 C CA . HIS B 1 19 ? -1.561 22.234 12.734 1 98.75 19 HIS B CA 1
ATOM 2814 C C . HIS B 1 19 ? -1.415 23.703 12.391 1 98.75 19 HIS B C 1
ATOM 2816 O O . HIS B 1 19 ? -0.39 24.328 12.695 1 98.75 19 HIS B O 1
ATOM 2822 N N . ILE B 1 20 ? -2.418 24.297 11.883 1 98.81 20 ILE B N 1
ATOM 2823 C CA . ILE B 1 20 ? -2.289 25.656 11.367 1 98.81 20 ILE B CA 1
ATOM 2824 C C . ILE B 1 20 ? -1.977 26.609 12.516 1 98.81 20 ILE B C 1
ATOM 2826 O O . ILE B 1 20 ? -1.154 27.516 12.375 1 98.81 20 ILE B O 1
ATOM 2830 N N . GLU B 1 21 ? -2.598 26.406 13.68 1 98.12 21 GLU B N 1
ATOM 2831 C CA . GLU B 1 21 ? -2.316 27.234 14.852 1 98.12 21 GLU B CA 1
ATOM 2832 C C . GLU B 1 21 ? -0.86 27.094 15.289 1 98.12 21 GLU B C 1
ATOM 2834 O O . GLU B 1 21 ? -0.271 28.047 15.812 1 98.12 21 GLU B O 1
ATOM 2839 N N . GLY B 1 22 ? -0.293 25.891 14.992 1 97.81 22 GLY B N 1
ATOM 2840 C CA . GLY B 1 22 ? 1.084 25.609 15.359 1 97.81 22 GLY B CA 1
ATOM 2841 C C . GLY B 1 22 ? 2.096 26.234 14.414 1 97.81 22 GLY B C 1
ATOM 2842 O O . GLY B 1 22 ? 3.305 26.078 14.609 1 97.81 22 GLY B O 1
ATOM 2843 N N . SER B 1 23 ? 1.638 26.938 13.438 1 98.12 23 SER B N 1
ATOM 2844 C CA . SER B 1 23 ? 2.5 27.656 12.508 1 98.12 23 SER B CA 1
ATOM 2845 C C . SER B 1 23 ? 2.557 29.141 12.844 1 98.12 23 SER B C 1
ATOM 2847 O O . SER B 1 23 ? 3.15 29.938 12.102 1 98.12 23 SER B O 1
ATOM 2849 N N . LEU B 1 24 ? 1.937 29.578 13.93 1 97.56 24 LEU B N 1
ATOM 2850 C CA . LEU B 1 24 ? 1.959 30.969 14.367 1 97.56 24 LEU B CA 1
ATOM 2851 C C . LEU B 1 24 ? 3.35 31.359 14.852 1 97.56 24 LEU B C 1
ATOM 2853 O O . LEU B 1 24 ? 3.705 31.125 16.016 1 97.56 24 LEU B O 1
ATOM 2857 N N . GLU B 1 25 ? 4.055 32.094 14.008 1 96.56 25 GLU B N 1
ATOM 2858 C CA . GLU B 1 25 ? 5.395 32.562 14.359 1 96.56 25 GLU B CA 1
ATOM 2859 C C . GLU B 1 25 ? 5.336 33.688 15.383 1 96.56 25 GLU B C 1
ATOM 2861 O O . GLU B 1 25 ? 4.383 34.469 15.398 1 96.56 25 GLU B O 1
ATOM 2866 N N . PRO B 1 26 ? 6.41 33.781 16.156 1 95.56 26 PRO B N 1
ATOM 2867 C CA . PRO B 1 26 ? 6.418 34.812 17.188 1 95.56 26 PRO B CA 1
ATOM 2868 C C . PRO B 1 26 ? 6.195 36.219 16.609 1 95.56 26 PRO B C 1
ATOM 2870 O O . PRO B 1 26 ? 5.48 37.031 17.203 1 95.56 26 PRO B O 1
ATOM 2873 N N . GLU B 1 27 ? 6.77 36.5 15.461 1 96.31 27 GLU B N 1
ATOM 2874 C CA . GLU B 1 27 ? 6.617 37.844 14.852 1 96.31 27 GLU B CA 1
ATOM 2875 C C . GLU B 1 27 ? 5.152 38.125 14.539 1 96.31 27 GLU B C 1
ATOM 2877 O O . GLU B 1 27 ? 4.648 39.219 14.859 1 96.31 27 GLU B O 1
ATOM 2882 N N . LEU B 1 28 ? 4.477 37.188 13.93 1 97.12 28 LEU B N 1
ATOM 2883 C CA . LEU B 1 28 ? 3.064 37.344 13.609 1 97.12 28 LEU B CA 1
ATOM 2884 C C . LEU B 1 28 ? 2.221 37.406 14.883 1 97.12 28 LEU B C 1
ATOM 2886 O O . LEU B 1 28 ? 1.244 38.156 14.953 1 97.12 28 LEU B O 1
ATOM 2890 N N . MET B 1 29 ? 2.5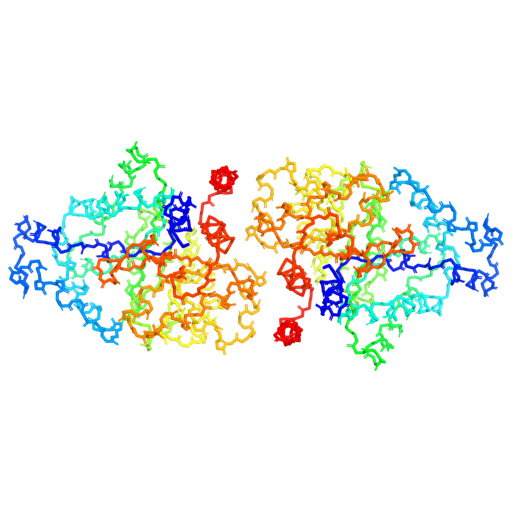64 36.562 15.875 1 96.5 29 MET B N 1
ATOM 2891 C CA . MET B 1 29 ? 1.871 36.562 17.156 1 96.5 29 MET B CA 1
ATOM 2892 C C . MET B 1 29 ? 1.84 37.969 17.75 1 96.5 29 MET B C 1
ATOM 2894 O O . MET B 1 29 ? 0.79 38.438 18.203 1 96.5 29 MET B O 1
ATOM 2898 N N . PHE B 1 30 ? 2.967 38.688 17.703 1 96.06 30 PHE B N 1
ATOM 2899 C CA . PHE B 1 30 ? 3.057 40.031 18.266 1 96.06 30 PHE B CA 1
ATOM 2900 C C . PHE B 1 30 ? 2.27 41.031 17.406 1 96.06 30 PHE B C 1
ATOM 2902 O O . PHE B 1 30 ? 1.632 41.938 17.953 1 96.06 30 PHE B O 1
ATOM 2909 N N . GLU B 1 31 ? 2.344 40.844 16.141 1 97.25 31 GLU B N 1
ATOM 2910 C CA . GLU B 1 31 ? 1.557 41.688 15.25 1 97.25 31 GLU B CA 1
ATOM 2911 C C . GLU B 1 31 ? 0.065 41.562 15.547 1 97.25 31 GLU B C 1
ATOM 2913 O O . GLU B 1 31 ? -0.642 42.562 15.648 1 97.25 31 GLU B O 1
ATOM 2918 N N . LEU B 1 32 ? -0.415 40.344 15.648 1 97.88 32 LEU B N 1
ATOM 2919 C CA . LEU B 1 32 ? -1.828 40.094 15.898 1 97.88 32 LEU B CA 1
ATOM 2920 C C . LEU B 1 32 ? -2.225 40.531 17.297 1 97.88 32 LEU B C 1
ATOM 2922 O O . LEU B 1 32 ? -3.352 41 17.516 1 97.88 32 LEU B O 1
ATOM 2926 N N . ALA B 1 33 ? -1.279 40.344 18.25 1 96.62 33 ALA B N 1
ATOM 2927 C CA . ALA B 1 33 ? -1.529 40.844 19.609 1 96.62 33 ALA B CA 1
ATOM 2928 C C . ALA B 1 33 ? -1.792 42.344 19.609 1 96.62 33 ALA B C 1
ATOM 2930 O O . ALA B 1 33 ? -2.713 42.812 20.281 1 96.62 33 ALA B O 1
ATOM 2931 N N . LYS B 1 34 ? -0.968 43.062 18.891 1 96.94 34 LYS B N 1
ATOM 2932 C CA . LYS B 1 34 ? -1.135 44.5 18.781 1 96.94 34 LYS B CA 1
ATOM 2933 C C . LYS B 1 34 ? -2.449 44.844 18.078 1 96.94 34 LYS B C 1
ATOM 2935 O O . LYS B 1 34 ? -3.207 45.688 18.562 1 96.94 34 LYS B O 1
ATOM 2940 N N . ARG B 1 35 ? -2.754 44.156 16.984 1 97.75 35 ARG B N 1
ATOM 2941 C CA . ARG B 1 35 ? -3.965 44.406 16.203 1 97.75 35 ARG B CA 1
ATOM 2942 C C . ARG B 1 35 ? -5.215 44.188 17.062 1 97.75 35 ARG B C 1
ATOM 2944 O O . ARG B 1 35 ? -6.164 44.969 16.969 1 97.75 35 ARG B O 1
ATOM 2951 N N . ASN B 1 36 ? -5.164 43.156 17.875 1 97.56 36 ASN B N 1
ATOM 2952 C CA . ASN B 1 36 ? -6.363 42.75 18.594 1 97.56 36 ASN B CA 1
ATOM 2953 C C . ASN B 1 36 ? -6.324 43.188 20.047 1 97.56 36 ASN B C 1
ATOM 2955 O O . ASN B 1 36 ? -7.184 42.812 20.844 1 97.56 36 ASN B O 1
ATOM 2959 N N . LYS B 1 37 ? -5.273 43.938 20.438 1 96.38 37 LYS B N 1
ATOM 2960 C CA . LYS B 1 37 ? -5.105 44.5 21.781 1 96.38 37 LYS B CA 1
ATOM 2961 C C . LYS B 1 37 ? -5.082 43.406 22.828 1 96.38 37 LYS B C 1
ATOM 2963 O O . LYS B 1 37 ? -5.801 43.469 23.828 1 96.38 37 LYS B O 1
ATOM 2968 N N . VAL B 1 38 ? -4.402 42.406 22.516 1 95.25 38 VAL B N 1
ATOM 2969 C CA . VAL B 1 38 ? -4.184 41.281 23.438 1 95.25 38 VAL B CA 1
ATOM 2970 C C . VAL B 1 38 ? -2.828 41.438 24.125 1 95.25 38 VAL B C 1
ATOM 2972 O O . VAL B 1 38 ? -1.82 41.719 23.469 1 95.25 38 VAL B O 1
ATOM 2975 N N . THR B 1 39 ? -2.773 41.375 25.406 1 92.94 39 THR B N 1
ATOM 2976 C CA . THR B 1 39 ? -1.519 41.406 26.156 1 92.94 39 THR B CA 1
ATOM 2977 C C . THR B 1 39 ? -0.885 40.031 26.219 1 92.94 39 THR B C 1
ATOM 2979 O O . THR B 1 39 ? -1.509 39.062 26.688 1 92.94 39 THR B O 1
ATOM 2982 N N . LEU B 1 40 ? 0.342 39.875 25.75 1 91.5 40 LEU B N 1
ATOM 2983 C CA . LEU B 1 40 ? 1.085 38.625 25.781 1 91.5 40 LEU B CA 1
ATOM 2984 C C . LEU B 1 40 ? 1.941 38.531 27.031 1 91.5 40 LEU B C 1
ATOM 2986 O O . LEU B 1 40 ? 2.438 39.531 27.531 1 91.5 40 LEU B O 1
ATOM 2990 N N . PRO B 1 41 ? 2.074 37.344 27.562 1 88.69 41 PRO B N 1
ATOM 2991 C CA . PRO B 1 41 ? 2.93 37.188 28.734 1 88.69 41 PRO B CA 1
ATOM 2992 C C . PRO B 1 41 ? 4.418 37.25 28.406 1 88.69 41 PRO B C 1
ATOM 2994 O O . PRO B 1 41 ? 5.262 36.969 29.25 1 88.69 41 PRO B O 1
ATOM 2997 N N . PHE B 1 42 ? 4.754 37.562 27.219 1 90.94 42 PHE B N 1
ATOM 2998 C CA . PHE B 1 42 ? 6.125 37.688 26.75 1 90.94 42 PHE B CA 1
ATOM 2999 C C . PHE B 1 42 ? 6.414 39.125 26.297 1 90.94 42 PHE B C 1
ATOM 3001 O O . PHE B 1 42 ? 5.602 39.719 25.594 1 90.94 42 PHE B O 1
ATOM 3008 N N . PRO B 1 43 ? 7.562 39.562 26.719 1 91.44 43 PRO B N 1
ATOM 3009 C CA . PRO B 1 43 ? 7.852 40.969 26.406 1 91.44 43 PRO B CA 1
ATOM 3010 C C . PRO B 1 43 ? 8.266 41.188 24.953 1 91.44 43 PRO B C 1
ATOM 3012 O O . PRO B 1 43 ? 8.133 42.281 24.422 1 91.44 43 PRO B O 1
ATOM 3015 N N . ASP B 1 44 ? 8.852 40.125 24.359 1 92.5 44 ASP B N 1
ATOM 3016 C CA . ASP B 1 44 ? 9.336 40.281 22.984 1 92.5 44 ASP B CA 1
ATOM 3017 C C . ASP B 1 44 ? 9.438 38.938 22.281 1 92.5 44 ASP B C 1
ATOM 3019 O O . ASP B 1 44 ? 9.172 37.906 22.891 1 92.5 44 ASP B O 1
ATOM 3023 N N . VAL B 1 45 ? 9.734 39.062 21 1 91.69 45 VAL B N 1
ATOM 3024 C CA . VAL B 1 45 ? 9.812 37.875 20.125 1 91.69 45 VAL B CA 1
ATOM 3025 C C . VAL B 1 45 ? 10.859 36.906 20.641 1 91.69 45 VAL B C 1
ATOM 3027 O O . VAL B 1 45 ? 10.641 35.688 20.672 1 91.69 45 VAL B O 1
ATOM 3030 N N . GLU B 1 46 ? 11.938 37.375 21.109 1 92.44 46 GLU B N 1
ATOM 3031 C CA . GLU B 1 46 ? 13.047 36.531 21.578 1 92.44 46 GLU B CA 1
ATOM 3032 C C . GLU B 1 46 ? 12.648 35.75 22.812 1 92.44 46 GLU B C 1
ATOM 3034 O O . GLU B 1 46 ? 13.055 34.594 22.969 1 92.44 46 GLU B O 1
ATOM 3039 N N . SER B 1 47 ? 11.906 36.375 23.625 1 91.56 47 SER B N 1
ATOM 3040 C CA . SER B 1 47 ? 11.453 35.688 24.844 1 91.56 47 SER B CA 1
ATOM 3041 C C . SER B 1 47 ? 10.492 34.562 24.516 1 91.56 47 SER B C 1
ATOM 3043 O O . SER B 1 47 ? 10.492 33.531 25.203 1 91.56 47 SER B O 1
ATOM 3045 N N . VAL B 1 48 ? 9.688 34.781 23.516 1 89.5 48 VAL B N 1
ATOM 3046 C CA . VAL B 1 48 ? 8.773 33.75 23.078 1 89.5 48 VAL B CA 1
ATOM 3047 C C . VAL B 1 48 ? 9.578 32.562 22.562 1 89.5 48 VAL B C 1
ATOM 3049 O O . VAL B 1 48 ? 9.312 31.406 22.938 1 89.5 48 VAL B O 1
ATOM 3052 N N . LYS B 1 49 ? 10.516 32.812 21.75 1 90 49 LYS B N 1
ATOM 3053 C CA . LYS B 1 49 ? 11.359 31.766 21.188 1 90 49 LYS B CA 1
ATOM 3054 C C . LYS B 1 49 ? 12.094 31 22.281 1 90 49 LYS B C 1
ATOM 3056 O O . LYS B 1 49 ? 12.242 29.781 22.188 1 90 49 LYS B O 1
ATOM 3061 N N . ALA B 1 50 ? 12.477 31.719 23.266 1 88.06 50 ALA B N 1
ATOM 3062 C CA . ALA B 1 50 ? 13.188 31.094 24.375 1 88.06 50 ALA B CA 1
ATOM 3063 C C . ALA B 1 50 ? 12.266 30.188 25.188 1 88.06 50 ALA B C 1
ATOM 3065 O O . ALA B 1 50 ? 12.719 29.234 25.812 1 88.06 50 ALA B O 1
ATOM 3066 N N . ALA B 1 51 ? 11.055 30.531 25.125 1 86.5 51 ALA B N 1
ATOM 3067 C CA . ALA B 1 51 ? 10.078 29.766 25.891 1 86.5 51 ALA B CA 1
ATOM 3068 C C . ALA B 1 51 ? 9.758 28.438 25.188 1 86.5 51 ALA B C 1
ATOM 3070 O O . ALA B 1 51 ? 9.188 27.531 25.797 1 86.5 51 ALA B O 1
ATOM 3071 N N . TYR B 1 52 ? 10.188 28.312 23.953 1 87.44 52 TYR B N 1
ATOM 3072 C CA . TYR B 1 52 ? 9.883 27.125 23.156 1 87.44 52 TYR B CA 1
ATOM 3073 C C . TYR B 1 52 ? 10.828 25.984 23.516 1 87.44 52 TYR B C 1
ATOM 3075 O O . TYR B 1 52 ? 11.508 25.438 22.641 1 87.44 52 TYR B O 1
ATOM 3083 N N . ASN B 1 53 ? 11.016 25.734 24.719 1 85.31 53 ASN B N 1
ATOM 3084 C CA . ASN B 1 53 ? 11.75 24.594 25.266 1 85.31 53 ASN B CA 1
ATOM 3085 C C . ASN B 1 53 ? 10.836 23.656 26.047 1 85.31 53 ASN B C 1
ATOM 3087 O O . ASN B 1 53 ? 10.484 23.953 27.203 1 85.31 53 ASN B O 1
ATOM 3091 N N . PHE B 1 54 ? 10.523 22.562 25.344 1 86.12 54 PHE B N 1
ATOM 3092 C CA . PHE B 1 54 ? 9.516 21.672 25.906 1 86.12 54 PHE B CA 1
ATOM 3093 C C . PHE B 1 54 ? 10.133 20.344 26.312 1 86.12 54 PHE B C 1
ATOM 3095 O O . PHE B 1 54 ? 11.039 19.828 25.641 1 86.12 54 PHE B O 1
ATOM 3102 N N . ASN B 1 55 ? 9.625 19.844 27.422 1 85.44 55 ASN B N 1
ATOM 3103 C CA . ASN B 1 55 ? 10.07 18.516 27.859 1 85.44 55 ASN B CA 1
ATOM 3104 C C . ASN B 1 55 ? 9.078 17.438 27.469 1 85.44 55 ASN B C 1
ATOM 3106 O O . ASN B 1 55 ? 9.406 16.25 27.5 1 85.44 55 ASN B O 1
ATOM 3110 N N . ASN B 1 56 ? 7.895 17.875 27.156 1 87.31 56 ASN B N 1
ATOM 3111 C CA . ASN B 1 56 ? 6.848 16.922 26.781 1 87.31 56 ASN B CA 1
ATOM 3112 C C . ASN B 1 56 ? 5.691 17.625 26.078 1 87.31 56 ASN B C 1
ATOM 3114 O O . ASN B 1 56 ? 5.691 18.859 25.938 1 87.31 56 ASN B O 1
ATOM 3118 N N . LEU B 1 57 ? 4.75 16.891 25.609 1 84 57 LEU B N 1
ATOM 3119 C CA . LEU B 1 57 ? 3.619 17.375 24.828 1 84 57 LEU B CA 1
ATOM 3120 C C . LEU B 1 57 ? 2.764 18.344 25.641 1 84 57 LEU B C 1
ATOM 3122 O O . LEU B 1 57 ? 2.316 19.359 25.109 1 84 57 LEU B O 1
ATOM 3126 N N . GLN B 1 58 ? 2.578 18.062 26.922 1 85 58 GLN B N 1
ATOM 3127 C CA . GLN B 1 58 ? 1.708 18.906 27.734 1 85 58 GLN B CA 1
ATOM 3128 C C . GLN B 1 58 ? 2.301 20.297 27.906 1 85 58 GLN B C 1
ATOM 3130 O O . GLN B 1 58 ? 1.586 21.297 27.812 1 85 58 GLN B O 1
ATOM 3135 N N . GLU B 1 59 ? 3.613 20.375 28.156 1 85.62 59 GLU B N 1
ATOM 3136 C CA . GLU B 1 59 ? 4.285 21.672 28.266 1 85.62 59 GLU B CA 1
ATOM 3137 C C . GLU B 1 59 ? 4.129 22.484 26.984 1 85.62 59 GLU B C 1
ATOM 3139 O O . GLU B 1 59 ? 3.893 23.688 27.031 1 85.62 59 GLU B O 1
ATOM 3144 N N . PHE B 1 60 ? 4.273 21.828 25.891 1 88.69 60 PHE B N 1
ATOM 3145 C CA . PHE B 1 60 ? 4.051 22.469 24.609 1 88.69 60 PHE B CA 1
ATOM 3146 C C . PHE B 1 60 ? 2.631 23 24.5 1 88.69 60 PHE B C 1
ATOM 3148 O O . PHE B 1 60 ? 2.428 24.188 24.188 1 88.69 60 PHE B O 1
ATOM 3155 N N . LEU B 1 61 ? 1.656 22.172 24.797 1 86.06 61 LEU B N 1
ATOM 3156 C CA . LEU B 1 61 ? 0.253 22.531 24.609 1 86.06 61 LEU B CA 1
ATOM 3157 C C . LEU B 1 61 ? -0.115 23.734 25.469 1 86.06 61 LEU B C 1
ATOM 3159 O O . LEU B 1 61 ? -0.941 24.562 25.078 1 86.06 61 LEU B O 1
ATOM 3163 N N . ASP B 1 62 ? 0.544 23.906 26.531 1 84.5 62 ASP B N 1
ATOM 3164 C CA . ASP B 1 62 ? 0.288 25.031 27.422 1 84.5 62 ASP B CA 1
ATOM 3165 C C . ASP B 1 62 ? 0.648 26.359 26.766 1 84.5 62 ASP B C 1
ATOM 3167 O O . ASP B 1 62 ? -0.114 27.312 26.828 1 84.5 62 ASP B O 1
ATOM 3171 N N . ILE B 1 63 ? 1.752 26.344 26.109 1 85.19 63 ILE B N 1
ATOM 3172 C CA . ILE B 1 63 ? 2.207 27.562 25.422 1 85.19 63 ILE B CA 1
ATOM 3173 C C . ILE B 1 63 ? 1.423 27.734 24.125 1 85.19 63 ILE B C 1
ATOM 3175 O O . ILE B 1 63 ? 1.084 28.859 23.766 1 85.19 63 ILE B O 1
ATOM 3179 N N . TYR B 1 64 ? 1.154 26.672 23.547 1 90.38 64 TYR B N 1
ATOM 3180 C CA . TYR B 1 64 ? 0.414 26.609 22.297 1 90.38 64 TYR B CA 1
ATOM 3181 C C . TYR B 1 64 ? -0.943 27.297 22.438 1 90.38 64 TYR B C 1
ATOM 3183 O O . TYR B 1 64 ? -1.288 28.172 21.641 1 90.38 64 TYR B O 1
ATOM 3191 N N . TYR B 1 65 ? -1.664 27.016 23.484 1 88 65 TYR B N 1
ATOM 3192 C CA . TYR B 1 65 ? -3.01 27.547 23.688 1 88 65 TYR B CA 1
ATOM 3193 C C . TYR B 1 65 ? -2.965 29.016 24.078 1 88 65 TYR B C 1
ATOM 3195 O O . TYR B 1 65 ? -3.854 29.797 23.719 1 88 65 TYR B O 1
ATOM 3203 N N . GLN B 1 66 ? -1.943 29.391 24.703 1 84.94 66 GLN B N 1
ATOM 3204 C CA . GLN B 1 66 ? -1.77 30.797 25.031 1 84.94 66 GLN B CA 1
ATOM 3205 C C . GLN B 1 66 ? -1.551 31.625 23.766 1 84.94 66 GLN B C 1
ATOM 3207 O O . GLN B 1 66 ? -2.104 32.719 23.641 1 84.94 66 GLN B O 1
ATOM 3212 N N . GLY B 1 67 ? -0.791 31.062 22.906 1 88.94 67 GLY B N 1
ATOM 3213 C CA . GLY B 1 67 ? -0.503 31.75 21.656 1 88.94 67 GLY B CA 1
ATOM 3214 C C . GLY B 1 67 ? -1.734 31.969 20.797 1 88.94 67 GLY B C 1
ATOM 3215 O O . GLY B 1 67 ? -1.864 33 20.141 1 88.94 67 GLY B O 1
ATOM 3216 N N . THR B 1 68 ? -2.678 31.078 20.906 1 93 68 THR B N 1
ATOM 3217 C CA . THR B 1 68 ? -3.859 31.141 20.047 1 93 68 THR B CA 1
ATOM 3218 C C . THR B 1 68 ? -4.766 32.312 20.469 1 93 68 THR B C 1
ATOM 3220 O O . THR B 1 68 ? -5.664 32.688 19.719 1 93 68 THR B O 1
ATOM 3223 N N . ASN B 1 69 ? -4.508 32.906 21.562 1 94.5 69 ASN B N 1
ATOM 3224 C CA . ASN B 1 69 ? -5.352 33.969 22.094 1 94.5 69 ASN B CA 1
ATOM 3225 C C . ASN B 1 69 ? -5.348 35.219 21.188 1 94.5 69 ASN B C 1
ATOM 3227 O O . ASN B 1 69 ? -6.266 36.031 21.25 1 94.5 69 ASN B O 1
ATOM 3231 N N . VAL B 1 70 ? -4.3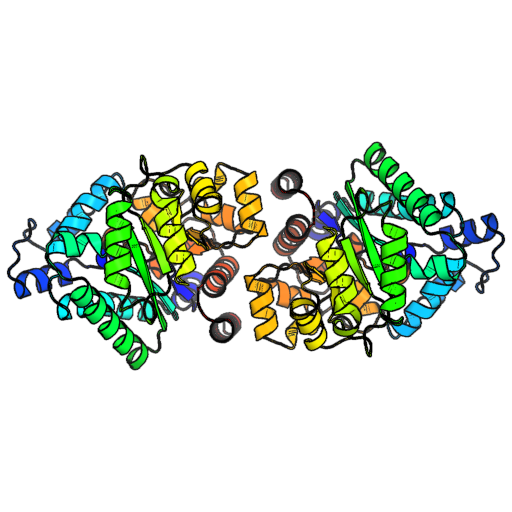36 35.312 20.391 1 97 70 VAL B N 1
ATOM 3232 C CA . VAL B 1 70 ? -4.207 36.531 19.562 1 97 70 VAL B CA 1
ATOM 3233 C C . VAL B 1 70 ? -5.094 36.406 18.328 1 97 70 VAL B C 1
ATOM 3235 O O . VAL B 1 70 ? -5.332 37.375 17.625 1 97 70 VAL B O 1
ATOM 3238 N N . LEU B 1 71 ? -5.566 35.188 18.016 1 98.5 71 LEU B N 1
ATOM 3239 C CA . LEU B 1 71 ? -6.422 34.938 16.859 1 98.5 71 LEU B CA 1
ATOM 3240 C C . LEU B 1 71 ? -7.883 35.25 17.188 1 98.5 71 LEU B C 1
ATOM 3242 O O . LEU B 1 71 ? -8.523 34.5 17.922 1 98.5 71 LEU B O 1
ATOM 3246 N N . LYS B 1 72 ? -8.43 36.25 16.531 1 98.19 72 LYS B N 1
ATOM 3247 C CA . LYS B 1 72 ? -9.758 36.688 16.953 1 98.19 72 LYS B CA 1
ATOM 3248 C C . LYS B 1 72 ? -10.672 36.906 15.734 1 98.19 72 LYS B C 1
ATOM 3250 O O . LYS B 1 72 ? -11.867 36.625 15.805 1 98.19 72 LYS B O 1
ATOM 3255 N N . THR B 1 73 ? -10.102 37.375 14.672 1 98.5 73 THR B N 1
ATOM 3256 C CA . THR B 1 73 ? -10.922 37.781 13.531 1 98.5 73 THR B CA 1
ATOM 3257 C C . THR B 1 73 ? -10.633 36.875 12.32 1 98.5 73 THR B C 1
ATOM 3259 O O . THR B 1 73 ? -9.641 36.156 12.297 1 98.5 73 THR B O 1
ATOM 3262 N N . GLU B 1 74 ? -11.531 37 11.312 1 98.75 74 GLU B N 1
ATOM 3263 C CA . GLU B 1 74 ? -11.305 36.281 10.062 1 98.75 74 GLU B CA 1
ATOM 3264 C C . GLU B 1 74 ? -9.945 36.625 9.453 1 98.75 74 GLU B C 1
ATOM 3266 O O . GLU B 1 74 ? -9.242 35.75 8.953 1 98.75 74 GLU B O 1
ATOM 3271 N N . GLU B 1 75 ? -9.641 37.906 9.523 1 98.75 75 GLU B N 1
ATOM 3272 C CA . GLU B 1 75 ? -8.375 38.375 8.969 1 98.75 75 GLU B CA 1
ATOM 3273 C C . GLU B 1 75 ? -7.188 37.719 9.664 1 98.75 75 GLU B C 1
ATOM 3275 O O . GLU B 1 75 ? -6.184 37.406 9.031 1 98.75 75 GLU B O 1
ATOM 3280 N N . ASP B 1 76 ? -7.297 37.531 10.992 1 98.81 76 ASP B N 1
ATOM 3281 C CA . ASP B 1 76 ? -6.23 36.875 11.75 1 98.81 76 ASP B CA 1
ATOM 3282 C C . ASP B 1 76 ? -5.98 35.438 11.242 1 98.81 76 ASP B C 1
ATOM 3284 O O . ASP B 1 76 ? -4.832 35.062 11.031 1 98.81 76 ASP B O 1
ATOM 3288 N N . PHE B 1 77 ? -7.059 34.719 11.023 1 98.88 77 PHE B N 1
ATOM 3289 C CA . PHE B 1 77 ? -6.941 33.344 10.57 1 98.88 77 PHE B CA 1
ATOM 3290 C C . PHE B 1 77 ? -6.43 33.281 9.133 1 98.88 77 PHE B C 1
ATOM 3292 O O . PHE B 1 77 ? -5.656 32.406 8.773 1 98.88 77 PHE B O 1
ATOM 3299 N N . CYS B 1 78 ? -6.859 34.219 8.344 1 98.88 78 CYS B N 1
ATOM 3300 C CA . CYS B 1 78 ? -6.355 34.312 6.977 1 98.88 78 CYS B CA 1
ATOM 3301 C C . CYS B 1 78 ? -4.855 34.594 6.961 1 98.88 78 CYS B C 1
ATOM 3303 O O . CYS B 1 78 ? -4.105 33.906 6.246 1 98.88 78 CYS B O 1
ATOM 3305 N N . ASP B 1 79 ? -4.43 35.562 7.781 1 98.81 79 ASP B N 1
ATOM 3306 C CA . ASP B 1 79 ? -3.016 35.906 7.848 1 98.81 79 ASP B CA 1
ATOM 3307 C C . ASP B 1 79 ? -2.17 34.75 8.344 1 98.81 79 ASP B C 1
ATOM 3309 O O . ASP B 1 79 ? -1.08 34.5 7.824 1 98.81 79 ASP B O 1
ATOM 3313 N N . LEU B 1 80 ? -2.668 34.094 9.344 1 98.81 80 LEU B N 1
ATOM 3314 C CA . LEU B 1 80 ? -1.991 32.938 9.883 1 98.81 80 LEU B CA 1
ATOM 3315 C C . LEU B 1 80 ? -1.771 31.875 8.805 1 98.81 80 LEU B C 1
ATOM 3317 O O . LEU B 1 80 ? -0.647 31.422 8.602 1 98.81 80 LEU B O 1
ATOM 3321 N N . ALA B 1 81 ? -2.826 31.516 8.102 1 98.94 81 ALA B N 1
ATOM 3322 C CA . ALA B 1 81 ? -2.762 30.469 7.09 1 98.94 81 ALA B CA 1
ATOM 3323 C C . ALA B 1 81 ? -1.873 30.891 5.922 1 98.94 81 ALA B C 1
ATOM 3325 O O . ALA B 1 81 ? -1.065 30.094 5.43 1 98.94 81 ALA B O 1
ATOM 3326 N N . MET B 1 82 ? -1.961 32.125 5.531 1 98.81 82 MET B N 1
ATOM 3327 C CA . MET B 1 82 ? -1.169 32.594 4.398 1 98.81 82 MET B CA 1
ATOM 3328 C C . MET B 1 82 ? 0.32 32.562 4.727 1 98.81 82 MET B C 1
ATOM 3330 O O . MET B 1 82 ? 1.146 32.281 3.865 1 98.81 82 MET B O 1
ATOM 3334 N N . ALA B 1 83 ? 0.612 32.938 5.953 1 98.75 83 ALA B N 1
ATOM 3335 C CA . ALA B 1 83 ? 2.014 32.906 6.359 1 98.75 83 ALA B CA 1
ATOM 3336 C C . ALA B 1 83 ? 2.582 31.484 6.18 1 98.75 83 ALA B C 1
ATOM 3338 O O . ALA B 1 83 ? 3.697 31.328 5.684 1 98.75 83 ALA B O 1
ATOM 3339 N N . TYR B 1 84 ? 1.826 30.531 6.543 1 98.81 84 TYR B N 1
ATOM 3340 C CA . TYR B 1 84 ? 2.248 29.156 6.352 1 98.81 84 TYR B CA 1
ATOM 3341 C C . TYR B 1 84 ? 2.318 28.797 4.871 1 98.81 84 TYR B C 1
ATOM 3343 O O . TYR B 1 84 ? 3.27 28.156 4.422 1 98.81 84 TYR B O 1
ATOM 3351 N N . PHE B 1 85 ? 1.3 29.188 4.074 1 98.88 85 PHE B N 1
ATOM 3352 C CA . PHE B 1 85 ? 1.242 28.797 2.67 1 98.88 85 PHE B CA 1
ATOM 3353 C C . PHE B 1 85 ? 2.449 29.344 1.912 1 98.88 85 PHE B C 1
ATOM 3355 O O . PHE B 1 85 ? 2.994 28.672 1.037 1 98.88 85 PHE B O 1
ATOM 3362 N N . TYR B 1 86 ? 2.877 30.531 2.285 1 98.69 86 TYR B N 1
ATOM 3363 C CA . TYR B 1 86 ? 4.074 31.094 1.658 1 98.69 86 TYR B CA 1
ATOM 3364 C C . TYR B 1 86 ? 5.297 30.234 1.971 1 98.69 86 TYR B C 1
ATOM 3366 O O . TYR B 1 86 ? 6.125 29.984 1.094 1 98.69 86 TYR B O 1
ATOM 3374 N N . ARG B 1 87 ? 5.387 29.828 3.215 1 98.38 87 ARG B N 1
ATOM 3375 C CA . ARG B 1 87 ? 6.5 28.969 3.617 1 98.38 87 ARG B CA 1
ATOM 3376 C C . ARG B 1 87 ? 6.441 27.625 2.904 1 98.38 87 ARG B C 1
ATOM 3378 O O . ARG B 1 87 ? 7.457 27.141 2.41 1 98.38 87 ARG B O 1
ATOM 3385 N N . ALA B 1 88 ? 5.293 27.016 2.865 1 98.75 88 ALA B N 1
ATOM 3386 C CA . ALA B 1 88 ? 5.094 25.719 2.211 1 98.75 88 ALA B CA 1
ATOM 3387 C C . ALA B 1 88 ? 5.453 25.797 0.729 1 98.75 88 ALA B C 1
ATOM 3389 O O . ALA B 1 88 ? 6.098 24.891 0.193 1 98.75 88 ALA B O 1
ATOM 3390 N N . HIS B 1 89 ? 5.027 26.875 0.128 1 98.62 89 HIS B N 1
ATOM 3391 C CA . HIS B 1 89 ? 5.328 27.078 -1.284 1 98.62 89 HIS B CA 1
ATOM 3392 C C . HIS B 1 89 ? 6.832 27.156 -1.522 1 98.62 89 HIS B C 1
ATOM 3394 O O . HIS B 1 89 ? 7.348 26.562 -2.477 1 98.62 89 HIS B O 1
ATOM 3400 N N . ARG B 1 90 ? 7.508 27.828 -0.67 1 98.12 90 ARG B N 1
ATOM 3401 C CA . ARG B 1 90 ? 8.961 27.938 -0.773 1 98.12 90 ARG B CA 1
ATOM 3402 C C . ARG B 1 90 ? 9.625 26.578 -0.614 1 98.12 90 ARG B C 1
ATOM 3404 O O . ARG B 1 90 ? 10.68 26.328 -1.2 1 98.12 90 ARG B O 1
ATOM 3411 N N . ASP B 1 91 ? 9.031 25.734 0.134 1 98.62 91 ASP B N 1
ATOM 3412 C CA . ASP B 1 91 ? 9.555 24.391 0.364 1 98.62 91 ASP B CA 1
ATOM 3413 C C . ASP B 1 91 ? 9.109 23.438 -0.738 1 98.62 91 ASP B C 1
ATOM 3415 O O . ASP B 1 91 ? 9.328 22.219 -0.641 1 98.62 91 ASP B O 1
ATOM 3419 N N . ASN B 1 92 ? 8.438 23.906 -1.758 1 98.56 92 ASN B N 1
ATOM 3420 C CA . ASN B 1 92 ? 7.934 23.172 -2.918 1 98.56 92 ASN B CA 1
ATOM 3421 C C . ASN B 1 92 ? 6.863 22.156 -2.523 1 98.56 92 ASN B C 1
ATOM 3423 O O . ASN B 1 92 ? 6.848 21.031 -3.031 1 98.56 92 ASN B O 1
ATOM 3427 N N . VAL B 1 93 ? 6.055 22.5 -1.583 1 98.88 93 VAL B N 1
ATOM 3428 C CA . VAL B 1 93 ? 4.848 21.766 -1.243 1 98.88 93 VAL B CA 1
ATOM 3429 C C . VAL B 1 93 ? 3.744 22.078 -2.252 1 98.88 93 VAL B C 1
ATOM 3431 O O . VAL B 1 93 ? 3.312 23.234 -2.365 1 98.88 93 VAL B O 1
ATOM 3434 N N . LEU B 1 94 ? 3.307 21.062 -2.936 1 98.81 94 LEU B N 1
ATOM 3435 C CA . LEU B 1 94 ? 2.277 21.25 -3.949 1 98.81 94 LEU B CA 1
ATOM 3436 C C . LEU B 1 94 ? 0.884 21.141 -3.338 1 98.81 94 LEU B C 1
ATOM 3438 O O . LEU B 1 94 ? -0.073 21.719 -3.852 1 98.81 94 LEU B O 1
ATOM 3442 N N . HIS B 1 95 ? 0.765 20.391 -2.293 1 98.88 95 HIS B N 1
ATOM 3443 C CA . HIS B 1 95 ? -0.497 20.125 -1.61 1 98.88 95 HIS B CA 1
ATOM 3444 C C . HIS B 1 95 ? -0.303 20.062 -0.099 1 98.88 95 HIS B C 1
ATOM 3446 O O . HIS B 1 95 ? 0.684 19.5 0.382 1 98.88 95 HIS B O 1
ATOM 3452 N N . SER B 1 96 ? -1.229 20.703 0.618 1 98.88 96 SER B N 1
ATOM 3453 C CA . SER B 1 96 ? -1.21 20.625 2.074 1 98.88 96 SER B CA 1
ATOM 3454 C C . SER B 1 96 ? -2.58 20.234 2.625 1 98.88 96 SER B C 1
ATOM 3456 O O . SER B 1 96 ? -3.604 20.75 2.162 1 98.88 96 SER B O 1
ATOM 3458 N N . GLU B 1 97 ? -2.615 19.297 3.49 1 98.94 97 GLU B N 1
ATOM 3459 C CA . GLU B 1 97 ? -3.773 19.031 4.336 1 98.94 97 GLU B CA 1
ATOM 3460 C C . GLU B 1 97 ? -3.551 19.531 5.758 1 98.94 97 GLU B C 1
ATOM 3462 O O . GLU B 1 97 ? -2.791 18.938 6.523 1 98.94 97 GLU B O 1
ATOM 3467 N N . ILE B 1 98 ? -4.191 20.594 6.105 1 98.88 98 ILE B N 1
ATOM 3468 C CA . ILE B 1 98 ? -3.863 21.266 7.355 1 98.88 98 ILE B CA 1
ATOM 3469 C C . ILE B 1 98 ? -4.961 21.016 8.383 1 98.88 98 ILE B C 1
ATOM 3471 O O . ILE B 1 98 ? -6.141 20.922 8.031 1 98.88 98 ILE B O 1
ATOM 3475 N N . PHE B 1 99 ? -4.516 20.906 9.594 1 98.94 99 PHE B N 1
ATOM 3476 C CA . PHE B 1 99 ? -5.41 20.719 10.734 1 98.94 99 PHE B CA 1
ATOM 3477 C C . PHE B 1 99 ? -5.785 22.062 11.352 1 98.94 99 PHE B C 1
ATOM 3479 O O . PHE B 1 99 ? -4.988 23 11.344 1 98.94 99 PHE B O 1
ATOM 3486 N N . PHE B 1 100 ? -6.977 22.172 11.828 1 98.75 100 PHE B N 1
ATOM 3487 C CA . PHE B 1 100 ? -7.367 23.266 12.711 1 98.75 100 PHE B CA 1
ATOM 3488 C C . PHE B 1 100 ? -8.258 22.75 13.836 1 98.75 100 PHE B C 1
ATOM 3490 O O . PHE B 1 100 ? -8.961 21.75 13.68 1 98.75 100 PHE B O 1
ATOM 3497 N N . ASP B 1 101 ? -8.188 23.375 14.992 1 98.44 101 ASP B N 1
ATOM 3498 C CA . ASP B 1 101 ? -8.898 22.969 16.203 1 98.44 101 ASP B CA 1
ATOM 3499 C C . ASP B 1 101 ? -9.953 24 16.594 1 98.44 101 ASP B C 1
ATOM 3501 O O . ASP B 1 101 ? -9.695 24.859 17.422 1 98.44 101 ASP B O 1
ATOM 3505 N N . PRO B 1 102 ? -11.164 23.766 16.188 1 98.5 102 PRO B N 1
ATOM 3506 C CA . PRO B 1 102 ? -12.172 24.812 16.438 1 98.5 102 PRO B CA 1
ATOM 3507 C C . PRO B 1 102 ? -12.43 25.031 17.938 1 98.5 102 PRO B C 1
ATOM 3509 O O . PRO B 1 102 ? -12.664 26.156 18.359 1 98.5 102 PRO B O 1
ATOM 3512 N N . GLN B 1 103 ? -12.367 23.969 18.688 1 98.38 103 GLN B N 1
ATOM 3513 C CA . GLN B 1 103 ? -12.727 24.047 20.109 1 98.38 103 GLN B CA 1
ATOM 3514 C C . GLN B 1 103 ? -11.812 25.016 20.844 1 98.38 103 GLN B C 1
ATOM 3516 O O . GLN B 1 103 ? -12.242 25.672 21.797 1 98.38 103 GLN B O 1
ATOM 3521 N N . SER B 1 104 ? -10.586 25.156 20.422 1 96.88 104 SER B N 1
ATOM 3522 C CA . SER B 1 104 ? -9.656 26.094 21.031 1 96.88 104 SER B CA 1
ATOM 3523 C C . SER B 1 104 ? -10.102 27.547 20.797 1 96.88 104 SER B C 1
ATOM 3525 O O . SER B 1 104 ? -9.711 28.438 21.547 1 96.88 104 SER B O 1
ATOM 3527 N N . HIS B 1 105 ? -10.867 27.812 19.812 1 98.06 105 HIS B N 1
ATOM 3528 C CA . HIS B 1 105 ? -11.328 29.156 19.469 1 98.06 105 HIS B CA 1
ATOM 3529 C C . HIS B 1 105 ? -12.727 29.406 20 1 98.06 105 HIS B C 1
ATOM 3531 O O . HIS B 1 105 ? -12.992 30.469 20.594 1 98.06 105 HIS B O 1
ATOM 3537 N N . THR B 1 106 ? -13.625 28.438 19.859 1 98.12 106 THR B N 1
ATOM 3538 C CA . THR B 1 106 ? -15.008 28.641 20.281 1 98.12 106 THR B CA 1
ATOM 3539 C C . THR B 1 106 ? -15.094 28.766 21.812 1 98.12 106 THR B C 1
ATOM 3541 O O . THR B 1 106 ? -15.945 29.484 22.328 1 98.12 106 THR B O 1
ATOM 3544 N N . GLU B 1 107 ? -14.242 28.094 22.469 1 95.94 107 GLU B N 1
ATOM 3545 C CA . GLU B 1 107 ? -14.211 28.203 23.938 1 95.94 107 GLU B CA 1
ATOM 3546 C C . GLU B 1 107 ? -13.836 29.625 24.375 1 95.94 107 GLU B C 1
ATOM 3548 O O . GLU B 1 107 ? -14.211 30.062 25.453 1 95.94 107 GLU B O 1
ATOM 3553 N N . ARG B 1 108 ? -13.164 30.344 23.469 1 95.31 108 ARG B N 1
ATOM 3554 C CA . ARG B 1 108 ? -12.758 31.719 23.75 1 95.31 108 ARG B CA 1
ATOM 3555 C C . ARG B 1 108 ? -13.781 32.719 23.203 1 95.31 108 ARG B C 1
ATOM 3557 O O . ARG B 1 108 ? -13.539 33.906 23.219 1 95.31 108 ARG B O 1
ATOM 3564 N N . GLY B 1 109 ? -14.812 32.188 22.688 1 96.81 109 GLY B N 1
ATOM 3565 C CA . GLY B 1 109 ? -15.891 33.031 22.219 1 96.81 109 GLY B CA 1
ATOM 3566 C C . GLY B 1 109 ? -15.758 33.406 20.75 1 96.81 109 GLY B C 1
ATOM 3567 O O . GLY B 1 109 ? -16.5 34.25 20.25 1 96.81 109 GLY B O 1
ATOM 3568 N N . ILE B 1 110 ? -14.828 32.906 20.031 1 98.31 110 ILE B N 1
ATOM 3569 C CA . ILE B 1 110 ? -14.68 33.125 18.594 1 98.31 110 ILE B CA 1
ATOM 3570 C C . ILE B 1 110 ? -15.609 32.188 17.828 1 98.31 110 ILE B C 1
ATOM 3572 O O . ILE B 1 110 ? -15.469 30.969 17.891 1 98.31 110 ILE B O 1
ATOM 3576 N N . PRO B 1 111 ? -16.531 32.719 17.078 1 98.56 111 PRO B N 1
ATOM 3577 C CA . PRO B 1 111 ? -17.484 31.844 16.359 1 98.56 111 PRO B CA 1
ATOM 3578 C C . PRO B 1 111 ? -16.797 30.938 15.352 1 98.56 111 PRO B C 1
ATOM 3580 O O . PRO B 1 111 ? -15.812 31.328 14.719 1 98.56 111 PRO B O 1
ATOM 3583 N N . PHE B 1 112 ? -17.406 29.781 15.141 1 98.69 112 PHE B N 1
ATOM 3584 C CA . PHE B 1 112 ? -16.891 28.766 14.227 1 98.69 112 PHE B CA 1
ATOM 3585 C C . PHE B 1 112 ? -16.719 29.344 12.828 1 98.69 112 PHE B C 1
ATOM 3587 O O . PHE B 1 112 ? -15.703 29.094 12.172 1 98.69 112 PHE B O 1
ATOM 3594 N N . ASN B 1 113 ? -17.688 30.094 12.398 1 98.62 113 ASN B N 1
ATOM 3595 C CA . ASN B 1 113 ? -17.656 30.609 11.039 1 98.62 113 ASN B CA 1
ATOM 3596 C C . ASN B 1 113 ? -16.547 31.625 10.836 1 98.62 113 ASN B C 1
ATOM 3598 O O . ASN B 1 113 ? -16.047 31.797 9.719 1 98.62 113 ASN B O 1
ATOM 3602 N N . VAL B 1 114 ? -16.141 32.344 11.891 1 98.81 114 VAL B N 1
ATOM 3603 C CA . VAL B 1 114 ? -15.023 33.281 11.797 1 98.81 114 VAL B CA 1
ATOM 3604 C C . VAL B 1 114 ? -13.742 32.531 11.445 1 98.81 114 VAL B C 1
ATOM 3606 O O . VAL B 1 114 ? -12.992 32.938 10.57 1 98.81 114 VAL B O 1
ATOM 3609 N N . VAL B 1 115 ? -13.508 31.422 12.102 1 98.81 115 VAL B N 1
ATOM 3610 C CA . VAL B 1 115 ? -12.344 30.578 11.852 1 98.81 115 VAL B CA 1
ATOM 3611 C C . VAL B 1 115 ? -12.391 30.047 10.414 1 98.81 115 VAL B C 1
ATOM 3613 O O . VAL B 1 115 ? -11.422 30.203 9.664 1 98.81 115 VAL B O 1
ATOM 3616 N N . MET B 1 116 ? -13.516 29.516 10.016 1 98.88 116 MET B N 1
ATOM 3617 C CA . MET B 1 116 ? -13.68 28.891 8.703 1 98.88 116 MET B CA 1
ATOM 3618 C C . MET B 1 116 ? -13.516 29.906 7.59 1 98.88 116 MET B C 1
ATOM 3620 O O . MET B 1 116 ? -12.781 29.688 6.629 1 98.88 116 MET B O 1
ATOM 3624 N N . ASN B 1 117 ? -14.203 31 7.77 1 98.81 117 ASN B N 1
ATOM 3625 C CA . ASN B 1 117 ? -14.148 32 6.727 1 98.81 117 ASN B CA 1
ATOM 3626 C C . ASN B 1 117 ? -12.719 32.531 6.527 1 98.81 117 ASN B C 1
ATOM 3628 O O . ASN B 1 117 ? -12.297 32.781 5.398 1 98.81 117 ASN B O 1
ATOM 3632 N N . GLY B 1 118 ? -12 32.719 7.617 1 98.88 118 GLY B N 1
ATOM 3633 C CA . GLY B 1 118 ? -10.617 33.156 7.52 1 98.88 118 GLY B CA 1
ATOM 3634 C C . GLY B 1 118 ? -9.734 32.156 6.809 1 98.88 118 GLY B C 1
ATOM 3635 O O . GLY B 1 118 ? -8.984 32.531 5.895 1 98.88 118 GLY B O 1
ATOM 3636 N N . LEU B 1 119 ? -9.82 30.906 7.195 1 98.94 119 LEU B N 1
ATOM 3637 C CA . LEU B 1 119 ? -9.008 29.859 6.59 1 98.94 119 LEU B CA 1
ATOM 3638 C C . LEU B 1 119 ? -9.367 29.672 5.117 1 98.94 119 LEU B C 1
ATOM 3640 O O . LEU B 1 119 ? -8.484 29.531 4.273 1 98.94 119 LEU B O 1
ATOM 3644 N N . LEU B 1 120 ? -10.68 29.75 4.793 1 98.88 120 LEU B N 1
ATOM 3645 C CA . LEU B 1 120 ? -11.133 29.562 3.416 1 98.88 120 LEU B CA 1
ATOM 3646 C C . LEU B 1 120 ? -10.664 30.703 2.529 1 98.88 120 LEU B C 1
ATOM 3648 O O . LEU B 1 120 ? -10.336 30.5 1.359 1 98.88 120 LEU B O 1
ATOM 3652 N N . ALA B 1 121 ? -10.672 31.875 3.105 1 98.81 121 ALA B N 1
ATOM 3653 C CA . ALA B 1 121 ? -10.148 33 2.359 1 98.81 121 ALA B CA 1
ATOM 3654 C C . ALA B 1 121 ? -8.68 32.812 2 1 98.81 121 ALA B C 1
ATOM 3656 O O . ALA B 1 121 ? -8.266 33.094 0.878 1 98.81 121 ALA B O 1
ATOM 3657 N N . ALA B 1 122 ? -7.918 32.344 2.949 1 98.88 122 ALA B N 1
ATOM 3658 C CA . ALA B 1 122 ? -6.5 32.094 2.713 1 98.88 122 ALA B CA 1
ATOM 3659 C C . ALA B 1 122 ? -6.312 31 1.668 1 98.88 122 ALA B C 1
ATOM 3661 O O . ALA B 1 122 ? -5.43 31.094 0.811 1 98.88 122 ALA B O 1
ATOM 3662 N N . ILE B 1 123 ? -7.105 29.969 1.709 1 98.88 123 ILE B N 1
ATOM 3663 C CA . ILE B 1 123 ? -7 28.844 0.785 1 98.88 123 ILE B CA 1
ATOM 3664 C C . ILE B 1 123 ? -7.277 29.312 -0.64 1 98.88 123 ILE B C 1
ATOM 3666 O O . ILE B 1 123 ? -6.547 28.969 -1.57 1 98.88 123 ILE B O 1
ATOM 3670 N N . THR B 1 124 ? -8.289 30.109 -0.771 1 98.69 124 THR B N 1
ATOM 3671 C CA . THR B 1 124 ? -8.617 30.672 -2.074 1 98.69 124 THR B CA 1
ATOM 3672 C C . THR B 1 124 ? -7.449 31.484 -2.619 1 98.69 124 THR B C 1
ATOM 3674 O O . THR B 1 124 ? -7.094 31.359 -3.793 1 98.69 124 THR B O 1
ATOM 3677 N N . LYS B 1 125 ? -6.883 32.25 -1.752 1 98.5 125 LYS B N 1
ATOM 3678 C CA . LYS B 1 125 ? -5.746 33.062 -2.137 1 98.5 125 LYS B CA 1
ATOM 3679 C C . LYS B 1 125 ? -4.543 32.219 -2.514 1 98.5 125 LYS B C 1
ATOM 3681 O O . LYS B 1 125 ? -3.848 32.5 -3.49 1 98.5 125 LYS B O 1
ATOM 3686 N N . ALA B 1 126 ? -4.234 31.203 -1.712 1 98.5 126 ALA B N 1
ATOM 3687 C CA . ALA B 1 126 ? -3.098 30.328 -1.962 1 98.5 126 ALA B CA 1
ATOM 3688 C C . ALA B 1 126 ? -3.248 29.609 -3.297 1 98.5 126 ALA B C 1
ATOM 3690 O O . ALA B 1 126 ? -2.273 29.438 -4.031 1 98.5 126 ALA B O 1
ATOM 3691 N N . GLU B 1 127 ? -4.438 29.109 -3.582 1 97.94 127 GLU B N 1
ATOM 3692 C CA . GLU B 1 127 ? -4.699 28.453 -4.859 1 97.94 127 GLU B CA 1
ATOM 3693 C C . GLU B 1 127 ? -4.469 29.406 -6.027 1 97.94 127 GLU B C 1
ATOM 3695 O O . GLU B 1 127 ? -3.855 29.016 -7.027 1 97.94 127 GLU B O 1
ATOM 3700 N N . ALA B 1 128 ? -4.879 30.609 -5.902 1 98.19 128 ALA B N 1
ATOM 3701 C CA . ALA B 1 128 ? -4.809 31.594 -6.973 1 98.19 128 ALA B CA 1
ATOM 3702 C C . ALA B 1 128 ? -3.383 32.125 -7.152 1 98.19 128 ALA B C 1
ATOM 3704 O O . ALA B 1 128 ? -2.906 32.25 -8.281 1 98.19 128 ALA B O 1
ATOM 3705 N N . GLU B 1 129 ? -2.723 32.375 -6.074 1 98.25 129 GLU B N 1
ATOM 3706 C CA . GLU B 1 129 ? -1.44 33.062 -6.121 1 98.25 129 GLU B CA 1
ATOM 3707 C C . GLU B 1 129 ? -0.279 32.094 -6.203 1 98.25 129 GLU B C 1
ATOM 3709 O O . GLU B 1 129 ? 0.752 32.375 -6.812 1 98.25 129 GLU B O 1
ATOM 3714 N N . LEU B 1 130 ? -0.418 30.938 -5.539 1 98.38 130 LEU B N 1
ATOM 3715 C CA . LEU B 1 130 ? 0.717 30.047 -5.379 1 98.38 130 LEU B CA 1
ATOM 3716 C C . LEU B 1 130 ? 0.504 28.75 -6.16 1 98.38 130 LEU B C 1
ATOM 3718 O O . LEU B 1 130 ? 1.441 27.969 -6.352 1 98.38 130 LEU B O 1
ATOM 3722 N N . GLY B 1 131 ? -0.7 28.484 -6.633 1 97.62 131 GLY B N 1
ATOM 3723 C CA . GLY B 1 131 ? -1.007 27.25 -7.34 1 97.62 131 GLY B CA 1
ATOM 3724 C C . GLY B 1 131 ? -1.004 26.031 -6.441 1 97.62 131 GLY B C 1
ATOM 3725 O O . GLY B 1 131 ? -0.845 24.906 -6.918 1 97.62 131 GLY B O 1
ATOM 3726 N N . MET B 1 132 ? -1.073 26.219 -5.156 1 97.25 132 MET B N 1
ATOM 3727 C CA . MET B 1 132 ? -1.097 25.125 -4.188 1 97.25 132 MET B CA 1
ATOM 3728 C C . MET B 1 132 ? -2.52 24.625 -3.975 1 97.25 132 MET B C 1
ATOM 3730 O O . MET B 1 132 ? -3.475 25.391 -4.027 1 97.25 132 MET B O 1
ATOM 3734 N N . SER B 1 133 ? -2.646 23.328 -3.809 1 98.19 133 SER B N 1
ATOM 3735 C CA . SER B 1 133 ? -3.914 22.797 -3.32 1 98.19 133 SER B CA 1
ATOM 3736 C C . SER B 1 133 ? -3.885 22.609 -1.808 1 98.19 133 SER B C 1
ATOM 3738 O O . SER B 1 133 ? -2.861 22.203 -1.248 1 98.19 133 SER B O 1
ATOM 3740 N N . VAL B 1 134 ? -5.004 22.969 -1.13 1 98.75 134 VAL B N 1
ATOM 3741 C CA . VAL B 1 134 ? -5.086 22.875 0.324 1 98.75 134 VAL B CA 1
ATOM 3742 C C . VAL B 1 134 ? -6.418 22.25 0.726 1 98.75 134 VAL B C 1
ATOM 3744 O O . VAL B 1 134 ? -7.457 22.547 0.129 1 98.75 134 VAL B O 1
ATOM 3747 N N . GLN B 1 135 ? -6.383 21.344 1.637 1 98.81 135 GLN B N 1
ATOM 3748 C CA . GLN B 1 135 ? -7.59 20.781 2.232 1 98.81 135 GLN B CA 1
ATOM 3749 C C . GLN B 1 135 ? -7.578 20.938 3.752 1 98.81 135 GLN B C 1
ATOM 3751 O O . GLN B 1 135 ? -6.516 20.875 4.379 1 98.81 135 GLN B O 1
ATOM 3756 N N . LEU B 1 136 ? -8.758 21.125 4.324 1 98.88 136 LEU B N 1
ATOM 3757 C CA . LEU B 1 136 ? -8.898 21.344 5.758 1 98.88 136 LEU B CA 1
ATOM 3758 C C . LEU B 1 136 ? -9.328 20.047 6.457 1 98.88 136 LEU B C 1
ATOM 3760 O O . LEU B 1 136 ? -10.219 19.344 5.98 1 98.88 136 LEU B O 1
ATOM 3764 N N . ILE B 1 137 ? -8.664 19.75 7.539 1 98.94 137 ILE B N 1
ATOM 3765 C CA . ILE B 1 137 ? -9.078 18.672 8.445 1 98.94 137 ILE B CA 1
ATOM 3766 C C . ILE B 1 137 ? -9.414 19.266 9.812 1 98.94 137 ILE B C 1
ATOM 3768 O O . ILE B 1 137 ? -8.562 19.859 10.469 1 98.94 137 ILE B O 1
ATOM 3772 N N . MET B 1 138 ? -10.625 19.125 10.219 1 98.94 138 MET B N 1
ATOM 3773 C CA . MET B 1 138 ? -11.094 19.625 11.508 1 98.94 138 MET B CA 1
ATOM 3774 C C . MET B 1 138 ? -10.789 18.625 12.625 1 98.94 138 MET B C 1
ATOM 3776 O O . MET B 1 138 ? -11.258 17.484 12.586 1 98.94 138 MET B O 1
ATOM 3780 N N . CYS B 1 139 ? -10.07 19.062 13.625 1 98.88 139 CYS B N 1
ATOM 3781 C CA . CYS B 1 139 ? -9.68 18.125 14.68 1 98.88 139 CYS B CA 1
ATOM 3782 C C . CYS B 1 139 ? -10.5 18.359 15.945 1 98.88 139 CYS B C 1
ATOM 3784 O O . CYS B 1 139 ? -10.844 19.5 16.266 1 98.88 139 CYS B O 1
ATOM 3786 N N . PHE B 1 140 ? -10.812 17.281 16.641 1 98.88 140 PHE B N 1
ATOM 3787 C CA . PHE B 1 140 ? -11.414 17.312 17.969 1 98.88 140 PHE B CA 1
ATOM 3788 C C . PHE B 1 140 ? -10.336 17.219 19.047 1 98.88 140 PHE B C 1
ATOM 3790 O O . PHE B 1 140 ? -9.391 16.438 18.906 1 98.88 140 PHE B O 1
ATOM 3797 N N . LEU B 1 141 ? -10.492 18.016 20.031 1 98.31 141 LEU B N 1
ATOM 3798 C CA . LEU B 1 141 ? -9.586 17.969 21.172 1 98.31 141 LEU B CA 1
ATOM 3799 C C . LEU B 1 141 ? -9.922 16.781 22.078 1 98.31 141 LEU B C 1
ATOM 3801 O O . LEU B 1 141 ? -10.969 16.766 22.719 1 98.31 141 LEU B O 1
ATOM 3805 N N . ARG B 1 142 ? -8.953 15.883 22.188 1 97.75 142 ARG B N 1
ATOM 3806 C CA . ARG B 1 142 ? -9.312 14.609 22.812 1 97.75 142 ARG B CA 1
ATOM 3807 C C . ARG B 1 142 ? -9.203 14.703 24.344 1 97.75 142 ARG B C 1
ATOM 3809 O O . ARG B 1 142 ? -9.664 13.812 25.047 1 97.75 142 ARG B O 1
ATOM 3816 N N . HIS B 1 143 ? -8.602 15.82 24.891 1 96.62 143 HIS B N 1
ATOM 3817 C CA . HIS B 1 143 ? -8.648 15.992 26.344 1 96.62 143 HIS B CA 1
ATOM 3818 C C . HIS B 1 143 ? -10.039 16.406 26.812 1 96.62 143 HIS B C 1
ATOM 3820 O O . HIS B 1 143 ? -10.344 16.344 28 1 96.62 143 HIS B O 1
ATOM 3826 N N . LEU B 1 144 ? -10.922 16.875 25.875 1 97.56 144 LEU B N 1
ATOM 3827 C CA . LEU B 1 144 ? -12.328 17.141 26.156 1 97.56 144 LEU B CA 1
ATOM 3828 C C . LEU B 1 144 ? -13.172 15.891 25.922 1 97.56 144 LEU B C 1
ATOM 3830 O O . LEU B 1 144 ? -12.656 14.859 25.484 1 97.56 144 LEU B O 1
ATOM 3834 N N . ASP B 1 145 ? -14.5 15.961 26.266 1 97.19 145 ASP B N 1
ATOM 3835 C CA . ASP B 1 145 ? -15.359 14.781 26.141 1 97.19 145 ASP B CA 1
ATOM 3836 C C . ASP B 1 145 ? -15.945 14.688 24.734 1 97.19 145 ASP B C 1
ATOM 3838 O O . ASP B 1 145 ? -15.805 15.617 23.922 1 97.19 145 ASP B O 1
ATOM 3842 N N . GLU B 1 146 ? -16.484 13.578 24.375 1 98.62 146 GLU B N 1
ATOM 3843 C CA . GLU B 1 146 ? -17.031 13.328 23.047 1 98.62 146 GLU B CA 1
ATOM 3844 C C . GLU B 1 146 ? -18.172 14.289 22.734 1 98.62 146 GLU B C 1
ATOM 3846 O O . GLU B 1 146 ? -18.406 14.641 21.578 1 98.62 146 GLU B O 1
ATOM 3851 N N . GLU B 1 147 ? -18.922 14.727 23.766 1 98.56 147 GLU B N 1
ATOM 3852 C CA . GLU B 1 147 ? -20.016 15.664 23.562 1 98.56 147 GLU B CA 1
ATOM 3853 C C . GLU B 1 147 ? -19.516 16.969 22.953 1 98.56 147 GLU B C 1
ATOM 3855 O O . GLU B 1 147 ? -20.188 17.578 22.109 1 98.56 147 GLU B O 1
ATOM 3860 N N . SER B 1 148 ? -18.391 17.375 23.453 1 98.5 148 SER B N 1
ATOM 3861 C CA . SER B 1 148 ? -17.781 18.578 22.891 1 98.5 148 SER B CA 1
ATOM 3862 C C . SER B 1 148 ? -17.469 18.391 21.406 1 98.5 148 SER B C 1
ATOM 3864 O O . SER B 1 148 ? -17.641 19.312 20.609 1 98.5 148 SER B O 1
ATOM 3866 N N . ALA B 1 149 ? -17 17.25 21.031 1 98.81 149 ALA B N 1
ATOM 3867 C CA . ALA B 1 149 ? -16.719 16.922 19.641 1 98.81 149 ALA B CA 1
ATOM 3868 C C . ALA B 1 149 ? -17.984 16.938 18.797 1 98.81 149 ALA B C 1
ATOM 3870 O O . ALA B 1 149 ? -18 17.453 17.672 1 98.81 149 ALA B O 1
ATOM 3871 N N . PHE B 1 150 ? -19.078 16.406 19.375 1 98.88 150 PHE B N 1
ATOM 3872 C CA . PHE B 1 150 ? -20.359 16.422 18.672 1 98.88 150 PHE B CA 1
ATOM 3873 C C . PHE B 1 150 ? -20.828 17.859 18.438 1 98.88 150 PHE B C 1
ATOM 3875 O O . PHE B 1 150 ? -21.328 18.188 17.375 1 98.88 150 PHE B O 1
ATOM 3882 N N . ALA B 1 151 ? -20.703 18.641 19.453 1 98.75 151 ALA B N 1
ATOM 3883 C CA . ALA B 1 151 ? -21.078 20.047 19.328 1 98.75 151 ALA B CA 1
ATOM 3884 C C . ALA B 1 151 ? -20.281 20.719 18.203 1 98.75 151 ALA B C 1
ATOM 3886 O O . ALA B 1 151 ? -20.844 21.484 17.422 1 98.75 151 ALA B O 1
ATOM 3887 N N . THR B 1 152 ? -19.047 20.406 18.156 1 98.81 152 THR B N 1
ATOM 3888 C CA . THR B 1 152 ? -18.172 20.969 17.125 1 98.81 152 THR B CA 1
ATOM 3889 C C . THR B 1 152 ? -18.609 20.484 15.75 1 98.81 152 THR B C 1
ATOM 3891 O O . THR B 1 152 ? -18.656 21.266 14.797 1 98.81 152 THR B O 1
ATOM 3894 N N . LEU B 1 153 ? -18.859 19.172 15.609 1 98.88 153 LEU B N 1
ATOM 3895 C CA . LEU B 1 153 ? -19.297 18.609 14.344 1 98.88 153 LEU B CA 1
ATOM 3896 C C . LEU B 1 153 ? -20.594 19.281 13.875 1 98.88 153 LEU B C 1
ATOM 3898 O O . LEU B 1 153 ? -20.766 19.531 12.688 1 98.88 153 LEU B O 1
ATOM 3902 N N . ARG B 1 154 ? -21.484 19.625 14.812 1 98.62 154 ARG B N 1
ATOM 3903 C CA . ARG B 1 154 ? -22.719 20.312 14.477 1 98.62 154 ARG B CA 1
ATOM 3904 C C . ARG B 1 154 ? -22.438 21.703 13.938 1 98.62 154 ARG B C 1
ATOM 3906 O O . ARG B 1 154 ? -23.062 22.141 12.961 1 98.62 154 ARG B O 1
ATOM 3913 N N . MET B 1 155 ? -21.547 22.391 14.555 1 98.62 155 MET B N 1
ATOM 3914 C CA . MET B 1 155 ? -21.188 23.734 14.094 1 98.62 155 MET B CA 1
ATOM 3915 C C . MET B 1 155 ? -20.609 23.688 12.688 1 98.62 155 MET B C 1
ATOM 3917 O O . MET B 1 155 ? -20.734 24.656 11.93 1 98.62 155 MET B O 1
ATOM 3921 N N . ALA B 1 156 ? -20 22.547 12.32 1 98.75 156 ALA B N 1
ATOM 3922 C CA . ALA B 1 156 ? -19.297 22.406 11.047 1 98.75 156 ALA B CA 1
ATOM 3923 C C . ALA B 1 156 ? -20.281 22.078 9.922 1 98.75 156 ALA B C 1
ATOM 3925 O O . ALA B 1 156 ? -19.922 22.109 8.742 1 98.75 156 ALA B O 1
ATOM 3926 N N . GLU B 1 157 ? -21.516 21.75 10.18 1 98.31 157 GLU B N 1
ATOM 3927 C CA . GLU B 1 157 ? -22.484 21.203 9.227 1 98.31 157 GLU B CA 1
ATOM 3928 C C . GLU B 1 157 ? -22.609 22.109 8.008 1 98.31 157 GLU B C 1
ATOM 3930 O O . GLU B 1 157 ? -22.609 21.641 6.867 1 98.31 157 GLU B O 1
ATOM 3935 N N . PRO B 1 158 ? -22.641 23.469 8.188 1 98.19 158 PRO B N 1
ATOM 3936 C CA . PRO B 1 158 ? -22.766 24.344 7.012 1 98.19 158 PRO B CA 1
ATOM 3937 C C . PRO B 1 158 ? -21.5 24.328 6.141 1 98.19 158 PRO B C 1
ATOM 3939 O O . PRO B 1 158 ? -21.531 24.828 5.012 1 98.19 158 PRO B O 1
ATOM 3942 N N . PHE B 1 159 ? -20.422 23.766 6.66 1 98.56 159 PHE B N 1
ATOM 3943 C CA . PHE B 1 159 ? -19.141 23.859 5.984 1 98.56 159 PHE B CA 1
ATOM 3944 C C . PHE B 1 159 ? -18.641 22.484 5.559 1 98.56 159 PHE B C 1
ATOM 3946 O O . PHE B 1 159 ? -17.469 22.312 5.207 1 98.56 159 PHE B O 1
ATOM 3953 N N . LEU B 1 160 ? -19.453 21.5 5.594 1 98.38 160 LEU B N 1
ATOM 3954 C CA . LEU B 1 160 ? -19 20.125 5.398 1 98.38 160 LEU B CA 1
ATOM 395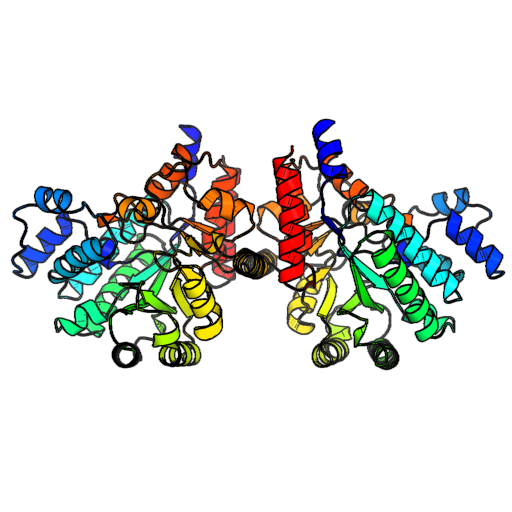5 C C . LEU B 1 160 ? -18.391 19.938 4.016 1 98.38 160 LEU B C 1
ATOM 3957 O O . LEU B 1 160 ? -17.469 19.141 3.846 1 98.38 160 LEU B O 1
ATOM 3961 N N . ASP B 1 161 ? -18.844 20.734 3.039 1 98.06 161 ASP B N 1
ATOM 3962 C CA . ASP B 1 161 ? -18.328 20.609 1.682 1 98.06 161 ASP B CA 1
ATOM 3963 C C . ASP B 1 161 ? -16.938 21.234 1.57 1 98.06 161 ASP B C 1
ATOM 3965 O O . ASP B 1 161 ? -16.234 21.031 0.583 1 98.06 161 ASP B O 1
ATOM 3969 N N . LYS B 1 162 ? -16.469 21.984 2.631 1 98.62 162 LYS B N 1
ATOM 3970 C CA . LYS B 1 162 ? -15.164 22.656 2.641 1 98.62 162 LYS B CA 1
ATOM 3971 C C . LYS B 1 162 ? -14.188 21.938 3.564 1 98.62 162 LYS B C 1
ATOM 3973 O O . LYS B 1 162 ? -13.008 22.297 3.633 1 98.62 162 LYS B O 1
ATOM 3978 N N . ILE B 1 163 ? -14.641 20.875 4.203 1 98.81 163 ILE B N 1
ATOM 3979 C CA . ILE B 1 163 ? -13.836 20.109 5.148 1 98.81 163 ILE B CA 1
ATOM 3980 C C . ILE B 1 163 ? -13.617 18.703 4.613 1 98.81 163 ILE B C 1
ATOM 3982 O O . ILE B 1 163 ? -14.578 17.969 4.336 1 98.81 163 ILE B O 1
ATOM 3986 N N . ALA B 1 164 ? -12.359 18.359 4.473 1 98.81 164 ALA B N 1
ATOM 3987 C CA . ALA B 1 164 ? -12.023 17.062 3.875 1 98.81 164 ALA B CA 1
ATOM 3988 C C . ALA B 1 164 ? -12.18 15.93 4.887 1 98.81 164 ALA B C 1
ATOM 3990 O O . ALA B 1 164 ? -12.5 14.797 4.516 1 98.81 164 ALA B O 1
ATOM 3991 N N . GLY B 1 165 ? -11.906 16.25 6.148 1 98.88 165 GLY B N 1
ATOM 3992 C CA . GLY B 1 165 ? -11.961 15.211 7.156 1 98.88 165 GLY B CA 1
ATOM 3993 C C . GLY B 1 165 ? -11.938 15.742 8.57 1 98.88 165 GLY B C 1
ATOM 3994 O O . GLY B 1 165 ? -11.883 16.953 8.781 1 98.88 165 GLY B O 1
ATOM 3995 N N . VAL B 1 166 ? -12.016 14.797 9.539 1 98.94 166 VAL B N 1
ATOM 3996 C CA . VAL B 1 166 ? -11.883 15.133 10.953 1 98.94 166 VAL B CA 1
ATOM 3997 C C . VAL B 1 166 ? -10.711 14.359 11.555 1 98.94 166 VAL B C 1
ATOM 3999 O O . VAL B 1 166 ? -10.328 13.305 11.047 1 98.94 166 VAL B O 1
ATOM 4002 N N . GLY B 1 167 ? -10.125 14.945 12.539 1 98.88 167 GLY B N 1
ATOM 4003 C CA . GLY B 1 167 ? -9.023 14.328 13.242 1 98.88 167 GLY B CA 1
ATOM 4004 C C . GLY B 1 167 ? -9.164 14.391 14.75 1 98.88 167 GLY B C 1
ATOM 4005 O O . GLY B 1 167 ? -10.125 14.977 15.266 1 98.88 167 GLY B O 1
ATOM 4006 N N . LEU B 1 168 ? -8.305 13.719 15.398 1 98.81 168 LEU B N 1
ATOM 4007 C CA . LEU B 1 168 ? -8.234 13.664 16.859 1 98.81 168 LEU B CA 1
ATOM 4008 C C . LEU B 1 168 ? -6.84 14.031 17.344 1 98.81 168 LEU B C 1
ATOM 4010 O O . LEU B 1 168 ? -5.852 13.414 16.938 1 98.81 168 LEU B O 1
ATOM 4014 N N . ASP B 1 169 ? -6.82 15.062 18.141 1 97.94 169 ASP B N 1
ATOM 4015 C CA . ASP B 1 169 ? -5.504 15.469 18.625 1 97.94 169 ASP B CA 1
ATOM 4016 C C . ASP B 1 169 ? -5.598 16.031 20.047 1 97.94 169 ASP B C 1
ATOM 4018 O O . ASP B 1 169 ? -6.602 15.844 20.734 1 97.94 169 ASP B O 1
ATOM 4022 N N . SER B 1 170 ? -4.555 16.578 20.547 1 95.62 170 SER B N 1
ATOM 4023 C CA . SER B 1 170 ? -4.309 17.094 21.891 1 95.62 170 SER B CA 1
ATOM 4024 C C . SER B 1 170 ? -3.738 16 22.797 1 95.62 170 SER B C 1
ATOM 4026 O O . SER B 1 170 ? -3.098 15.062 22.328 1 95.62 170 SER B O 1
ATOM 4028 N N . SER B 1 171 ? -3.859 16.141 24.141 1 93.94 171 SER B N 1
ATOM 4029 C CA . SER B 1 171 ? -3.215 15.211 25.062 1 93.94 171 SER B CA 1
ATOM 4030 C C . SER B 1 171 ? -3.627 13.773 24.781 1 93.94 171 SER B C 1
ATOM 4032 O O . SER B 1 171 ? -4.793 13.414 24.953 1 93.94 171 SER B O 1
ATOM 4034 N N . GLU B 1 172 ? -2.668 12.984 24.422 1 92.81 172 GLU B N 1
ATOM 4035 C CA . GLU B 1 172 ? -2.943 11.641 23.938 1 92.81 172 GLU B CA 1
ATOM 4036 C C . GLU B 1 172 ? -3.109 10.664 25.109 1 92.81 172 GLU B C 1
ATOM 4038 O O . GLU B 1 172 ? -4.102 9.93 25.172 1 92.81 172 GLU B O 1
ATOM 4043 N N . VAL B 1 173 ? -2.105 10.688 26.062 1 93.06 173 VAL B N 1
ATOM 4044 C CA . VAL B 1 173 ? -2.123 9.734 27.172 1 93.06 173 VAL B CA 1
ATOM 4045 C C . VAL B 1 173 ? -3.352 9.984 28.047 1 93.06 173 VAL B C 1
ATOM 4047 O O . VAL B 1 173 ? -3.627 11.117 28.438 1 93.06 173 VAL B O 1
ATOM 4050 N N . GLY B 1 174 ? -4.043 8.961 28.312 1 95 174 GLY B N 1
ATOM 4051 C CA . GLY B 1 174 ? -5.242 9.086 29.125 1 95 174 GLY B CA 1
ATOM 4052 C C . GLY B 1 174 ? -6.488 9.383 28.312 1 95 174 GLY B C 1
ATOM 4053 O O . GLY B 1 174 ? -7.598 9.391 28.844 1 95 174 GLY B O 1
ATOM 4054 N N . ASN B 1 175 ? -6.34 9.609 27.016 1 97.31 175 ASN B N 1
ATOM 4055 C CA . ASN B 1 175 ? -7.449 9.914 26.109 1 97.31 175 ASN B CA 1
ATOM 4056 C C . ASN B 1 175 ? -7.434 9.016 24.875 1 97.31 175 ASN B C 1
ATOM 4058 O O . ASN B 1 175 ? -7.152 9.484 23.781 1 97.31 175 ASN B O 1
ATOM 4062 N N . PRO B 1 176 ? -7.809 7.781 25.062 1 97.88 176 PRO B N 1
ATOM 4063 C CA . PRO B 1 176 ? -7.73 6.82 23.969 1 97.88 176 PRO B CA 1
ATOM 4064 C C . PRO B 1 176 ? -8.734 7.117 22.859 1 97.88 176 PRO B C 1
ATOM 4066 O O . PRO B 1 176 ? -9.742 7.777 23.094 1 97.88 176 PRO B O 1
ATOM 4069 N N . PRO B 1 177 ? -8.477 6.645 21.625 1 98.56 177 PRO B N 1
ATOM 4070 C CA . PRO B 1 177 ? -9.383 6.871 20.5 1 98.56 177 PRO B CA 1
ATOM 4071 C C . PRO B 1 177 ? -10.805 6.398 20.766 1 98.56 177 PRO B C 1
ATOM 4073 O O . PRO B 1 177 ? -11.766 7.035 20.328 1 98.56 177 PRO B O 1
ATOM 4076 N N . SER B 1 178 ? -10.961 5.344 21.531 1 98.31 178 SER B N 1
ATOM 4077 C CA . SER B 1 178 ? -12.266 4.734 21.75 1 98.31 178 SER B CA 1
ATOM 4078 C C . SER B 1 178 ? -13.227 5.715 22.422 1 98.31 178 SER B C 1
ATOM 4080 O O . SER B 1 178 ? -14.445 5.582 22.281 1 98.31 178 SER B O 1
ATOM 4082 N N . LYS B 1 179 ? -12.648 6.68 23.094 1 98.19 179 LYS B N 1
ATOM 4083 C CA . LYS B 1 179 ? -13.438 7.727 23.75 1 98.19 179 LYS B CA 1
ATOM 4084 C C . LYS B 1 179 ? -14.281 8.492 22.734 1 98.19 179 LYS B C 1
ATOM 4086 O O . LYS B 1 179 ? -15.258 9.156 23.109 1 98.19 179 LYS B O 1
ATOM 4091 N N . PHE B 1 180 ? -14.016 8.383 21.453 1 98.88 180 PHE B N 1
ATOM 4092 C CA . PHE B 1 180 ? -14.648 9.234 20.453 1 98.88 180 PHE B CA 1
ATOM 4093 C C . PHE B 1 180 ? -15.281 8.391 19.359 1 98.88 180 PHE B C 1
ATOM 4095 O O . PHE B 1 180 ? -15.461 8.867 18.234 1 98.88 180 PHE B O 1
ATOM 4102 N N . ARG B 1 181 ? -15.625 7.172 19.641 1 98.69 181 ARG B N 1
ATOM 4103 C CA . ARG B 1 181 ? -16.125 6.203 18.656 1 98.69 181 ARG B CA 1
ATOM 4104 C C . ARG B 1 181 ? -17.375 6.715 17.953 1 98.69 181 ARG B C 1
ATOM 4106 O O . ARG B 1 181 ? -17.516 6.551 16.75 1 98.69 181 ARG B O 1
ATOM 4113 N N . HIS B 1 182 ? -18.297 7.391 18.656 1 98.81 182 HIS B N 1
ATOM 4114 C CA . HIS B 1 182 ? -19.594 7.738 18.094 1 98.81 182 HIS B CA 1
ATOM 4115 C C . HIS B 1 182 ? -19.484 8.961 17.188 1 98.81 182 HIS B C 1
ATOM 4117 O O . HIS B 1 182 ? -20.125 9.023 16.141 1 98.81 182 HIS B O 1
ATOM 4123 N N . VAL B 1 183 ? -18.734 9.953 17.578 1 98.94 183 VAL B N 1
ATOM 4124 C CA . VAL B 1 183 ? -18.609 11.156 16.766 1 98.94 183 VAL B CA 1
ATOM 4125 C C . VAL B 1 183 ? -17.859 10.844 15.477 1 98.94 183 VAL B C 1
ATOM 4127 O O . VAL B 1 183 ? -18.141 11.414 14.422 1 98.94 183 VAL B O 1
ATOM 4130 N N . PHE B 1 184 ? -16.875 9.93 15.547 1 98.94 184 PHE B N 1
ATOM 4131 C CA . PHE B 1 184 ? -16.156 9.531 14.344 1 98.94 184 PHE B CA 1
ATOM 4132 C C . PHE B 1 184 ? -17.062 8.758 13.398 1 98.94 184 PHE B C 1
ATOM 4134 O O . PHE B 1 184 ? -17 8.938 12.18 1 98.94 184 PHE B O 1
ATOM 4141 N N . ALA B 1 185 ? -17.906 7.91 13.961 1 98.88 185 ALA B N 1
ATOM 4142 C CA . ALA B 1 185 ? -18.891 7.207 13.141 1 98.88 185 ALA B CA 1
ATOM 4143 C C . ALA B 1 185 ? -19.828 8.188 12.438 1 98.88 185 ALA B C 1
ATOM 4145 O O . ALA B 1 185 ? -20.156 8.023 11.266 1 98.88 185 ALA B O 1
ATOM 4146 N N . GLU B 1 186 ? -20.25 9.188 13.203 1 98.88 186 GLU B N 1
ATOM 4147 C CA . GLU B 1 186 ? -21.125 10.211 12.633 1 98.88 186 GLU B CA 1
ATOM 4148 C C . GLU B 1 186 ? -20.422 10.992 11.531 1 98.88 186 GLU B C 1
ATOM 4150 O O . GLU B 1 186 ? -21.016 11.289 10.492 1 98.88 186 GLU B O 1
ATOM 4155 N N . ALA B 1 187 ? -19.141 11.352 11.758 1 98.88 187 ALA B N 1
ATOM 4156 C CA . ALA B 1 187 ? -18.359 12.07 10.758 1 98.88 187 ALA B CA 1
ATOM 4157 C C . ALA B 1 187 ? -18.234 11.258 9.469 1 98.88 187 ALA B C 1
ATOM 4159 O O . ALA B 1 187 ? -18.359 11.805 8.367 1 98.88 187 ALA B O 1
ATOM 4160 N N . ARG B 1 188 ? -17.984 9.977 9.633 1 98.62 188 ARG B N 1
ATOM 4161 C CA . ARG B 1 188 ? -17.906 9.094 8.469 1 98.62 188 ARG B CA 1
ATOM 4162 C C . ARG B 1 188 ? -19.219 9.109 7.691 1 98.62 188 ARG B C 1
ATOM 4164 O O . ARG B 1 188 ? -19.219 9.164 6.461 1 98.62 188 ARG B O 1
ATOM 4171 N N . GLN B 1 189 ? -20.328 9.023 8.344 1 98.5 189 GLN B N 1
ATOM 4172 C CA . GLN B 1 189 ? -21.656 9.039 7.727 1 98.5 189 GLN B CA 1
ATOM 4173 C C . GLN B 1 189 ? -21.875 10.328 6.938 1 98.5 189 GLN B C 1
ATOM 4175 O O . GLN B 1 189 ? -22.609 10.336 5.941 1 98.5 189 GLN B O 1
ATOM 4180 N N . LYS B 1 190 ? -21.234 11.359 7.402 1 98.56 190 LYS B N 1
ATOM 4181 C CA . LYS B 1 190 ? -21.375 12.656 6.738 1 98.56 190 LYS B CA 1
ATOM 4182 C C . LYS B 1 190 ? -20.422 12.773 5.562 1 98.56 190 LYS B C 1
ATOM 4184 O O . LYS B 1 190 ? -20.359 13.812 4.902 1 98.56 190 LYS B O 1
ATOM 4189 N N . GLY B 1 191 ? -19.625 11.727 5.305 1 98.12 191 GLY B N 1
ATOM 4190 C CA . GLY B 1 191 ? -18.766 11.672 4.129 1 98.12 191 GLY B CA 1
ATOM 4191 C C . GLY B 1 191 ? -17.375 12.211 4.383 1 98.12 191 GLY B C 1
ATOM 4192 O O . GLY B 1 191 ? -16.609 12.43 3.441 1 98.12 191 GLY B O 1
ATOM 4193 N N . LEU B 1 192 ? -16.984 12.422 5.637 1 98.88 192 LEU B N 1
ATOM 4194 C CA . LEU B 1 192 ? -15.68 12.992 5.969 1 98.88 192 LEU B CA 1
ATOM 4195 C C . LEU B 1 192 ? -14.633 11.906 6.121 1 98.88 192 LEU B C 1
ATOM 4197 O O . LEU B 1 192 ? -14.93 10.805 6.594 1 98.88 192 LEU B O 1
ATOM 4201 N N . LYS B 1 193 ? -13.406 12.172 5.664 1 98.88 193 LYS B N 1
ATOM 4202 C CA . LYS B 1 193 ? -12.273 11.297 5.969 1 98.88 193 LYS B CA 1
ATOM 4203 C C . LYS B 1 193 ? -11.922 11.352 7.453 1 98.88 193 LYS B C 1
ATOM 4205 O O . LYS B 1 193 ? -12.242 12.328 8.141 1 98.88 193 LYS B O 1
ATOM 4210 N N . LEU B 1 194 ? -11.344 10.312 7.953 1 98.94 194 LEU B N 1
ATOM 4211 C CA . LEU B 1 194 ? -11.047 10.195 9.375 1 98.94 194 LEU B CA 1
ATOM 4212 C C . LEU B 1 194 ? -9.555 9.992 9.609 1 98.94 194 LEU B C 1
ATOM 4214 O O . LEU B 1 194 ? -8.945 9.102 9.016 1 98.94 194 LEU B O 1
ATOM 4218 N N . VAL B 1 195 ? -8.938 10.828 10.438 1 98.94 195 VAL B N 1
ATOM 4219 C CA . VAL B 1 195 ? -7.559 10.641 10.883 1 98.94 195 VAL B CA 1
ATOM 4220 C C . VAL B 1 195 ? -7.484 10.766 12.398 1 98.94 195 VAL B C 1
ATOM 4222 O O . VAL B 1 195 ? -8.43 11.219 13.039 1 98.94 195 VAL B O 1
ATOM 4225 N N . ALA B 1 196 ? -6.445 10.336 13.008 1 98.88 196 ALA B N 1
ATOM 4226 C CA . ALA B 1 196 ? -6.262 10.461 14.453 1 98.88 196 ALA B CA 1
ATOM 4227 C C . ALA B 1 196 ? -4.785 10.406 14.82 1 98.88 196 ALA B C 1
ATOM 4229 O O . ALA B 1 196 ? -4.039 9.57 14.312 1 98.88 196 ALA B O 1
ATOM 4230 N N . HIS B 1 197 ? -4.426 11.344 15.633 1 98.69 197 HIS B N 1
ATOM 4231 C CA . HIS B 1 197 ? -3.162 11.156 16.328 1 98.69 197 HIS B CA 1
ATOM 4232 C C . HIS B 1 197 ? -3.176 9.867 17.141 1 98.69 197 HIS B C 1
ATOM 4234 O O . HIS B 1 197 ? -4.016 9.695 18.031 1 98.69 197 HIS B O 1
ATOM 4240 N N . ALA B 1 198 ? -2.322 9.031 16.906 1 98.38 198 ALA B N 1
ATOM 4241 C CA . ALA B 1 198 ? -2.186 7.766 17.641 1 98.38 198 ALA B CA 1
ATOM 4242 C C . ALA B 1 198 ? -0.754 7.242 17.562 1 98.38 198 ALA B C 1
ATOM 4244 O O . ALA B 1 198 ? -0.164 7.188 16.469 1 98.38 198 ALA B O 1
ATOM 4245 N N . GLY B 1 199 ? -0.232 6.871 18.688 1 95.69 199 GLY B N 1
ATOM 4246 C CA . GLY B 1 199 ? 1.12 6.336 18.719 1 95.69 199 GLY B CA 1
ATOM 4247 C C . GLY B 1 199 ? 2.186 7.414 18.797 1 95.69 199 GLY B C 1
ATOM 4248 O O . GLY B 1 199 ? 3.35 7.164 18.469 1 95.69 199 GLY B O 1
ATOM 4249 N N . GLU B 1 200 ? 1.826 8.664 19.078 1 92.25 200 GLU B N 1
ATOM 4250 C CA . GLU B 1 200 ? 2.809 9.711 19.344 1 92.25 200 GLU B CA 1
ATOM 4251 C C . GLU B 1 200 ? 3.402 9.555 20.75 1 92.25 200 GLU B C 1
ATOM 4253 O O . GLU B 1 200 ? 4.621 9.461 20.906 1 92.25 200 GLU B O 1
ATOM 4258 N N . GLU B 1 201 ? 2.539 9.594 21.688 1 91.25 201 GLU B N 1
ATOM 4259 C CA . GLU B 1 201 ? 2.875 9.32 23.078 1 91.25 201 GLU B CA 1
ATOM 4260 C C . GLU B 1 201 ? 2.287 7.988 23.547 1 91.25 201 GLU B C 1
ATOM 4262 O O . GLU B 1 201 ? 2.936 7.23 24.266 1 91.25 201 GLU B O 1
ATOM 4267 N N . GLY B 1 202 ? 1.039 7.828 23.125 1 93.12 202 GLY B N 1
ATOM 4268 C CA . GLY B 1 202 ? 0.383 6.57 23.438 1 93.12 202 GLY B CA 1
ATOM 4269 C C . GLY B 1 202 ? 1.042 5.371 22.781 1 93.12 202 GLY B C 1
ATOM 4270 O O . GLY B 1 202 ? 1.638 5.492 21.703 1 93.12 202 GLY B O 1
ATOM 4271 N N . ASP B 1 203 ? 0.876 4.211 23.406 1 96.31 203 ASP B N 1
ATOM 4272 C CA . ASP B 1 203 ? 1.505 3.006 22.875 1 96.31 203 ASP B CA 1
ATOM 4273 C C . ASP B 1 203 ? 0.736 2.469 21.672 1 96.31 203 ASP B C 1
ATOM 4275 O O . ASP B 1 203 ? -0.187 3.121 21.172 1 96.31 203 ASP B O 1
ATOM 4279 N N . ALA B 1 204 ? 1.122 1.338 21.141 1 98.06 204 ALA B N 1
ATOM 4280 C CA . ALA B 1 204 ? 0.586 0.771 19.906 1 98.06 204 ALA B CA 1
ATOM 4281 C C . ALA B 1 204 ? -0.903 0.468 20.047 1 98.06 204 ALA B C 1
ATOM 4283 O O . ALA B 1 204 ? -1.624 0.404 19.047 1 98.06 204 ALA B O 1
ATOM 4284 N N . SER B 1 205 ? -1.4 0.282 21.266 1 98.25 205 SER B N 1
ATOM 4285 C CA . SER B 1 205 ? -2.822 0.012 21.453 1 98.25 205 SER B CA 1
ATOM 4286 C C . SER B 1 205 ? -3.674 1.193 21 1 98.25 205 SER B C 1
ATOM 4288 O O . SER B 1 205 ? -4.809 1.013 20.547 1 98.25 205 SER B O 1
ATOM 4290 N N . TYR B 1 206 ? -3.15 2.443 21.094 1 98.5 206 TYR B N 1
ATOM 4291 C CA . TYR B 1 206 ? -3.869 3.615 20.594 1 98.5 206 TYR B CA 1
ATOM 4292 C C . TYR B 1 206 ? -4.047 3.555 19.094 1 98.5 206 TYR B C 1
ATOM 4294 O O . TYR B 1 206 ? -5.09 3.953 18.562 1 98.5 206 TYR B O 1
ATOM 4302 N N . ILE B 1 207 ? -2.986 3.086 18.422 1 98.75 207 ILE B N 1
ATOM 4303 C CA . ILE B 1 207 ? -3.064 2.926 16.969 1 98.75 207 ILE B CA 1
ATOM 4304 C C . ILE B 1 207 ? -4.105 1.863 16.625 1 98.75 207 ILE B C 1
ATOM 4306 O O . ILE B 1 207 ? -4.941 2.068 15.742 1 98.75 207 ILE B O 1
ATOM 4310 N N . LYS B 1 208 ? -4.039 0.753 17.359 1 98.56 208 LYS B N 1
ATOM 4311 C CA . LYS B 1 208 ? -4.996 -0.33 17.156 1 98.56 208 LYS B CA 1
ATOM 4312 C C . LYS B 1 208 ? -6.43 0.158 17.328 1 98.56 208 LYS B C 1
ATOM 4314 O O . LYS B 1 208 ? -7.305 -0.157 16.516 1 98.56 208 LYS B O 1
ATOM 4319 N N . GLU B 1 209 ? -6.707 0.934 18.375 1 98.62 209 GLU B N 1
ATOM 4320 C CA . GLU B 1 209 ? -8.039 1.473 18.625 1 98.62 209 GLU B CA 1
ATOM 4321 C C . GLU B 1 209 ? -8.461 2.439 17.516 1 98.62 209 GLU B C 1
ATOM 4323 O O . GLU B 1 209 ? -9.617 2.441 17.094 1 98.62 209 GLU B O 1
ATOM 4328 N N . ALA B 1 210 ? -7.52 3.311 17.125 1 98.81 210 ALA B N 1
ATOM 4329 C CA . ALA B 1 210 ? -7.836 4.262 16.062 1 98.81 210 ALA B CA 1
ATOM 4330 C C . ALA B 1 210 ? -8.266 3.539 14.781 1 98.81 210 ALA B C 1
ATOM 4332 O O . ALA B 1 210 ? -9.203 3.963 14.109 1 98.81 210 ALA B O 1
ATOM 4333 N N . LEU B 1 211 ? -7.594 2.449 14.484 1 98.69 211 LEU B N 1
ATOM 4334 C CA . LEU B 1 211 ? -7.883 1.682 13.281 1 98.69 211 LEU B CA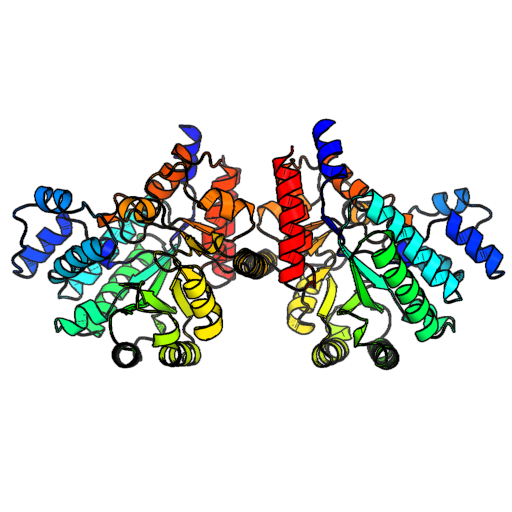 1
ATOM 4335 C C . LEU B 1 211 ? -9.18 0.895 13.438 1 98.69 211 LEU B C 1
ATOM 4337 O O . LEU B 1 211 ? -10.047 0.938 12.562 1 98.69 211 LEU B O 1
ATOM 4341 N N . ASP B 1 212 ? -9.375 0.217 14.555 1 98.56 212 ASP B N 1
ATOM 4342 C CA . ASP B 1 212 ? -10.422 -0.792 14.703 1 98.56 212 ASP B CA 1
ATOM 4343 C C . ASP B 1 212 ? -11.727 -0.166 15.188 1 98.56 212 ASP B C 1
ATOM 4345 O O . ASP B 1 212 ? -12.812 -0.653 14.859 1 98.56 212 ASP B O 1
ATOM 4349 N N . ILE B 1 213 ? -11.562 0.846 15.992 1 98.75 213 ILE B N 1
ATOM 4350 C CA . ILE B 1 213 ? -12.75 1.424 16.609 1 98.75 213 ILE B CA 1
ATOM 4351 C C . ILE B 1 213 ? -13.164 2.691 15.867 1 98.75 213 ILE B C 1
ATOM 4353 O O . ILE B 1 213 ? -14.328 2.855 15.508 1 98.75 213 ILE B O 1
ATOM 4357 N N . LEU B 1 214 ? -12.219 3.535 15.539 1 98.81 214 LEU B N 1
ATOM 4358 C CA . LEU B 1 214 ? -12.547 4.777 14.852 1 98.81 214 LEU B CA 1
ATOM 4359 C C . LEU B 1 214 ? -12.602 4.57 13.344 1 98.81 214 LEU B C 1
ATOM 4361 O O . LEU B 1 214 ? -13.156 5.398 12.617 1 98.81 214 LEU B O 1
ATOM 4365 N N . ASN B 1 215 ? -11.953 3.51 12.836 1 98.44 215 ASN B N 1
ATOM 4366 C CA . ASN B 1 215 ? -11.906 3.209 11.406 1 98.44 215 ASN B CA 1
ATOM 4367 C C . ASN B 1 215 ? -11.273 4.348 10.617 1 98.44 215 ASN B C 1
ATOM 4369 O O . ASN B 1 215 ? -11.828 4.797 9.609 1 98.44 215 ASN B O 1
ATOM 4373 N N . ILE B 1 216 ? -10.195 4.785 11.078 1 98.88 216 ILE B N 1
ATOM 4374 C CA . ILE B 1 216 ? -9.547 5.945 10.477 1 98.88 216 ILE B CA 1
ATOM 4375 C C . ILE B 1 216 ? -8.969 5.566 9.117 1 98.88 216 ILE B C 1
ATOM 4377 O O . ILE B 1 216 ? -8.742 4.387 8.836 1 98.88 216 ILE B O 1
ATOM 4381 N N . ASP B 1 217 ? -8.711 6.633 8.289 1 98.75 217 ASP B N 1
ATOM 4382 C CA . ASP B 1 217 ? -8.195 6.488 6.934 1 98.75 217 ASP B CA 1
ATOM 4383 C C . ASP B 1 217 ? -6.691 6.734 6.887 1 98.75 217 ASP B C 1
ATOM 4385 O O . ASP B 1 217 ? -6.031 6.406 5.898 1 98.75 217 ASP B O 1
ATOM 4389 N N . ARG B 1 218 ? -6.137 7.277 7.914 1 98.88 218 ARG B N 1
ATOM 4390 C CA . ARG B 1 218 ? -4.73 7.652 8 1 98.88 218 ARG B CA 1
ATOM 4391 C C . ARG B 1 218 ? -4.285 7.781 9.453 1 98.88 218 ARG B C 1
ATOM 4393 O O . ARG B 1 218 ? -5.035 8.281 10.297 1 98.88 218 ARG B O 1
ATOM 4400 N N . ILE B 1 219 ? -3.096 7.336 9.742 1 98.88 219 ILE B N 1
ATOM 4401 C CA . ILE B 1 219 ? -2.543 7.406 11.094 1 98.88 219 ILE B CA 1
ATOM 4402 C C . ILE B 1 219 ? -1.669 8.648 11.227 1 98.88 219 ILE B C 1
ATOM 4404 O O . ILE B 1 219 ? -0.639 8.773 10.562 1 98.88 219 ILE B O 1
ATOM 4408 N N . ASP B 1 220 ? -2.055 9.555 12.047 1 98.81 220 ASP B N 1
ATOM 4409 C CA . ASP B 1 220 ? -1.206 10.711 12.328 1 98.81 220 ASP B CA 1
ATOM 4410 C C . ASP B 1 220 ? -0.174 10.383 13.406 1 98.81 220 ASP B C 1
ATOM 4412 O O . ASP B 1 220 ? -0.533 10 14.523 1 98.81 220 ASP B O 1
ATOM 4416 N N . HIS B 1 221 ? 1.094 10.57 13.102 1 98.06 221 HIS B N 1
ATOM 4417 C CA . HIS B 1 221 ? 2.287 10.156 13.836 1 98.06 221 HIS B CA 1
ATOM 4418 C C . HIS B 1 221 ? 2.541 8.664 13.688 1 98.06 221 HIS B C 1
ATOM 4420 O O . HIS B 1 221 ? 3.115 8.227 12.688 1 98.06 221 HIS B O 1
ATOM 4426 N N . GLY B 1 222 ? 2.041 7.867 14.586 1 97 222 GLY B N 1
ATOM 4427 C CA . GLY B 1 222 ? 2.174 6.426 14.477 1 97 222 GLY B CA 1
ATOM 4428 C C . GLY B 1 222 ? 3.549 5.922 14.875 1 97 222 GLY B C 1
ATOM 4429 O O . GLY B 1 222 ? 3.92 4.793 14.555 1 97 222 GLY B O 1
ATOM 4430 N N . ASN B 1 223 ? 4.418 6.66 15.562 1 94.56 223 ASN B N 1
ATOM 4431 C CA . ASN B 1 223 ? 5.801 6.344 15.891 1 94.56 223 ASN B CA 1
ATOM 4432 C C . ASN B 1 223 ? 5.914 4.996 16.594 1 94.56 223 ASN B C 1
ATOM 4434 O O . ASN B 1 223 ? 6.828 4.219 16.328 1 94.56 223 ASN B O 1
ATOM 4438 N N . ARG B 1 224 ? 4.996 4.73 17.438 1 96.31 224 ARG B N 1
ATOM 4439 C CA . ARG B 1 224 ? 5.137 3.598 18.359 1 96.31 224 ARG B CA 1
ATOM 4440 C C . ARG B 1 224 ? 4.496 2.344 17.766 1 96.31 224 ARG B C 1
ATOM 4442 O O . ARG B 1 224 ? 4.281 1.361 18.484 1 96.31 224 ARG B O 1
ATOM 4449 N N . ILE B 1 225 ? 4.168 2.404 16.469 1 98.25 225 ILE B N 1
ATOM 4450 C CA . ILE B 1 225 ? 3.654 1.216 15.789 1 98.25 225 ILE B CA 1
ATOM 4451 C C . ILE B 1 225 ? 4.703 0.107 15.828 1 98.25 225 ILE B C 1
ATOM 4453 O O . ILE B 1 225 ? 4.371 -1.074 15.711 1 98.25 225 ILE B O 1
ATOM 4457 N N . THR B 1 226 ? 5.98 0.407 16.016 1 97.19 226 THR B N 1
ATOM 4458 C CA . THR B 1 226 ? 7.102 -0.528 16.047 1 97.19 226 THR B CA 1
ATOM 4459 C C . THR B 1 226 ? 6.965 -1.483 17.234 1 97.19 226 THR B C 1
ATOM 4461 O O . THR B 1 226 ? 7.629 -2.521 17.281 1 97.19 226 THR B O 1
ATOM 4464 N N . GLU B 1 227 ? 6.102 -1.113 18.172 1 97.69 227 GLU B N 1
ATOM 4465 C CA . GLU B 1 227 ? 5.926 -1.923 19.375 1 97.69 227 GLU B CA 1
ATOM 4466 C C . GLU B 1 227 ? 5.008 -3.113 19.109 1 97.69 227 GLU B C 1
ATOM 4468 O O . GLU B 1 227 ? 4.875 -4 19.953 1 97.69 227 GLU B O 1
ATOM 4473 N N . ASP B 1 228 ? 4.379 -3.18 18 1 98.19 228 ASP B N 1
ATOM 4474 C CA . ASP B 1 228 ? 3.434 -4.234 17.641 1 98.19 228 ASP B CA 1
ATOM 4475 C C . ASP B 1 228 ? 3.668 -4.723 16.219 1 98.19 228 ASP B C 1
ATOM 4477 O O . ASP B 1 228 ? 3.131 -4.152 15.266 1 98.19 228 ASP B O 1
ATOM 4481 N N . ARG B 1 229 ? 4.34 -5.848 16.062 1 97.69 229 ARG B N 1
ATOM 4482 C CA . ARG B 1 229 ? 4.734 -6.398 14.773 1 97.69 229 ARG B CA 1
ATOM 4483 C C . ARG B 1 229 ? 3.512 -6.711 13.914 1 97.69 229 ARG B C 1
ATOM 4485 O O . ARG B 1 229 ? 3.531 -6.508 12.695 1 97.69 229 ARG B O 1
ATOM 4492 N N . LEU B 1 230 ? 2.512 -7.242 14.508 1 97.94 230 LEU B N 1
ATOM 4493 C CA . LEU B 1 230 ? 1.283 -7.57 13.797 1 97.94 230 LEU B CA 1
ATOM 4494 C C . LEU B 1 230 ? 0.615 -6.309 13.258 1 97.94 230 LEU B C 1
ATOM 4496 O O . LEU B 1 230 ? 0.144 -6.285 12.117 1 97.94 230 LEU B O 1
ATOM 4500 N N . LEU B 1 231 ? 0.578 -5.297 14.086 1 98.25 231 LEU B N 1
ATOM 4501 C CA . LEU B 1 231 ? -0.008 -4.023 13.688 1 98.25 231 LEU B CA 1
ATOM 4502 C C . LEU B 1 231 ? 0.789 -3.391 12.555 1 98.25 231 LEU B C 1
ATOM 4504 O O . LEU B 1 231 ? 0.211 -2.826 11.617 1 98.25 231 LEU B O 1
ATOM 4508 N N . MET B 1 232 ? 2.084 -3.443 12.656 1 98.25 232 MET B N 1
ATOM 4509 C CA . MET B 1 232 ? 2.955 -2.924 11.609 1 98.25 232 MET B CA 1
ATOM 4510 C C . MET B 1 232 ? 2.703 -3.646 10.289 1 98.25 232 MET B C 1
ATOM 4512 O O . MET B 1 232 ? 2.627 -3.012 9.234 1 98.25 232 MET B O 1
ATOM 4516 N N . THR B 1 233 ? 2.543 -4.953 10.383 1 98.38 233 THR B N 1
ATOM 4517 C CA . THR B 1 233 ? 2.277 -5.77 9.203 1 98.38 233 THR B CA 1
ATOM 4518 C C . THR B 1 233 ? 0.937 -5.391 8.578 1 98.38 233 THR B C 1
ATOM 4520 O O . THR B 1 233 ? 0.84 -5.223 7.359 1 98.38 233 THR B O 1
ATOM 4523 N N . ARG B 1 234 ? -0.02 -5.238 9.406 1 97.88 234 ARG B N 1
ATOM 4524 C CA . ARG B 1 234 ? -1.345 -4.855 8.93 1 97.88 234 ARG B CA 1
ATOM 4525 C C . ARG B 1 234 ? -1.301 -3.51 8.211 1 97.88 234 ARG B C 1
ATOM 4527 O O . ARG B 1 234 ? -1.901 -3.346 7.152 1 97.88 234 ARG B O 1
ATOM 4534 N N . ALA B 1 235 ? -0.604 -2.572 8.828 1 98.44 235 ALA B N 1
ATOM 4535 C CA . ALA B 1 235 ? -0.49 -1.237 8.242 1 98.44 235 ALA B CA 1
ATOM 4536 C C . ALA B 1 235 ? 0.232 -1.283 6.898 1 98.44 235 ALA B C 1
ATOM 4538 O O . ALA B 1 235 ? -0.162 -0.6 5.953 1 98.44 235 ALA B O 1
ATOM 4539 N N . ALA B 1 236 ? 1.284 -2.068 6.812 1 98.44 236 ALA B N 1
ATOM 4540 C CA . ALA B 1 236 ? 2.027 -2.217 5.562 1 98.44 236 ALA B CA 1
ATOM 4541 C C . ALA B 1 236 ? 1.15 -2.824 4.473 1 98.44 236 ALA B C 1
ATOM 4543 O O . ALA B 1 236 ? 1.161 -2.363 3.328 1 98.44 236 ALA B O 1
ATOM 4544 N N . ARG B 1 237 ? 0.372 -3.799 4.82 1 98.19 237 ARG B N 1
ATOM 4545 C CA . ARG B 1 237 ? -0.456 -4.516 3.855 1 98.19 237 ARG B CA 1
ATOM 4546 C C . ARG B 1 237 ? -1.55 -3.611 3.295 1 98.19 237 ARG B C 1
ATOM 4548 O O . ARG B 1 237 ? -1.856 -3.666 2.102 1 98.19 237 ARG B O 1
ATOM 4555 N N . SER B 1 238 ? -2.082 -2.777 4.164 1 97.12 238 SER B N 1
ATOM 4556 C CA . SER B 1 238 ? -3.184 -1.919 3.738 1 97.12 238 SER B CA 1
ATOM 4557 C C . SER B 1 238 ? -2.67 -0.599 3.174 1 97.12 238 SER B C 1
ATOM 4559 O O . SER B 1 238 ? -3.445 0.202 2.648 1 97.12 238 SER B O 1
ATOM 4561 N N . ALA B 1 239 ? -1.386 -0.304 3.307 1 97.81 239 ALA B N 1
ATOM 4562 C CA . ALA B 1 239 ? -0.736 0.925 2.857 1 97.81 239 ALA B CA 1
ATOM 4563 C C . ALA B 1 239 ? -1.403 2.152 3.471 1 97.81 239 ALA B C 1
ATOM 4565 O O . ALA B 1 239 ? -1.556 3.182 2.805 1 97.81 239 ALA B O 1
ATOM 4566 N N . ILE B 1 240 ? -1.922 1.98 4.668 1 98.38 240 ILE B N 1
ATOM 4567 C CA . ILE B 1 240 ? -2.41 3.166 5.363 1 98.38 240 ILE B CA 1
ATOM 4568 C C . ILE B 1 240 ? -1.246 4.113 5.648 1 98.38 240 ILE B C 1
ATOM 4570 O O . ILE B 1 240 ? -0.192 3.682 6.125 1 98.38 240 ILE B O 1
ATOM 4574 N N . ALA B 1 241 ? -1.401 5.387 5.316 1 98.75 241 ALA B N 1
ATOM 4575 C CA . ALA B 1 241 ? -0.307 6.348 5.434 1 98.75 241 ALA B CA 1
ATOM 4576 C C . ALA B 1 241 ? -0.069 6.73 6.891 1 98.75 241 ALA B C 1
ATOM 4578 O O . ALA B 1 241 ? -1.015 6.824 7.676 1 98.75 241 ALA B O 1
ATOM 4579 N N . LEU B 1 242 ? 1.149 6.879 7.27 1 98.81 242 LEU B N 1
ATOM 4580 C CA . LEU B 1 242 ? 1.589 7.441 8.539 1 98.81 242 LEU B CA 1
ATOM 4581 C C . LEU B 1 242 ? 2.197 8.828 8.336 1 98.81 242 LEU B C 1
ATOM 4583 O O . LEU B 1 242 ? 3.039 9.016 7.457 1 98.81 242 LEU B O 1
ATOM 4587 N N . THR B 1 243 ? 1.777 9.781 9.094 1 98.88 243 THR B N 1
ATOM 4588 C CA . THR B 1 243 ? 2.361 11.117 9.008 1 98.88 243 THR B CA 1
ATOM 4589 C C . THR B 1 243 ? 3.375 11.336 10.125 1 98.88 243 THR B C 1
ATOM 4591 O O . THR B 1 243 ? 3.014 11.773 11.219 1 98.88 243 THR B O 1
ATOM 4594 N N . ILE B 1 244 ? 4.594 11.148 9.836 1 98.44 244 ILE B N 1
ATOM 4595 C CA . ILE B 1 244 ? 5.68 11.219 10.805 1 98.44 244 ILE B CA 1
ATOM 4596 C C . ILE B 1 244 ? 6.223 12.641 10.875 1 98.44 244 ILE B C 1
ATOM 4598 O O . ILE B 1 244 ? 6.352 13.32 9.852 1 98.44 244 ILE B O 1
ATOM 4602 N N . CYS B 1 245 ? 6.535 13.094 12.031 1 98.38 245 CYS B N 1
ATOM 4603 C CA . CYS B 1 245 ? 7 14.453 12.266 1 98.38 245 CYS B CA 1
ATOM 4604 C C . CYS B 1 245 ? 8.289 14.461 13.07 1 98.38 245 CYS B C 1
ATOM 4606 O O . CYS B 1 245 ? 8.273 14.664 14.289 1 98.38 245 CYS B O 1
ATOM 4608 N N . PRO B 1 246 ? 9.461 14.383 12.422 1 97.62 246 PRO B N 1
ATOM 4609 C CA . PRO B 1 246 ? 10.734 14.102 13.086 1 97.62 246 PRO B CA 1
ATOM 4610 C C . PRO B 1 246 ? 11.125 15.188 14.094 1 97.62 246 PRO B C 1
ATOM 4612 O O . PRO B 1 246 ? 11.5 14.875 15.227 1 97.62 246 PRO B O 1
ATOM 4615 N N . LEU B 1 247 ? 11.062 16.438 13.711 1 97.12 247 LEU B N 1
ATOM 4616 C CA . LEU B 1 247 ? 11.477 17.516 14.617 1 97.12 247 LEU B CA 1
ATOM 4617 C C . LEU B 1 247 ? 10.531 17.609 15.812 1 97.12 247 LEU B C 1
ATOM 4619 O O . LEU B 1 247 ? 10.961 17.891 16.922 1 97.12 247 LEU B O 1
ATOM 4623 N N . SER B 1 248 ? 9.219 17.406 15.523 1 96.38 248 SER B N 1
ATOM 4624 C CA . SER B 1 248 ? 8.25 17.328 16.609 1 96.38 248 SER B CA 1
ATOM 4625 C C . SER B 1 248 ? 8.602 16.203 17.578 1 96.38 248 SER B C 1
ATOM 4627 O O . SER B 1 248 ? 8.594 16.406 18.797 1 96.38 248 SER B O 1
ATOM 4629 N N . ASN B 1 249 ? 8.938 15 17.047 1 94.31 249 ASN B N 1
ATOM 4630 C CA . ASN B 1 249 ? 9.297 13.852 17.875 1 94.31 249 ASN B CA 1
ATOM 4631 C C . ASN B 1 249 ? 10.508 14.148 18.75 1 94.31 249 ASN B C 1
ATOM 4633 O O . ASN B 1 249 ? 10.57 13.703 19.906 1 94.31 249 ASN B O 1
ATOM 4637 N N . GLN B 1 250 ? 11.453 14.859 18.172 1 93.69 250 GLN B N 1
ATOM 4638 C CA . GLN B 1 250 ? 12.648 15.211 18.922 1 93.69 250 GLN B CA 1
ATOM 4639 C C . GLN B 1 250 ? 12.328 16.234 20.016 1 93.69 250 GLN B C 1
ATOM 4641 O O . GLN B 1 250 ? 12.711 16.062 21.172 1 93.69 250 GLN B O 1
ATOM 4646 N N . LYS B 1 251 ? 11.664 17.312 19.688 1 93.19 251 LYS B N 1
ATOM 4647 C CA . LYS B 1 251 ? 11.375 18.422 20.594 1 93.19 251 LYS B CA 1
ATOM 4648 C C . LYS B 1 251 ? 10.539 17.953 21.781 1 93.19 251 LYS B C 1
ATOM 4650 O O . LYS B 1 251 ? 10.711 18.453 22.891 1 93.19 251 LYS B O 1
ATOM 4655 N N . LEU B 1 252 ? 9.656 17.016 21.516 1 90.69 252 LEU B N 1
ATOM 4656 C CA . LEU B 1 252 ? 8.742 16.547 22.547 1 90.69 252 LEU B CA 1
ATOM 4657 C C . LEU B 1 252 ? 9.328 15.336 23.281 1 90.69 252 LEU B C 1
ATOM 4659 O O . LEU B 1 252 ? 8.648 14.711 24.094 1 90.69 252 LEU B O 1
ATOM 4663 N N . GLN B 1 253 ? 10.57 14.984 22.906 1 88.5 253 GLN B N 1
ATOM 4664 C CA . GLN B 1 253 ? 11.383 14 23.609 1 88.5 253 GLN B CA 1
ATOM 4665 C C . GLN B 1 253 ? 10.836 12.586 23.422 1 88.5 253 GLN B C 1
ATOM 4667 O O . GLN B 1 253 ? 11.102 11.695 24.219 1 88.5 253 GLN B O 1
ATOM 4672 N N . VAL B 1 254 ? 10.062 12.477 22.391 1 86.56 254 VAL B N 1
ATOM 4673 C CA . VAL B 1 254 ? 9.633 11.148 21.984 1 86.56 254 VAL B CA 1
ATOM 4674 C C . VAL B 1 254 ? 10.812 10.375 21.391 1 86.56 254 VAL B C 1
ATOM 4676 O O . VAL B 1 254 ? 10.961 9.18 21.641 1 86.56 254 VAL B O 1
ATOM 4679 N N . VAL B 1 255 ? 11.586 11.062 20.594 1 90.94 255 VAL B N 1
ATOM 4680 C CA . VAL B 1 255 ? 12.844 10.594 20.031 1 90.94 255 VAL B CA 1
ATOM 4681 C C . VAL B 1 255 ? 13.961 11.586 20.328 1 90.94 255 VAL B C 1
ATOM 4683 O O . VAL B 1 255 ? 14.289 12.438 19.5 1 90.94 255 VAL B O 1
ATOM 4686 N N . PRO B 1 256 ? 14.633 11.438 21.438 1 89.88 256 PRO B N 1
ATOM 4687 C CA . PRO B 1 256 ? 15.602 12.445 21.859 1 89.88 256 PRO B CA 1
ATOM 4688 C C . PRO B 1 256 ? 16.781 12.57 20.906 1 89.88 256 PRO B C 1
ATOM 4690 O O . PRO B 1 256 ? 17.359 13.656 20.766 1 89.88 256 PRO B O 1
ATOM 4693 N N . ASP B 1 257 ? 17.125 11.516 20.328 1 94.62 257 ASP B N 1
ATOM 4694 C CA . ASP B 1 257 ? 18.219 11.477 19.359 1 94.62 257 ASP B CA 1
ATOM 4695 C C . ASP B 1 257 ? 17.719 11.07 17.969 1 94.62 257 ASP B C 1
ATOM 4697 O O . ASP B 1 257 ? 17.344 9.914 17.766 1 94.62 257 ASP B O 1
ATOM 4701 N N . LEU B 1 258 ? 17.781 11.984 17 1 95.31 258 LEU B N 1
ATOM 4702 C CA . LEU B 1 258 ? 17.25 11.75 15.664 1 95.31 258 LEU B CA 1
ATOM 4703 C C . LEU B 1 258 ? 17.984 10.594 14.984 1 95.31 258 LEU B C 1
ATOM 4705 O O . LEU B 1 258 ? 17.453 9.969 14.07 1 95.31 258 LEU B O 1
ATOM 4709 N N . ARG B 1 259 ? 19.266 10.289 15.461 1 95.5 259 ARG B N 1
ATOM 4710 C CA . ARG B 1 259 ? 20.016 9.172 14.914 1 95.5 259 ARG B CA 1
ATOM 4711 C C . ARG B 1 259 ? 19.297 7.848 15.141 1 95.5 259 ARG B C 1
ATOM 4713 O O . ARG B 1 259 ? 19.547 6.863 14.445 1 95.5 259 ARG B O 1
ATOM 4720 N N . ASN B 1 260 ? 18.328 7.844 16.031 1 95.38 260 ASN B N 1
ATOM 4721 C CA . ASN B 1 260 ? 17.578 6.648 16.375 1 95.38 260 ASN B CA 1
ATOM 4722 C C . ASN B 1 260 ? 16.125 6.746 15.922 1 95.38 260 ASN B C 1
ATOM 4724 O O . ASN B 1 260 ? 15.273 5.988 16.391 1 95.38 260 ASN B O 1
ATOM 4728 N N . HIS B 1 261 ? 15.844 7.715 15.141 1 96.62 261 HIS B N 1
ATOM 4729 C CA . HIS B 1 261 ? 14.469 7.883 14.695 1 96.62 261 HIS B CA 1
ATOM 4730 C C . HIS B 1 261 ? 13.969 6.637 13.977 1 96.62 261 HIS B C 1
ATOM 4732 O O . HIS B 1 261 ? 14.688 6.043 13.172 1 96.62 261 HIS B O 1
ATOM 4738 N N . PRO B 1 262 ? 12.727 6.242 14.156 1 96.19 262 PRO B N 1
ATOM 4739 C CA . PRO B 1 262 ? 12.227 4.973 13.617 1 96.19 262 PRO B CA 1
ATOM 4740 C C . PRO B 1 262 ? 11.875 5.051 12.141 1 96.19 262 PRO B C 1
ATOM 4742 O O . PRO B 1 262 ? 11.633 4.023 11.5 1 96.19 262 PRO B O 1
ATOM 4745 N N . LEU B 1 263 ? 11.844 6.215 11.539 1 97.44 263 LEU B N 1
ATOM 4746 C CA . LEU B 1 263 ? 11.32 6.41 10.188 1 97.44 263 LEU B CA 1
ATOM 4747 C C . LEU B 1 263 ? 12.055 5.523 9.188 1 97.44 263 LEU B C 1
ATOM 4749 O O . LEU B 1 263 ? 11.422 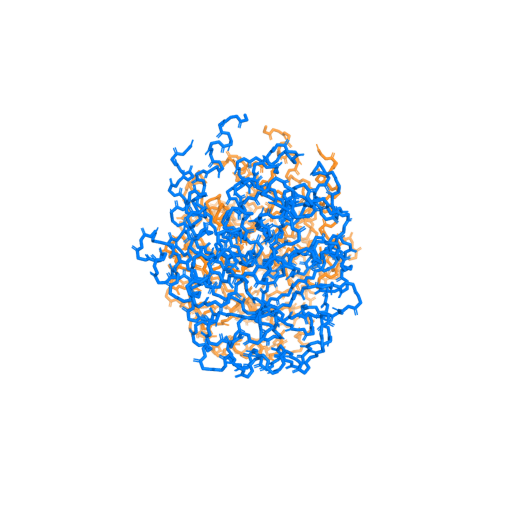4.84 8.375 1 97.44 263 LEU B O 1
ATOM 4753 N N . PRO B 1 264 ? 13.438 5.445 9.219 1 96.88 264 PRO B N 1
ATOM 4754 C CA . PRO B 1 264 ? 14.109 4.578 8.25 1 96.88 264 PRO B CA 1
ATOM 4755 C C . PRO B 1 264 ? 13.672 3.117 8.367 1 96.88 264 PRO B C 1
ATOM 4757 O O . PRO B 1 264 ? 13.508 2.434 7.355 1 96.88 264 PRO B O 1
ATOM 4760 N N . TYR B 1 265 ? 13.531 2.672 9.602 1 96.75 265 TYR B N 1
ATOM 4761 C CA . TYR B 1 265 ? 13.094 1.303 9.844 1 96.75 265 TYR B CA 1
ATOM 4762 C C . TYR B 1 265 ? 11.68 1.082 9.305 1 96.75 265 TYR B C 1
ATOM 4764 O O . TYR B 1 265 ? 11.414 0.082 8.633 1 96.75 265 TYR B O 1
ATOM 4772 N N . LEU B 1 266 ? 10.758 1.997 9.586 1 97.94 266 LEU B N 1
ATOM 4773 C CA . LEU B 1 266 ? 9.383 1.9 9.109 1 97.94 266 LEU B CA 1
ATOM 4774 C C . LEU B 1 266 ? 9.336 1.849 7.582 1 97.94 266 LEU B C 1
ATOM 4776 O O . LEU B 1 266 ? 8.57 1.069 7.008 1 97.94 266 LEU B O 1
ATOM 4780 N N . LEU B 1 267 ? 10.117 2.715 6.973 1 97.31 267 LEU B N 1
ATOM 4781 C CA . LEU B 1 267 ? 10.188 2.758 5.52 1 97.31 267 LEU B CA 1
ATOM 4782 C C . LEU B 1 267 ? 10.648 1.414 4.957 1 97.31 267 LEU B C 1
ATOM 4784 O O . LEU B 1 267 ? 10.055 0.901 4.004 1 97.31 267 LEU B O 1
ATOM 4788 N N . ARG B 1 268 ? 11.602 0.786 5.582 1 94.75 268 ARG B N 1
ATOM 4789 C CA . ARG B 1 268 ? 12.141 -0.496 5.137 1 94.75 268 ARG B CA 1
ATOM 4790 C C . ARG B 1 268 ? 11.117 -1.613 5.332 1 94.75 268 ARG B C 1
ATOM 4792 O O . ARG B 1 268 ? 11.148 -2.617 4.617 1 94.75 268 ARG B O 1
ATOM 4799 N N . GLN B 1 269 ? 10.242 -1.398 6.262 1 96.62 269 GLN B N 1
ATOM 4800 C CA . GLN B 1 269 ? 9.219 -2.4 6.551 1 96.62 269 GLN B CA 1
ATOM 4801 C C . GLN B 1 269 ? 8.055 -2.289 5.574 1 96.62 269 GLN B C 1
ATOM 4803 O O . GLN B 1 269 ? 7.082 -3.043 5.676 1 96.62 269 GLN B O 1
ATOM 4808 N N . GLY B 1 270 ? 8.125 -1.374 4.664 1 96.62 270 GLY B N 1
ATOM 4809 C CA . GLY B 1 270 ? 7.117 -1.271 3.617 1 96.62 270 GLY B CA 1
ATOM 4810 C C . GLY B 1 270 ? 5.938 -0.395 4.008 1 96.62 270 GLY B C 1
ATOM 4811 O O . GLY B 1 270 ? 4.895 -0.423 3.354 1 96.62 270 GLY B O 1
ATOM 4812 N N . LEU B 1 271 ? 6.086 0.335 5.098 1 98.31 271 LEU B N 1
ATOM 4813 C CA . LEU B 1 271 ? 5.004 1.225 5.5 1 98.31 271 LEU B CA 1
ATOM 4814 C C . LEU B 1 271 ? 4.996 2.492 4.652 1 98.31 271 LEU B C 1
ATOM 4816 O O . LEU B 1 271 ? 6.043 2.936 4.18 1 98.31 271 LEU B O 1
ATOM 4820 N N . ARG B 1 272 ? 3.807 3.059 4.414 1 98.31 272 ARG B N 1
ATOM 4821 C CA . ARG B 1 272 ? 3.643 4.324 3.707 1 98.31 272 ARG B CA 1
ATOM 4822 C C . ARG B 1 272 ? 3.879 5.508 4.641 1 98.31 272 ARG B C 1
ATOM 4824 O O . ARG B 1 272 ? 2.928 6.145 5.098 1 98.31 272 ARG B O 1
ATOM 4831 N N . VAL B 1 273 ? 5.125 5.875 4.801 1 98.5 273 VAL B N 1
ATOM 4832 C CA . VAL B 1 273 ? 5.457 6.938 5.746 1 98.5 273 VAL B CA 1
ATOM 4833 C C . VAL B 1 273 ? 5.609 8.266 5 1 98.5 273 VAL B C 1
ATOM 4835 O O . VAL B 1 273 ? 6.055 8.289 3.852 1 98.5 273 VAL B O 1
ATOM 4838 N N . THR B 1 274 ? 5.227 9.281 5.574 1 98.81 274 THR B N 1
ATOM 4839 C CA . THR B 1 274 ? 5.406 10.641 5.09 1 98.81 274 THR B CA 1
ATOM 4840 C C . THR B 1 274 ? 6.109 11.5 6.141 1 98.81 274 THR B C 1
ATOM 4842 O O . THR B 1 274 ? 6.117 11.156 7.324 1 98.81 274 THR B O 1
ATOM 4845 N N . ILE B 1 275 ? 6.742 12.555 5.727 1 98.75 275 ILE B N 1
ATOM 4846 C CA . ILE B 1 275 ? 7.406 13.5 6.621 1 98.75 275 ILE B CA 1
ATOM 4847 C C . ILE B 1 275 ? 6.621 14.812 6.66 1 98.75 275 ILE B C 1
ATOM 4849 O O . ILE B 1 275 ? 6.246 15.352 5.617 1 98.75 275 ILE B O 1
ATOM 4853 N N . ASN B 1 276 ? 6.395 15.32 7.844 1 98.88 276 ASN B N 1
ATOM 4854 C CA . ASN B 1 276 ? 5.586 16.516 8.047 1 98.88 276 ASN B CA 1
ATOM 4855 C C . ASN B 1 276 ? 6.129 17.375 9.18 1 98.88 276 ASN B C 1
ATOM 4857 O O . ASN B 1 276 ? 7.012 16.953 9.922 1 98.88 276 ASN B O 1
ATOM 4861 N N . SER B 1 277 ? 5.574 18.562 9.359 1 98.56 277 SER B N 1
ATOM 4862 C CA . SER B 1 277 ? 6.168 19.531 10.281 1 98.56 277 SER B CA 1
ATOM 4863 C C . SER B 1 277 ? 5.414 19.562 11.602 1 98.56 277 SER B C 1
ATOM 4865 O O . SER B 1 277 ? 5.969 19.969 12.625 1 98.56 277 SER B O 1
ATOM 4867 N N . ASP B 1 278 ? 4.141 19.172 11.586 1 98.31 278 ASP B N 1
ATOM 4868 C CA . ASP B 1 278 ? 3.311 19.234 12.781 1 98.31 278 ASP B CA 1
ATOM 4869 C C . ASP B 1 278 ? 3.086 20.672 13.234 1 98.31 278 ASP B C 1
ATOM 4871 O O . ASP B 1 278 ? 2.279 21.391 12.641 1 98.31 278 ASP B O 1
ATOM 4875 N N . ASP B 1 279 ? 3.797 21.203 14.258 1 98.12 279 ASP B N 1
ATOM 4876 C CA . ASP B 1 279 ? 3.742 22.562 14.766 1 98.12 279 ASP B CA 1
ATOM 4877 C C . ASP B 1 279 ? 5.078 23.281 14.562 1 98.12 279 ASP B C 1
ATOM 4879 O O . ASP B 1 279 ? 5.797 23.547 15.523 1 98.12 279 ASP B O 1
ATOM 4883 N N . PRO B 1 280 ? 5.352 23.734 13.32 1 97.69 280 PRO B N 1
ATOM 4884 C CA . PRO B 1 280 ? 6.719 24.094 12.945 1 97.69 280 PRO B CA 1
ATOM 4885 C C . PRO B 1 280 ? 7.219 25.344 13.672 1 97.69 280 PRO B C 1
ATOM 4887 O O . PRO B 1 280 ? 8.422 25.469 13.93 1 97.69 280 PRO B O 1
ATOM 4890 N N . ALA B 1 281 ? 6.379 26.266 14.008 1 96.5 281 ALA B N 1
ATOM 4891 C CA . ALA B 1 281 ? 6.805 27.469 14.727 1 96.5 281 ALA B CA 1
ATOM 4892 C C . ALA B 1 281 ? 7.359 27.125 16.109 1 96.5 281 ALA B C 1
ATOM 4894 O O . ALA B 1 281 ? 8.188 27.844 16.656 1 96.5 281 ALA B O 1
ATOM 4895 N N . TYR B 1 282 ? 6.922 26.016 16.609 1 95.5 282 TYR B N 1
ATOM 4896 C CA . TYR B 1 282 ? 7.27 25.625 17.969 1 95.5 282 TYR B CA 1
ATOM 4897 C C . TYR B 1 282 ? 8.375 24.578 17.969 1 95.5 282 TYR B C 1
ATOM 4899 O O . TYR B 1 282 ? 9.133 24.453 18.938 1 95.5 282 TYR B O 1
ATOM 4907 N N . PHE B 1 283 ? 8.422 23.828 16.859 1 94.81 283 PHE B N 1
ATOM 4908 C CA . PHE B 1 283 ? 9.281 22.641 16.891 1 94.81 283 PHE B CA 1
ATOM 4909 C C . PHE B 1 283 ? 10.555 22.891 16.078 1 94.81 283 PHE B C 1
ATOM 4911 O O . PHE B 1 283 ? 11.414 22.016 16 1 94.81 283 PHE B O 1
ATOM 4918 N N . GLY B 1 284 ? 10.703 23.984 15.438 1 90.81 284 GLY B N 1
ATOM 4919 C CA . GLY B 1 284 ? 12.008 24.406 14.945 1 90.81 284 GLY B CA 1
ATOM 4920 C C . GLY B 1 284 ? 12.172 24.172 13.453 1 90.81 284 GLY B C 1
ATOM 4921 O O . GLY B 1 284 ? 13.289 24.266 12.93 1 90.81 284 GLY B O 1
ATOM 4922 N N . GLY B 1 285 ? 11.008 23.922 12.836 1 96.5 285 GLY B N 1
ATOM 4923 C CA . GLY B 1 285 ? 11.234 23.781 11.406 1 96.5 285 GLY B CA 1
ATOM 4924 C C . GLY B 1 285 ? 10.008 23.297 10.656 1 96.5 285 GLY B C 1
ATOM 4925 O O . GLY B 1 285 ? 9.164 22.609 11.219 1 96.5 285 GLY B O 1
ATOM 4926 N N . TYR B 1 286 ? 10.039 23.734 9.414 1 98.5 286 TYR B N 1
ATOM 4927 C CA . TYR B 1 286 ? 8.977 23.328 8.5 1 98.5 286 TYR B CA 1
ATOM 4928 C C . TYR B 1 286 ? 9.359 22.047 7.754 1 98.5 286 TYR B C 1
ATOM 4930 O O . TYR B 1 286 ? 10.273 21.328 8.164 1 98.5 286 TYR B O 1
ATOM 4938 N N . VAL B 1 287 ? 8.648 21.672 6.707 1 98.75 287 VAL B N 1
ATOM 4939 C CA . VAL B 1 287 ? 8.719 20.328 6.152 1 98.75 287 VAL B CA 1
ATOM 4940 C C . VAL B 1 287 ? 10.117 20.062 5.594 1 98.75 287 VAL B C 1
ATOM 4942 O O . VAL B 1 287 ? 10.688 18.984 5.797 1 98.75 287 VAL B O 1
ATOM 4945 N N . ASN B 1 288 ? 10.758 21.031 4.879 1 98.62 288 ASN B N 1
ATOM 4946 C CA . ASN B 1 288 ? 12.102 20.828 4.344 1 98.62 288 ASN B CA 1
ATOM 4947 C C . ASN B 1 288 ? 13.133 20.672 5.461 1 98.62 288 ASN B C 1
ATOM 4949 O O . ASN B 1 288 ? 14.117 19.938 5.301 1 98.62 288 ASN B O 1
ATOM 4953 N N . ASP B 1 289 ? 12.891 21.328 6.59 1 98.38 289 ASP B N 1
ATOM 4954 C CA . ASP B 1 289 ? 13.789 21.156 7.727 1 98.38 289 ASP B CA 1
ATOM 4955 C C . ASP B 1 289 ? 13.719 19.734 8.273 1 98.38 289 ASP B C 1
ATOM 4957 O O . ASP B 1 289 ? 14.727 19.188 8.727 1 98.38 289 ASP B O 1
ATOM 4961 N N . ASN B 1 290 ? 12.531 19.188 8.281 1 98.5 290 ASN B N 1
ATOM 4962 C CA . ASN B 1 290 ? 12.375 17.797 8.711 1 98.5 290 ASN B CA 1
ATOM 4963 C C . ASN B 1 290 ? 13.07 16.828 7.754 1 98.5 290 ASN B C 1
ATOM 4965 O O . ASN B 1 290 ? 13.734 15.891 8.188 1 98.5 290 ASN B O 1
ATOM 4969 N N . TYR B 1 291 ? 12.875 17.047 6.422 1 98.44 291 TYR B N 1
ATOM 4970 C CA . TYR B 1 291 ? 13.586 16.266 5.422 1 98.44 291 TYR B CA 1
ATOM 4971 C C . TYR B 1 291 ? 15.094 16.344 5.633 1 98.44 291 TYR B C 1
ATOM 4973 O O . TYR B 1 291 ? 15.773 15.312 5.66 1 98.44 291 TYR B O 1
ATOM 4981 N N . LYS B 1 292 ? 15.625 17.562 5.809 1 97.44 292 LYS B N 1
ATOM 4982 C CA . LYS B 1 292 ? 17.047 17.797 5.969 1 97.44 292 LYS B CA 1
ATOM 4983 C C . LYS B 1 292 ? 17.594 17.094 7.211 1 97.44 292 LYS B C 1
ATOM 4985 O O . LYS B 1 292 ? 18.672 16.5 7.176 1 97.44 292 LYS B O 1
ATOM 4990 N N . ALA B 1 293 ? 16.828 17.172 8.281 1 96.69 293 ALA B N 1
ATOM 4991 C CA . ALA B 1 293 ? 17.25 16.531 9.531 1 96.69 293 ALA B CA 1
ATOM 4992 C C . ALA B 1 293 ? 17.438 15.031 9.344 1 96.69 293 ALA B C 1
ATOM 4994 O O . ALA B 1 293 ? 18.422 14.461 9.812 1 96.69 293 ALA B O 1
ATOM 4995 N N . LEU B 1 294 ? 16.5 14.398 8.672 1 96.75 294 LEU B N 1
ATOM 4996 C CA . LEU B 1 294 ? 16.594 12.961 8.461 1 96.75 294 LEU B CA 1
ATOM 4997 C C . LEU B 1 294 ? 17.75 12.617 7.523 1 96.75 294 LEU B C 1
ATOM 4999 O O . LEU B 1 294 ? 18.375 11.57 7.672 1 96.75 294 LEU B O 1
ATOM 5003 N N . ALA B 1 295 ? 18 13.477 6.523 1 96.94 295 ALA B N 1
ATOM 5004 C CA . ALA B 1 295 ? 19.141 13.281 5.645 1 96.94 295 ALA B CA 1
ATOM 5005 C C . ALA B 1 295 ? 20.453 13.336 6.434 1 96.94 295 ALA B C 1
ATOM 5007 O O . ALA B 1 295 ? 21.344 12.523 6.211 1 96.94 295 ALA B O 1
ATOM 5008 N N . GLU B 1 296 ? 20.516 14.203 7.367 1 95.94 296 GLU B N 1
ATOM 5009 C CA . GLU B 1 296 ? 21.734 14.469 8.117 1 95.94 296 GLU B CA 1
ATOM 5010 C C . GLU B 1 296 ? 21.969 13.414 9.195 1 95.94 296 GLU B C 1
ATOM 5012 O O . GLU B 1 296 ? 23.094 12.992 9.43 1 95.94 296 GLU B O 1
ATOM 5017 N N . TYR B 1 297 ? 20.859 12.938 9.773 1 95.88 297 TYR B N 1
ATOM 5018 C CA . TYR B 1 297 ? 21.062 12.203 11.016 1 95.88 297 TYR B CA 1
ATOM 5019 C C . TYR B 1 297 ? 20.719 10.727 10.836 1 95.88 297 TYR B C 1
ATOM 5021 O O . TYR B 1 297 ? 21.094 9.891 11.656 1 95.88 297 TYR B O 1
ATOM 5029 N N . CYS B 1 298 ? 19.938 10.359 9.766 1 94.56 298 CYS B N 1
ATOM 5030 C CA . CYS B 1 298 ? 19.406 9 9.703 1 94.56 298 CYS B CA 1
ATOM 5031 C C . CYS B 1 298 ? 19.938 8.266 8.477 1 94.56 298 CYS B C 1
ATOM 5033 O O . CYS B 1 298 ? 19.562 7.121 8.227 1 94.56 298 CYS B O 1
ATOM 5035 N N . GLY B 1 299 ? 20.766 8.898 7.691 1 89.88 299 GLY B N 1
ATOM 5036 C CA . GLY B 1 299 ? 21.438 8.234 6.582 1 89.88 299 GLY B CA 1
ATOM 5037 C C . GLY B 1 299 ? 20.516 7.918 5.426 1 89.88 299 GLY B C 1
ATOM 5038 O O . GLY B 1 299 ? 20.781 7.023 4.629 1 89.88 299 GLY B O 1
ATOM 5039 N N . LEU B 1 300 ? 19.359 8.516 5.336 1 95 300 LEU B N 1
ATOM 5040 C CA . LEU B 1 300 ? 18.469 8.352 4.191 1 95 300 LEU B CA 1
ATOM 5041 C C . LEU B 1 300 ? 19.109 8.898 2.92 1 95 300 LEU B C 1
ATOM 5043 O O . LEU B 1 300 ? 19.828 9.891 2.961 1 95 300 LEU B O 1
ATOM 5047 N N . LYS B 1 301 ? 18.859 8.203 1.86 1 93.94 301 LYS B N 1
ATOM 5048 C CA . LYS B 1 301 ? 19.406 8.555 0.558 1 93.94 301 LYS B CA 1
ATOM 5049 C C . LYS B 1 301 ? 18.359 9.188 -0.34 1 93.94 301 LYS B C 1
ATOM 5051 O O . LYS B 1 301 ? 17.188 9.297 0.049 1 93.94 301 LYS B O 1
ATOM 5056 N N . ALA B 1 302 ? 18.797 9.641 -1.477 1 96.31 302 ALA B N 1
ATOM 5057 C CA . ALA B 1 302 ? 17.922 10.336 -2.408 1 96.31 302 ALA B CA 1
ATOM 5058 C C . ALA B 1 302 ? 16.688 9.5 -2.736 1 96.31 302 ALA B C 1
ATOM 5060 O O . ALA B 1 302 ? 15.562 10.008 -2.738 1 96.31 302 ALA B O 1
ATOM 5061 N N . ALA B 1 303 ? 16.891 8.219 -2.965 1 95.31 303 ALA B N 1
ATOM 5062 C CA . ALA B 1 303 ? 15.797 7.34 -3.344 1 95.31 303 ALA B CA 1
ATOM 5063 C C . ALA B 1 303 ? 14.773 7.223 -2.219 1 95.31 303 ALA B C 1
ATOM 5065 O O . ALA B 1 303 ? 13.57 7.094 -2.473 1 95.31 303 ALA B O 1
ATOM 5066 N N . ASP B 1 304 ? 15.273 7.238 -0.994 1 97.06 304 ASP B N 1
ATOM 5067 C CA . ASP B 1 304 ? 14.375 7.191 0.158 1 97.06 304 ASP B CA 1
ATOM 5068 C C . ASP B 1 304 ? 13.461 8.414 0.19 1 97.06 304 ASP B C 1
ATOM 5070 O O . ASP B 1 304 ? 12.258 8.289 0.421 1 97.06 304 ASP B O 1
ATOM 5074 N N . PHE B 1 305 ? 14.055 9.547 -0.091 1 98.38 305 PHE B N 1
ATOM 5075 C CA . PHE B 1 305 ? 13.281 10.781 -0.038 1 98.38 305 PHE B CA 1
ATOM 5076 C C . PHE B 1 305 ? 12.297 10.859 -1.194 1 98.38 305 PHE B C 1
ATOM 5078 O O . PHE B 1 305 ? 11.203 11.406 -1.05 1 98.38 305 PHE B O 1
ATOM 5085 N N . VAL B 1 306 ? 12.664 10.336 -2.355 1 98.31 306 VAL B N 1
ATOM 5086 C CA . VAL B 1 306 ? 11.727 10.258 -3.473 1 98.31 306 VAL B CA 1
ATOM 5087 C C . VAL B 1 306 ? 10.531 9.398 -3.084 1 98.31 306 VAL B C 1
ATOM 5089 O O . VAL B 1 306 ? 9.383 9.766 -3.354 1 98.31 306 VAL B O 1
ATOM 5092 N N . GLU B 1 307 ? 10.797 8.281 -2.445 1 98.06 307 GLU B N 1
ATOM 5093 C CA . GLU B 1 307 ? 9.719 7.406 -1.992 1 98.06 307 GLU B CA 1
ATOM 5094 C C . GLU B 1 307 ? 8.828 8.109 -0.977 1 98.06 307 GLU B C 1
ATOM 5096 O O . GLU B 1 307 ? 7.602 8 -1.039 1 98.06 307 GLU B O 1
ATOM 5101 N N . ILE B 1 308 ? 9.438 8.828 -0.076 1 98.75 308 ILE B N 1
ATOM 5102 C CA . ILE B 1 308 ? 8.688 9.523 0.966 1 98.75 308 ILE B CA 1
ATOM 5103 C C . ILE B 1 308 ? 7.828 10.617 0.339 1 98.75 308 ILE B C 1
ATOM 5105 O O . ILE B 1 308 ? 6.664 10.789 0.711 1 98.75 308 ILE B O 1
ATOM 5109 N N . ALA B 1 309 ? 8.414 11.359 -0.613 1 98.81 309 ALA B N 1
ATOM 5110 C CA . ALA B 1 309 ? 7.645 12.367 -1.332 1 98.81 309 ALA B CA 1
ATOM 5111 C C . ALA B 1 309 ? 6.484 11.734 -2.096 1 98.81 309 ALA B C 1
ATOM 5113 O O . ALA B 1 309 ? 5.367 12.25 -2.086 1 98.81 309 ALA B O 1
ATOM 5114 N N . ARG B 1 310 ? 6.742 10.672 -2.754 1 98.75 310 ARG B N 1
ATOM 5115 C CA . ARG B 1 310 ? 5.691 9.945 -3.459 1 98.75 310 ARG B CA 1
ATOM 5116 C C . ARG B 1 310 ? 4.59 9.5 -2.5 1 98.75 310 ARG B C 1
ATOM 5118 O O . ARG B 1 310 ? 3.402 9.648 -2.797 1 98.75 310 ARG B O 1
ATOM 5125 N N . ASN B 1 311 ? 4.988 8.961 -1.369 1 98.81 311 ASN B N 1
ATOM 5126 C CA . ASN B 1 311 ? 4.047 8.539 -0.337 1 98.81 311 ASN B CA 1
ATOM 5127 C C . ASN B 1 311 ? 3.143 9.688 0.097 1 98.81 311 ASN B C 1
ATOM 5129 O O . ASN B 1 311 ? 1.975 9.477 0.427 1 98.81 311 ASN B O 1
ATOM 5133 N N . SER B 1 312 ? 3.693 10.891 0.114 1 98.88 312 SER B N 1
ATOM 5134 C CA . SER B 1 312 ? 2.904 12.039 0.55 1 98.88 312 SER B CA 1
ATOM 5135 C C . SER B 1 312 ? 1.749 12.312 -0.407 1 98.88 312 SER B C 1
ATOM 5137 O O . SER B 1 312 ? 0.671 12.734 0.016 1 98.88 312 SER B O 1
ATOM 5139 N N . PHE B 1 313 ? 1.951 12.086 -1.701 1 98.88 313 PHE B N 1
ATOM 5140 C CA . PHE B 1 313 ? 0.866 12.227 -2.664 1 98.88 313 PHE B CA 1
ATOM 5141 C C . PHE B 1 313 ? -0.07 11.023 -2.602 1 98.88 313 PHE B C 1
ATOM 5143 O O . PHE B 1 313 ? -1.292 11.18 -2.561 1 98.88 313 PHE B O 1
ATOM 5150 N N . LEU B 1 314 ? 0.502 9.828 -2.527 1 98.81 314 LEU B N 1
ATOM 5151 C CA . LEU B 1 314 ? -0.289 8.602 -2.523 1 98.81 314 LEU B CA 1
ATOM 5152 C C . LEU B 1 314 ? -1.167 8.523 -1.28 1 98.81 314 LEU B C 1
ATOM 5154 O O . LEU B 1 314 ? -2.264 7.961 -1.323 1 98.81 314 LEU B O 1
ATOM 5158 N N . GLY B 1 315 ? -0.72 9.094 -0.193 1 98.69 315 GLY B N 1
ATOM 5159 C CA . GLY B 1 315 ? -1.432 9.031 1.074 1 98.69 315 GLY B CA 1
ATOM 5160 C C . GLY B 1 315 ? -2.393 10.188 1.275 1 98.69 315 GLY B C 1
ATOM 5161 O O . GLY B 1 315 ? -3.082 10.258 2.295 1 98.69 315 GLY B O 1
ATOM 5162 N N . SER B 1 316 ? -2.484 11.133 0.292 1 98.88 316 SER B N 1
ATOM 5163 C CA . SER B 1 316 ? -3.338 12.312 0.414 1 98.88 316 SER B CA 1
ATOM 5164 C C . SER B 1 316 ? -4.801 11.961 0.168 1 98.88 316 SER B C 1
ATOM 5166 O O . SER B 1 316 ? -5.113 10.867 -0.294 1 98.88 316 SER B O 1
ATOM 5168 N N . PHE B 1 317 ? -5.699 12.844 0.517 1 98.69 317 PHE B N 1
ATOM 5169 C CA . PHE B 1 317 ? -7.129 12.656 0.307 1 98.69 317 PHE B CA 1
ATOM 5170 C C . PHE B 1 317 ? -7.57 13.266 -1.019 1 98.69 317 PHE B C 1
ATOM 5172 O O . PHE B 1 317 ? -8.766 13.484 -1.242 1 98.69 317 PHE B O 1
ATOM 5179 N N . LEU B 1 318 ? -6.582 13.562 -1.917 1 98.5 318 LEU B N 1
ATOM 5180 C CA . LEU B 1 318 ? -6.852 14.117 -3.238 1 98.5 318 LEU B CA 1
ATOM 5181 C C . LEU B 1 318 ? -7.492 13.078 -4.148 1 98.5 318 LEU B C 1
ATOM 5183 O O . LEU B 1 318 ? -7.312 11.875 -3.943 1 98.5 318 LEU B O 1
ATOM 5187 N N . PRO B 1 319 ? -8.266 13.594 -5.145 1 97.62 319 PRO B N 1
ATOM 5188 C CA . PRO B 1 319 ? -8.727 12.648 -6.168 1 97.62 319 PRO B CA 1
ATOM 5189 C C . PRO B 1 319 ? -7.574 12.023 -6.945 1 97.62 319 PRO B C 1
ATOM 5191 O O . PRO B 1 319 ? -6.523 12.648 -7.117 1 97.62 319 PRO B O 1
ATOM 5194 N N . ASP B 1 320 ? -7.742 10.828 -7.48 1 97.5 320 ASP B N 1
ATOM 5195 C CA . ASP B 1 320 ? -6.715 10.078 -8.195 1 97.5 320 ASP B CA 1
ATOM 5196 C C . ASP B 1 320 ? -6.133 10.898 -9.344 1 97.5 320 ASP B C 1
ATOM 5198 O O . ASP B 1 320 ? -4.934 10.828 -9.609 1 97.5 320 ASP B O 1
ATOM 5202 N N . GLN B 1 321 ? -6.977 11.609 -9.992 1 97.94 321 GLN B N 1
ATOM 5203 C CA . GLN B 1 321 ? -6.531 12.398 -11.133 1 97.94 321 GLN B CA 1
ATOM 5204 C C . GLN B 1 321 ? -5.492 13.438 -10.711 1 97.94 321 GLN B C 1
ATOM 5206 O O . GLN B 1 321 ? -4.484 13.625 -11.391 1 97.94 321 GLN B O 1
ATOM 5211 N N . THR B 1 322 ? -5.754 14.094 -9.586 1 98.44 322 THR B N 1
ATOM 5212 C CA . THR B 1 322 ? -4.832 15.102 -9.086 1 98.44 322 THR B CA 1
ATOM 5213 C C . THR B 1 322 ? -3.537 14.461 -8.594 1 98.44 322 THR B C 1
ATOM 5215 O O . THR B 1 322 ? -2.447 14.984 -8.844 1 98.44 322 THR B O 1
ATOM 5218 N N . VAL B 1 323 ? -3.68 13.328 -7.918 1 98.69 323 VAL B N 1
ATOM 5219 C CA . VAL B 1 323 ? -2.502 12.609 -7.441 1 98.69 323 VAL B CA 1
ATOM 5220 C C . VAL B 1 323 ? -1.631 12.203 -8.625 1 98.69 323 VAL B C 1
ATOM 5222 O O . VAL B 1 323 ? -0.411 12.375 -8.602 1 98.69 323 VAL B O 1
ATOM 5225 N N . ALA B 1 324 ? -2.221 11.68 -9.695 1 98.38 324 ALA B N 1
ATOM 5226 C CA . ALA B 1 324 ? -1.48 11.289 -10.891 1 98.38 324 ALA B CA 1
ATOM 5227 C C . ALA B 1 324 ? -0.705 12.469 -11.469 1 98.38 324 ALA B C 1
ATOM 5229 O O . ALA B 1 324 ? 0.452 12.32 -11.875 1 98.38 324 ALA B O 1
ATOM 5230 N N . ALA B 1 325 ? -1.354 13.57 -11.508 1 98.38 325 ALA B N 1
ATOM 5231 C CA . ALA B 1 325 ? -0.71 14.773 -12.039 1 98.38 325 ALA B CA 1
ATOM 5232 C C . ALA B 1 325 ? 0.482 15.18 -11.18 1 98.38 325 ALA B C 1
ATOM 5234 O O . ALA B 1 325 ? 1.536 15.547 -11.703 1 98.38 325 ALA B O 1
ATOM 5235 N N . TYR B 1 326 ? 0.334 15.148 -9.836 1 98.62 326 TYR B N 1
ATOM 5236 C CA . TYR B 1 326 ? 1.423 15.516 -8.945 1 98.62 326 TYR B CA 1
ATOM 5237 C C . TYR B 1 326 ? 2.564 14.516 -9.023 1 98.62 326 TYR B C 1
ATOM 5239 O O . TYR B 1 326 ? 3.736 14.883 -8.922 1 98.62 326 TYR B O 1
ATOM 5247 N N . LEU B 1 327 ? 2.221 13.234 -9.203 1 98.56 327 LEU B N 1
ATOM 5248 C CA . LEU B 1 327 ? 3.254 12.219 -9.375 1 98.56 327 LEU B CA 1
ATOM 5249 C C . LEU B 1 327 ? 4.047 12.461 -10.656 1 98.56 327 LEU B C 1
ATOM 5251 O O . LEU B 1 327 ? 5.25 12.203 -10.703 1 98.56 327 LEU B O 1
ATOM 5255 N N . ASP B 1 328 ? 3.395 12.922 -11.695 1 98.31 328 ASP B N 1
ATOM 5256 C CA . ASP B 1 328 ? 4.102 13.281 -12.922 1 98.31 328 ASP B CA 1
ATOM 5257 C C . ASP B 1 328 ? 5.109 14.398 -12.672 1 98.31 328 ASP B C 1
ATOM 5259 O O . ASP B 1 328 ? 6.223 14.367 -13.203 1 98.31 328 ASP B O 1
ATOM 5263 N N . VAL B 1 329 ? 4.703 15.383 -11.883 1 98.5 329 VAL B N 1
ATOM 5264 C CA . VAL B 1 329 ? 5.598 16.484 -11.531 1 98.5 329 VAL B CA 1
ATOM 5265 C C . VAL B 1 329 ? 6.805 15.945 -10.773 1 98.5 329 VAL B C 1
ATOM 5267 O O . VAL B 1 329 ? 7.945 16.312 -11.055 1 98.5 329 VAL B O 1
ATOM 5270 N N . LEU B 1 330 ? 6.539 15.055 -9.844 1 98.56 330 LEU B N 1
ATOM 5271 C CA . LEU B 1 330 ? 7.605 14.438 -9.062 1 98.56 330 LEU B CA 1
ATOM 5272 C C . LEU B 1 330 ? 8.562 13.664 -9.969 1 98.56 330 LEU B C 1
ATOM 5274 O O . LEU B 1 330 ? 9.781 13.82 -9.859 1 98.56 330 LEU B O 1
ATOM 5278 N N . ASP B 1 331 ? 8.047 12.883 -10.867 1 98 331 ASP B N 1
ATOM 5279 C CA . ASP B 1 331 ? 8.859 12.055 -11.75 1 98 331 ASP B CA 1
ATOM 5280 C C . ASP B 1 331 ? 9.742 12.914 -12.656 1 98 331 ASP B C 1
ATOM 5282 O O . ASP B 1 331 ? 10.906 12.594 -12.883 1 98 331 ASP B O 1
ATOM 5286 N N . LYS B 1 332 ? 9.156 13.953 -13.188 1 97.94 332 LYS B N 1
ATOM 5287 C CA . LYS B 1 332 ? 9.922 14.859 -14.047 1 97.94 332 LYS B CA 1
ATOM 5288 C C . LYS B 1 332 ? 11.094 15.477 -13.289 1 97.94 332 LYS B C 1
ATOM 5290 O O . LYS B 1 332 ? 12.195 15.586 -13.828 1 97.94 332 LYS B O 1
ATOM 5295 N N . TYR B 1 333 ? 10.852 15.867 -12.023 1 98.12 333 TYR B N 1
ATOM 5296 C CA . TYR B 1 333 ? 11.914 16.453 -11.203 1 98.12 333 TYR B CA 1
ATOM 5297 C C . TYR B 1 333 ? 13.016 15.43 -10.938 1 98.12 333 TYR B C 1
ATOM 5299 O O . TYR B 1 333 ? 14.203 15.742 -11.07 1 98.12 333 TYR B O 1
ATOM 5307 N N . VAL B 1 334 ? 12.602 14.195 -10.57 1 97.19 334 VAL B N 1
ATOM 5308 C CA . VAL B 1 334 ? 13.555 13.148 -10.25 1 97.19 334 VAL B CA 1
ATOM 5309 C C . VAL B 1 334 ? 14.406 12.82 -11.477 1 97.19 334 VAL B C 1
ATOM 5311 O O . VAL B 1 334 ? 15.625 12.633 -11.367 1 97.19 334 VAL B O 1
ATOM 5314 N N . ASP B 1 335 ? 13.789 12.82 -12.648 1 95.31 335 ASP B N 1
ATOM 5315 C CA . ASP B 1 335 ? 14.484 12.508 -13.898 1 95.31 335 ASP B CA 1
ATOM 5316 C C . ASP B 1 335 ? 15.477 13.602 -14.266 1 95.31 335 ASP B C 1
ATOM 5318 O O . ASP B 1 335 ? 16.438 13.352 -15 1 95.31 335 ASP B O 1
ATOM 5322 N N . SER B 1 336 ? 15.227 14.766 -13.812 1 93 336 SER B N 1
ATOM 5323 C CA . SER B 1 336 ? 16.078 15.898 -14.148 1 93 336 SER B CA 1
ATOM 5324 C C . SER B 1 336 ? 17.328 15.914 -13.281 1 93 336 SER B C 1
ATOM 5326 O O . SER B 1 336 ? 18.281 16.656 -13.562 1 93 336 SER B O 1
ATOM 5328 N N . PHE B 1 337 ? 17.422 15.18 -12.266 1 85.94 337 PHE B N 1
ATOM 5329 C CA . PHE B 1 337 ? 18.578 15.141 -11.367 1 85.94 337 PHE B CA 1
ATOM 5330 C C . PHE B 1 337 ? 19.438 13.922 -11.641 1 85.94 337 PHE B C 1
ATOM 5332 O O . PHE B 1 337 ? 20.656 13.945 -11.414 1 85.94 337 PHE B O 1
#